Protein AF-A0A7H5F1D1-F1 (afdb_monomer)

Solvent-accessible surface area (backbone atoms only — not comparable to full-atom values): 23262 Å² total; per-residue (Å²): 91,78,60,50,87,50,77,47,22,27,34,38,36,40,30,75,49,66,55,49,47,56,45,52,55,48,46,36,72,66,34,75,86,64,99,48,54,62,21,22,35,39,30,37,79,61,91,64,84,77,65,57,51,39,59,77,41,54,37,27,31,31,37,34,28,43,27,34,57,94,80,34,87,38,74,48,80,41,83,42,78,40,40,23,28,48,33,45,32,83,83,37,40,65,61,39,40,55,62,40,63,49,82,50,39,42,35,37,38,36,48,60,49,69,83,28,76,45,84,75,101,64,72,73,60,83,93,47,63,43,88,38,50,44,46,33,51,38,56,29,51,51,44,25,36,60,75,55,70,63,43,65,85,67,29,35,38,37,39,36,58,29,92,46,87,57,33,7,61,52,52,51,51,47,31,48,49,47,37,56,75,53,66,62,46,70,69,51,50,48,44,46,65,76,32,33,50,43,30,28,38,51,73,50,66,61,59,51,92,78,40,76,77,56,62,96,91,49,45,77,36,48,37,26,25,41,70,64,56,40,38,39,35,44,29,90,57,77,91,66,79,57,57,68,81,44,42,41,62,29,82,62,60,61,38,62,52,46,34,44,43,46,41,63,49,20,51,52,53,36,48,30,26,56,28,51,87,69,68,41,57,31,48,37,60,41,53,69,36,68,71,51,34,51,52,50,51,46,40,41,65,72,35,38,56,70,30,45,54,81,82,29,58,77,55,70,69,48,57,55,49,48,55,21,59,58,46,16,83,84,56,88,50,39,32,75,68,67,36,50,44,43,60,64,45,37,64,72,21,45,49,54,43,42,49,40,24,24,75,74,68,77,44,75,43,68,60,61,50,47,22,52,51,40,36,54,53,48,57,54,38,87,84,53,90,77,55,56,61,65,65,25,49,53,50,54,51,71,57,66,79,84,45,72,68,40,47,52,50,58,41,52,32,41,68,52,60,73,48,55,58,86,78,61,93,82,67,61,90,130

Secondary structure (DSSP, 8-state):
-B-S--TTEEEEEE---HHHIIIIIHHHHHS---SS--EEEEE--S-PPP-HHHHHTTT-EEEEEEEEETTEEEEEEEEE--EEEEE-TTT-HHHHHHHTT-TT--EEEE---GGGG----PPPPSSS--SSHHHHHHHHHHHHHHHTTT-GGG--EEEE-SSSTTHHHHHHHHHHHHHHHTT--HHHHHHHHHHS-B--EEEE--EES-PPPPPTTS-S-EEEE-S--EEEEE-SS-SS---TTTEEEES-SHHHHHHIIIIIIHHHHHHHHHHGGGT--BHHHHHHSHHHHHHHHHIIIIIIHHHS-STT---HHHHHHHHHHHT-TT---BHHHHTTTHHHHIIIIIHHHHHHHHHHHSS--HHHHHHHHHHHHHHH-TT----S-HHHHHHHHH--TTSHHHHHHHHH-HHHHSSPPP--TTSS--

pLDDT: mean 91.77, std 7.56, range [46.47, 98.81]

Radius of gyration: 24.64 Å; Cα contacts (8 Å, |Δi|>4): 758; chains: 1; bounding box: 63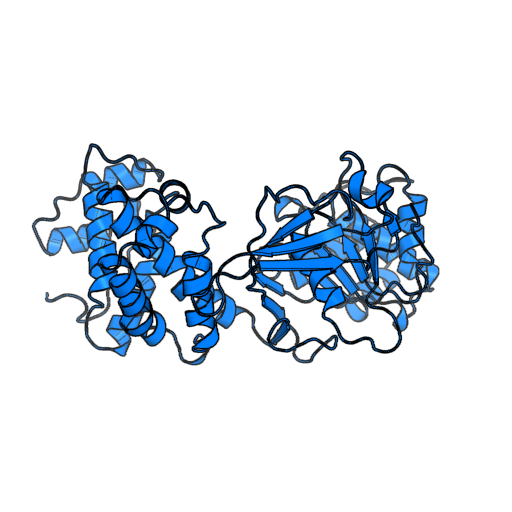×49×63 Å

Sequence (430 aa):
MIIRDNSAARWALIGGGNFQLAFTVWLLEQLPEHRGNNHCVLIRPTNGGPYTNLEQSRGQFTCRLQGLKNGQPFSQDTLLDRIDRIVYPWEDFDDFLSSASLPNLRFVVSNTTEAGLQIADEPLPSGQPAATFPGKLTQWLYHRFSHFRGAATAGVTLLPLELVDDNGPLLKSQLLHYAQIWELGDAFSTWLADHCPSHSSLVDRIVTGKCPANTKDQPALAVCAEPYFSWSIKSPEPIFEAPSHLVNFTSSLEPIRNAKVRLLNATHTSMVAMGLPRGFRTVREFLTDPEWTDWVRELLNEELYPSLSEEDQPGEAYVRAMLDRLANPYLHHHLADISLNSLTKIRTRIWPAIVDYHQKMGKLPPRLMQAFQSMIAHYQDPSAILRDDARAITAIREHQLDTPTAIFSLLADERVWGKPLPVTAGMFPG

Nearest PDB structures (foldseek):
  7rk4-assembly1_A  TM=7.622E-01  e=3.225E-23  Aspergillus fumigatus Af293
  4im7-assembly1_A  TM=6.027E-01  e=1.353E-25  Escherichia coli CFT073
  7rk5-assembly2_A  TM=7.575E-01  e=1.135E-21  Aspergillus fumigatus Af293
  5itg-assembly2_B  TM=7.516E-01  e=2.388E-21  Gluconobacter oxydans
  1m2w-assembly2_B  TM=6.104E-01  e=4.598E-22  Pseudomonas fluorescens

Foldseek 3Di:
DFLADCLLAAEEEEADPLCCCLFVLVQQVQFDDDPGRSAYEYEYLDPDDDPVLCVVVSNKEWEWAFFDDLNHTDIDIDIGDRHRYYHYQQVPVPSLLVSLQNLNHAEYEYDPEPVLLDADLDELDDPGADNGPLRNVLSNLLSNCVNVVLDLSSEYEYHYAYPDPPVFVSSLVRSLVSCVSHVSDPSSSVSSVPRHGGWDKYWDWAWDPDDPADDPPGRRHYTYTHPDTEMETQDPDDPGGGDCSHYHHHVDCVLVVCLCQQQLLLLLLLCLLPPVVVPHFALQVQCVDPVSVVLSVCCRPVQRQVLDDPSNRPDPVVVSVSSRVSNTPSDGHTSQVSQAASLQSCLRHLLSSQVSRCVRVVAGDPSSVVSVVSNLVLLLDPPHDHNHDPQLSVVSVPQDPPDPVSVQVNQCDCSNNVHRRDDDPSHDDD

Structure (mmCIF, N/CA/C/O backbone):
data_AF-A0A7H5F1D1-F1
#
_entry.id   AF-A0A7H5F1D1-F1
#
loop_
_atom_site.group_PDB
_atom_site.id
_atom_site.type_symbol
_atom_site.label_atom_id
_atom_site.label_alt_id
_atom_site.label_comp_id
_atom_site.label_asym_id
_atom_site.label_entity_id
_atom_site.label_seq_id
_atom_site.pdbx_PDB_ins_code
_atom_site.Cartn_x
_atom_site.Cartn_y
_atom_site.Cartn_z
_atom_site.occupancy
_atom_site.B_iso_or_equiv
_atom_site.auth_seq_id
_atom_site.auth_comp_id
_atom_site.auth_asym_id
_atom_site.auth_atom_id
_atom_site.pdbx_PDB_model_num
ATOM 1 N N . MET A 1 1 ? 25.384 -4.298 -11.450 1.00 81.56 1 MET A N 1
ATOM 2 C CA . MET A 1 1 ? 26.016 -5.544 -10.938 1.00 81.56 1 MET A CA 1
ATOM 3 C C . MET A 1 1 ? 25.155 -6.771 -11.244 1.00 81.56 1 MET A C 1
ATOM 5 O O . MET A 1 1 ? 24.070 -6.922 -10.686 1.00 81.56 1 MET A O 1
ATOM 9 N N . ILE A 1 2 ? 25.634 -7.660 -12.119 1.00 79.25 2 ILE A N 1
ATOM 10 C CA . ILE A 1 2 ? 24.990 -8.953 -12.406 1.00 79.25 2 ILE A CA 1
ATOM 11 C C . ILE A 1 2 ? 25.416 -9.965 -11.337 1.00 79.25 2 ILE A C 1
ATOM 13 O O . ILE A 1 2 ? 26.604 -10.167 -11.108 1.00 79.25 2 ILE A O 1
ATOM 17 N N . ILE A 1 3 ? 24.445 -10.584 -10.671 1.00 80.94 3 ILE A N 1
ATOM 18 C CA . ILE A 1 3 ? 24.671 -11.535 -9.574 1.00 80.94 3 ILE A CA 1
ATOM 19 C C . ILE A 1 3 ? 24.801 -12.966 -10.113 1.00 80.94 3 ILE A C 1
ATOM 21 O O . ILE A 1 3 ? 25.612 -13.764 -9.620 1.00 80.94 3 ILE A O 1
ATOM 25 N N . ARG A 1 4 ? 23.967 -13.285 -11.106 1.00 82.00 4 ARG A N 1
ATOM 26 C CA . ARG A 1 4 ? 23.855 -14.572 -11.803 1.00 82.00 4 ARG A CA 1
ATOM 27 C C . ARG A 1 4 ? 23.236 -14.354 -13.188 1.00 82.00 4 ARG A C 1
ATOM 29 O O . ARG A 1 4 ? 22.910 -13.219 -13.528 1.00 82.00 4 ARG A O 1
ATOM 36 N N . ASP A 1 5 ? 23.086 -15.422 -13.972 1.00 82.50 5 ASP A N 1
ATOM 37 C CA . ASP A 1 5 ? 22.346 -15.346 -15.235 1.00 82.50 5 ASP A CA 1
ATOM 38 C C . ASP A 1 5 ? 20.950 -14.750 -14.994 1.00 82.50 5 ASP A C 1
ATOM 40 O O . ASP A 1 5 ? 20.165 -15.283 -14.214 1.00 82.50 5 ASP A O 1
ATOM 44 N N . ASN A 1 6 ? 20.677 -13.624 -15.646 1.00 81.62 6 ASN A N 1
ATOM 45 C CA . ASN A 1 6 ? 19.435 -12.869 -15.532 1.00 81.62 6 ASN A CA 1
ATOM 46 C C . ASN A 1 6 ? 18.520 -13.077 -16.747 1.00 81.62 6 ASN A C 1
ATOM 48 O O . ASN A 1 6 ? 17.523 -12.367 -16.894 1.00 81.62 6 ASN A O 1
ATOM 52 N N . SER A 1 7 ? 18.831 -14.047 -17.615 1.00 81.69 7 SER A N 1
ATOM 53 C CA . SER A 1 7 ? 17.981 -14.437 -18.742 1.00 81.69 7 SER A CA 1
ATOM 54 C C . SER A 1 7 ? 16.583 -14.872 -18.285 1.00 81.69 7 SER A C 1
ATOM 56 O O . SER A 1 7 ? 15.609 -14.677 -19.011 1.00 81.69 7 SER A O 1
ATOM 58 N N . ALA A 1 8 ? 16.462 -15.395 -17.060 1.00 80.81 8 ALA A N 1
ATOM 59 C CA . ALA A 1 8 ? 15.203 -15.801 -16.443 1.00 80.81 8 ALA A CA 1
ATOM 60 C C . ALA A 1 8 ? 14.386 -14.639 -15.847 1.00 80.81 8 ALA A C 1
ATOM 62 O O . ALA A 1 8 ? 13.226 -14.849 -15.489 1.00 80.81 8 ALA A O 1
ATOM 63 N N . ALA A 1 9 ? 14.944 -13.427 -15.740 1.00 91.12 9 ALA A N 1
ATOM 64 C CA . ALA A 1 9 ? 14.264 -12.317 -15.085 1.00 91.12 9 ALA A CA 1
ATOM 65 C C . ALA A 1 9 ? 12.969 -11.937 -15.824 1.00 91.12 9 ALA A C 1
ATOM 67 O O . ALA A 1 9 ? 12.978 -11.528 -16.989 1.00 91.12 9 ALA A O 1
ATOM 68 N N . ARG A 1 10 ? 11.844 -12.042 -15.110 1.00 94.12 10 ARG A N 1
ATOM 69 C CA . ARG A 1 10 ? 10.505 -11.635 -15.578 1.00 94.12 10 ARG A CA 1
ATOM 70 C C . ARG A 1 10 ? 10.055 -10.295 -15.012 1.00 94.12 10 ARG A C 1
ATOM 72 O O . ARG A 1 10 ? 9.151 -9.674 -15.576 1.00 94.12 10 ARG A O 1
ATOM 79 N N . TRP A 1 11 ? 10.679 -9.854 -13.925 1.00 96.44 11 TRP A N 1
ATOM 80 C CA . TRP A 1 11 ? 10.248 -8.706 -13.138 1.00 96.44 11 TRP A CA 1
ATOM 81 C C . TRP A 1 11 ? 11.350 -7.646 -13.077 1.00 96.44 11 TRP A C 1
ATOM 83 O O . TRP A 1 11 ? 12.507 -7.956 -12.804 1.00 96.44 11 TRP A O 1
ATOM 93 N N . ALA A 1 12 ? 11.000 -6.384 -13.287 1.00 97.69 12 ALA A N 1
ATOM 94 C CA . ALA A 1 12 ? 11.855 -5.250 -12.965 1.00 97.69 12 ALA A CA 1
ATOM 95 C C . ALA A 1 12 ? 11.273 -4.540 -11.740 1.00 97.69 12 ALA A C 1
ATOM 97 O O . ALA A 1 12 ? 10.122 -4.105 -11.761 1.00 97.69 12 ALA A O 1
ATOM 98 N N . LEU A 1 13 ? 12.045 -4.451 -10.660 1.00 97.75 13 LEU A N 1
ATOM 99 C CA . LEU A 1 13 ? 11.640 -3.780 -9.429 1.00 97.75 13 LEU A CA 1
ATOM 100 C C . LEU A 1 13 ? 12.315 -2.419 -9.372 1.00 97.75 13 LEU A C 1
ATOM 102 O O . LEU A 1 13 ? 13.532 -2.354 -9.240 1.00 97.75 13 LEU A O 1
ATOM 106 N N . ILE A 1 14 ? 11.548 -1.337 -9.461 1.00 97.00 14 ILE A N 1
ATOM 107 C CA . ILE A 1 14 ? 12.083 0.019 -9.325 1.00 97.00 14 ILE A CA 1
ATOM 108 C C . ILE A 1 14 ? 11.859 0.477 -7.888 1.00 97.00 14 ILE A C 1
ATOM 110 O O . ILE A 1 14 ? 10.718 0.590 -7.435 1.00 97.00 14 ILE A O 1
ATOM 114 N N . GLY A 1 15 ? 12.955 0.694 -7.166 1.00 91.88 15 GLY A N 1
ATOM 115 C CA . GLY A 1 15 ? 12.965 0.940 -5.730 1.00 91.88 15 GLY A CA 1
ATOM 116 C C . GLY A 1 15 ? 14.026 0.083 -5.042 1.00 91.88 15 GLY A C 1
ATOM 117 O O . GLY A 1 15 ? 15.191 0.114 -5.419 1.00 91.88 15 GLY A O 1
ATOM 118 N N . GLY A 1 16 ? 13.612 -0.659 -4.018 1.00 86.62 16 GLY A N 1
ATOM 119 C CA . GLY A 1 16 ? 14.450 -1.582 -3.247 1.00 86.62 16 GLY A CA 1
ATOM 120 C C . GLY A 1 16 ? 14.502 -1.276 -1.757 1.00 86.62 16 GLY A C 1
ATOM 121 O O . GLY A 1 16 ? 15.430 -1.690 -1.069 1.00 86.62 16 GLY A O 1
ATOM 122 N N . GLY A 1 17 ? 13.534 -0.513 -1.246 1.00 89.75 17 GLY A N 1
ATOM 123 C CA . GLY A 1 17 ? 13.348 -0.355 0.194 1.00 89.75 17 GLY A CA 1
ATOM 124 C C . GLY A 1 17 ? 12.857 -1.646 0.858 1.00 89.75 17 GLY A C 1
ATOM 125 O O . GLY A 1 17 ? 12.360 -2.557 0.190 1.00 89.75 17 GLY A O 1
ATOM 126 N N . ASN A 1 18 ? 12.923 -1.695 2.193 1.00 91.06 18 ASN A N 1
ATOM 127 C CA . ASN A 1 18 ? 12.486 -2.855 2.983 1.00 91.06 18 ASN A CA 1
ATOM 128 C C . ASN A 1 18 ? 11.061 -3.303 2.641 1.00 91.06 18 ASN A C 1
ATOM 130 O O . ASN A 1 18 ? 10.801 -4.502 2.630 1.00 91.06 18 ASN A O 1
ATOM 134 N N . PHE A 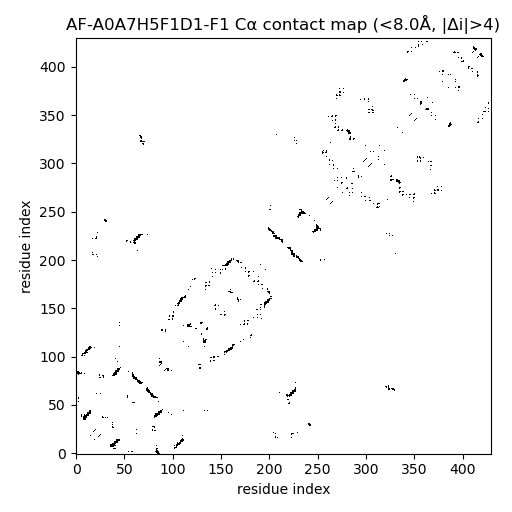1 19 ? 10.157 -2.363 2.334 1.00 93.25 19 PHE A N 1
ATOM 135 C CA . PHE A 1 19 ? 8.804 -2.696 1.898 1.00 93.25 19 PHE A CA 1
ATOM 136 C C . PHE A 1 19 ? 8.813 -3.544 0.627 1.00 93.25 19 PHE A C 1
ATOM 138 O O . PHE A 1 19 ? 8.290 -4.648 0.638 1.00 93.25 19 PHE A O 1
ATOM 145 N N . GLN A 1 20 ? 9.463 -3.088 -0.445 1.00 94.06 20 GLN A N 1
ATOM 146 C CA . GLN A 1 20 ? 9.483 -3.814 -1.718 1.00 94.06 20 GLN A CA 1
ATOM 147 C C . GLN A 1 20 ? 10.210 -5.166 -1.612 1.00 94.06 20 GLN A C 1
ATOM 149 O O . GLN A 1 20 ? 9.793 -6.136 -2.242 1.00 94.06 20 GLN A O 1
ATOM 154 N N . LEU A 1 21 ? 11.249 -5.261 -0.773 1.00 94.12 21 LEU A N 1
ATOM 155 C CA . LEU A 1 21 ? 11.933 -6.526 -0.484 1.00 94.12 21 LEU A CA 1
ATOM 156 C C . LEU A 1 21 ? 11.024 -7.504 0.275 1.00 94.12 21 LEU A C 1
ATOM 158 O O . LEU A 1 21 ? 10.842 -8.644 -0.145 1.00 94.12 21 LEU A O 1
ATOM 162 N N . ALA A 1 22 ? 10.409 -7.056 1.369 1.00 95.00 22 ALA A N 1
ATOM 163 C CA . ALA A 1 22 ? 9.532 -7.893 2.182 1.00 95.00 22 ALA A CA 1
ATOM 164 C C . ALA A 1 22 ? 8.146 -8.112 1.555 1.00 95.00 22 ALA A C 1
ATOM 166 O O . ALA A 1 22 ? 7.404 -8.966 2.023 1.00 95.00 22 ALA A O 1
ATOM 167 N N . PHE A 1 23 ? 7.764 -7.351 0.532 1.00 96.81 23 PHE A N 1
ATOM 168 C CA . PHE A 1 23 ? 6.472 -7.461 -0.140 1.00 96.81 23 PHE A CA 1
ATOM 169 C C . PHE A 1 23 ? 6.618 -8.159 -1.489 1.00 96.81 23 PHE A C 1
ATOM 171 O O . PHE A 1 23 ? 6.186 -9.298 -1.643 1.00 96.81 23 PHE A O 1
ATOM 178 N N . THR A 1 24 ? 7.264 -7.503 -2.454 1.00 96.94 24 THR A N 1
ATOM 179 C CA . THR A 1 24 ? 7.329 -7.984 -3.834 1.00 96.94 24 THR A CA 1
ATOM 180 C C . THR A 1 24 ? 8.250 -9.186 -3.953 1.00 96.94 24 THR A C 1
ATOM 182 O O . THR A 1 24 ? 7.801 -10.218 -4.431 1.00 96.94 24 THR A O 1
ATOM 185 N N . VAL A 1 25 ? 9.501 -9.110 -3.483 1.00 95.88 25 VAL A N 1
ATOM 186 C CA . VAL A 1 25 ? 10.436 -10.249 -3.611 1.00 95.88 25 VAL A CA 1
ATOM 187 C C . VAL A 1 25 ? 9.947 -11.456 -2.809 1.00 95.88 25 VAL A C 1
ATOM 189 O O . VAL A 1 25 ? 10.019 -12.579 -3.297 1.00 95.88 25 VAL A O 1
ATOM 192 N N . TRP A 1 26 ? 9.380 -11.230 -1.618 1.00 96.06 26 TRP A N 1
ATOM 193 C CA . TRP A 1 26 ? 8.736 -12.302 -0.856 1.00 96.06 26 TRP A CA 1
ATOM 194 C C . TRP A 1 26 ? 7.589 -12.953 -1.636 1.00 96.06 26 TRP A C 1
ATOM 196 O O . TRP A 1 26 ? 7.526 -14.177 -1.687 1.00 96.06 26 TRP A O 1
ATOM 206 N N . LEU A 1 27 ? 6.713 -12.165 -2.275 1.00 96.06 27 LEU A N 1
ATOM 207 C CA . LEU A 1 27 ? 5.627 -12.704 -3.096 1.00 96.06 27 LEU A CA 1
ATOM 208 C C . LEU A 1 27 ? 6.163 -13.521 -4.271 1.00 96.06 27 LEU A C 1
ATOM 210 O O . LEU A 1 27 ? 5.613 -14.581 -4.539 1.00 96.06 27 LEU A O 1
ATOM 214 N N . LEU A 1 28 ? 7.220 -13.060 -4.947 1.00 94.88 28 LEU A N 1
ATOM 215 C CA . LEU A 1 28 ? 7.825 -13.790 -6.065 1.00 94.88 28 LEU A CA 1
ATOM 216 C C . LEU A 1 28 ? 8.269 -15.205 -5.664 1.00 94.88 28 LEU A C 1
ATOM 218 O O . LEU A 1 28 ? 8.137 -16.125 -6.466 1.00 94.88 28 LEU A O 1
ATOM 222 N N . GLU A 1 29 ? 8.720 -15.391 -4.421 1.00 92.56 29 GLU A N 1
ATOM 223 C CA . GLU A 1 29 ? 9.033 -16.708 -3.847 1.00 92.56 29 GLU A CA 1
ATOM 224 C C . GLU A 1 29 ? 7.786 -17.582 -3.620 1.00 92.56 29 GLU A C 1
ATOM 226 O O . GLU A 1 29 ? 7.883 -18.802 -3.613 1.00 92.56 29 GLU A O 1
ATOM 231 N N . GLN A 1 30 ? 6.610 -16.972 -3.433 1.00 92.69 30 GLN A N 1
ATOM 232 C CA . GLN A 1 30 ? 5.337 -17.681 -3.231 1.00 92.69 30 GLN A CA 1
ATOM 233 C C . GLN A 1 30 ? 4.590 -17.983 -4.537 1.00 92.69 30 GLN A C 1
ATOM 235 O O . GLN A 1 30 ? 3.610 -18.732 -4.523 1.00 92.69 30 GLN A O 1
ATOM 240 N N . LEU A 1 31 ? 4.978 -17.358 -5.651 1.00 91.94 31 LEU A N 1
ATOM 241 C CA . LEU A 1 31 ? 4.329 -17.580 -6.939 1.00 91.94 31 LEU A CA 1
ATOM 242 C C . LEU A 1 31 ? 4.684 -18.977 -7.480 1.00 91.94 31 LEU A C 1
ATOM 244 O O . LEU A 1 31 ? 5.834 -19.404 -7.348 1.00 91.94 31 LEU A O 1
ATOM 248 N N . PRO A 1 32 ? 3.742 -19.680 -8.136 1.00 87.62 32 PRO A N 1
ATOM 249 C CA . PRO A 1 32 ? 4.030 -20.975 -8.739 1.00 87.62 32 PRO A CA 1
ATOM 250 C C . PRO A 1 32 ? 5.121 -20.856 -9.813 1.00 87.62 32 PRO A C 1
ATOM 252 O O . PRO A 1 32 ? 5.205 -19.872 -10.557 1.00 87.62 32 PRO A O 1
ATOM 255 N N . GLU A 1 33 ? 5.977 -21.872 -9.903 1.00 73.06 33 GLU A N 1
ATOM 256 C CA . GLU A 1 33 ? 7.038 -21.930 -10.908 1.00 73.06 33 GLU A CA 1
ATOM 257 C C . GLU A 1 33 ? 6.464 -22.415 -12.247 1.00 73.06 33 GLU A C 1
ATOM 259 O O . GLU A 1 33 ? 6.338 -23.614 -12.501 1.00 73.06 33 GLU A O 1
ATOM 264 N N . HIS A 1 34 ? 6.104 -21.489 -13.140 1.00 54.19 34 HIS A N 1
ATOM 265 C CA . HIS A 1 34 ? 5.653 -21.835 -14.490 1.00 54.19 34 HIS A CA 1
ATOM 266 C C . HIS A 1 34 ? 6.451 -21.099 -15.575 1.00 54.19 34 HIS A C 1
ATOM 268 O O . HIS A 1 34 ? 6.407 -19.876 -15.697 1.00 54.19 34 HIS A O 1
ATOM 274 N N . ARG A 1 35 ? 7.158 -21.890 -16.403 1.00 46.47 35 ARG A N 1
ATOM 275 C CA . ARG A 1 35 ? 7.861 -21.508 -17.653 1.00 46.47 35 ARG A CA 1
ATOM 276 C C . ARG A 1 35 ? 8.955 -20.428 -17.549 1.00 46.47 35 ARG A C 1
ATOM 278 O O . ARG A 1 35 ? 9.397 -19.915 -18.572 1.00 46.47 35 ARG A O 1
ATOM 285 N N . GLY A 1 36 ? 9.420 -20.119 -16.345 1.00 54.94 36 GLY A N 1
ATOM 286 C CA . GLY A 1 36 ? 10.524 -19.202 -16.069 1.00 54.94 36 GLY A CA 1
ATOM 287 C C . GLY A 1 36 ? 10.495 -18.814 -14.598 1.00 54.94 36 GLY A C 1
ATOM 288 O O . GLY A 1 36 ? 9.414 -18.606 -14.047 1.00 54.94 36 GLY A O 1
ATOM 289 N N . ASN A 1 37 ? 11.657 -18.771 -13.954 1.00 73.12 37 ASN A N 1
ATOM 290 C CA . ASN A 1 37 ? 11.725 -18.499 -12.525 1.00 73.12 37 ASN A CA 1
ATOM 291 C C . ASN A 1 37 ? 11.183 -17.084 -12.236 1.00 73.12 37 ASN A C 1
ATOM 293 O O . ASN A 1 37 ? 11.356 -16.169 -13.042 1.00 73.12 37 ASN A O 1
ATOM 297 N N . ASN A 1 38 ? 10.537 -16.880 -11.085 1.00 88.44 38 ASN A N 1
ATOM 298 C CA . ASN A 1 38 ? 9.997 -15.583 -10.653 1.00 88.44 38 ASN A CA 1
ATOM 299 C C . ASN A 1 38 ? 11.114 -14.615 -10.217 1.00 88.44 38 ASN A C 1
ATOM 301 O O . ASN A 1 38 ? 11.087 -14.058 -9.128 1.00 88.44 38 ASN A O 1
ATOM 305 N N . HIS A 1 39 ? 12.139 -14.455 -11.051 1.00 92.94 39 HIS A N 1
ATOM 306 C CA . HIS A 1 39 ? 13.324 -13.668 -10.750 1.00 92.94 39 HIS A CA 1
ATOM 307 C C . HIS A 1 39 ? 13.182 -12.236 -11.242 1.00 92.94 39 HIS A C 1
ATOM 309 O O . HIS A 1 39 ? 12.412 -11.933 -12.167 1.00 92.94 39 HIS A O 1
ATOM 315 N N . CYS A 1 40 ? 13.948 -11.351 -10.618 1.00 95.00 40 CYS A N 1
ATOM 316 C CA . CYS A 1 40 ? 13.874 -9.932 -10.848 1.00 95.00 40 CYS A CA 1
ATOM 317 C C . CYS A 1 40 ? 15.231 -9.251 -11.021 1.00 95.00 40 CYS A C 1
ATOM 319 O O . CYS A 1 40 ? 16.271 -9.683 -10.518 1.00 95.00 40 CYS A O 1
ATOM 321 N N . VAL A 1 41 ? 15.179 -8.121 -11.719 1.00 96.38 41 VAL A N 1
ATOM 322 C CA . VAL A 1 41 ? 16.216 -7.095 -11.691 1.00 96.38 41 VAL A CA 1
ATOM 323 C C . VAL A 1 41 ? 15.768 -6.003 -10.731 1.00 96.38 41 VAL A C 1
ATOM 325 O O . VAL A 1 41 ? 14.675 -5.459 -10.881 1.00 96.38 41 VAL A O 1
ATOM 328 N N . LEU A 1 42 ? 16.613 -5.675 -9.758 1.00 96.62 42 LEU A N 1
ATOM 329 C CA . LEU A 1 42 ? 16.391 -4.583 -8.822 1.00 96.62 42 LEU A CA 1
ATOM 330 C C . LEU A 1 42 ? 17.058 -3.308 -9.344 1.00 96.62 42 LEU A C 1
ATOM 332 O O . LEU A 1 42 ? 18.273 -3.259 -9.507 1.00 96.62 42 LEU A O 1
ATOM 336 N N . ILE A 1 43 ? 16.268 -2.271 -9.593 1.00 96.19 43 ILE A N 1
ATOM 337 C CA . ILE A 1 43 ? 16.708 -0.977 -10.110 1.00 96.19 43 ILE A CA 1
ATOM 338 C C . ILE A 1 43 ? 16.560 0.057 -9.006 1.00 96.19 43 ILE A C 1
ATOM 340 O O . ILE A 1 43 ? 15.447 0.355 -8.572 1.00 96.19 43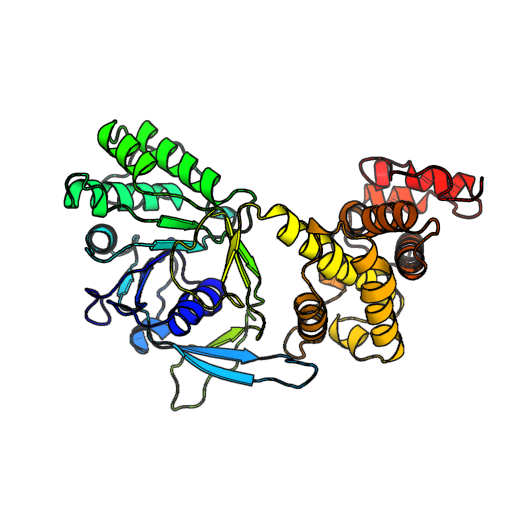 ILE A O 1
ATOM 344 N N . ARG A 1 44 ? 17.675 0.661 -8.598 1.00 92.31 44 ARG A N 1
ATOM 345 C CA . ARG A 1 44 ? 17.675 1.727 -7.600 1.00 92.31 44 ARG A CA 1
ATOM 346 C C . ARG A 1 44 ? 17.407 3.086 -8.254 1.00 92.31 44 ARG A C 1
ATOM 348 O O . ARG A 1 44 ? 18.265 3.580 -8.970 1.00 92.31 44 ARG A O 1
ATOM 355 N N . PRO A 1 45 ? 16.279 3.764 -8.006 1.00 85.25 45 PRO A N 1
ATOM 356 C CA . PRO A 1 45 ? 15.955 4.995 -8.730 1.00 85.25 45 PRO A CA 1
ATOM 357 C C . PRO A 1 45 ? 16.701 6.242 -8.217 1.00 85.25 45 PRO A C 1
ATOM 359 O O . PRO A 1 45 ? 16.710 7.270 -8.896 1.00 85.25 45 PRO A O 1
ATOM 362 N N . THR A 1 46 ? 17.304 6.189 -7.025 1.00 85.38 46 THR A N 1
ATOM 363 C CA . THR A 1 46 ? 17.931 7.337 -6.346 1.00 85.38 46 THR A CA 1
ATOM 364 C C . THR A 1 46 ? 19.450 7.203 -6.253 1.00 85.38 46 THR A C 1
ATOM 366 O O . THR A 1 46 ? 19.977 6.094 -6.194 1.00 85.38 46 THR A O 1
ATOM 369 N N . ASN A 1 47 ? 20.149 8.341 -6.173 1.00 76.88 47 ASN A N 1
ATOM 370 C CA . ASN A 1 47 ? 21.612 8.432 -6.054 1.00 76.88 47 ASN A CA 1
ATOM 371 C C . ASN A 1 47 ? 22.126 8.162 -4.617 1.00 76.88 47 ASN A C 1
ATOM 373 O O . ASN A 1 47 ? 22.951 8.894 -4.079 1.00 76.88 47 ASN A O 1
ATOM 377 N N . GLY A 1 48 ? 21.543 7.177 -3.930 1.00 71.94 48 GLY A N 1
ATOM 378 C CA . GLY A 1 48 ? 21.959 6.797 -2.576 1.00 71.94 48 GLY A CA 1
ATOM 379 C C . GLY A 1 48 ? 23.011 5.683 -2.579 1.00 71.94 48 GLY A C 1
ATOM 380 O O . GLY A 1 48 ? 23.143 4.975 -3.567 1.00 71.94 48 GLY A O 1
ATOM 381 N N . GLY A 1 49 ? 23.695 5.480 -1.446 1.00 71.06 49 GLY A N 1
ATOM 382 C CA . GLY A 1 49 ? 24.767 4.479 -1.316 1.00 71.06 49 GLY A CA 1
ATOM 383 C C . GLY A 1 49 ? 24.327 3.022 -1.550 1.00 71.06 49 GLY A C 1
ATOM 384 O O . GLY A 1 49 ? 23.145 2.716 -1.395 1.00 71.06 49 GLY A O 1
ATOM 385 N N . PRO A 1 50 ? 25.260 2.117 -1.881 1.00 77.75 50 PRO A N 1
ATOM 386 C CA . PRO A 1 50 ? 24.982 0.807 -2.477 1.00 77.75 50 PRO A CA 1
ATOM 387 C C . PRO A 1 50 ? 24.152 -0.129 -1.590 1.00 77.75 50 PRO A C 1
ATOM 389 O O . PRO A 1 50 ? 24.092 0.007 -0.366 1.00 77.75 50 PRO A O 1
ATOM 392 N N . TYR A 1 51 ? 23.527 -1.135 -2.204 1.00 85.00 51 TYR A N 1
ATOM 393 C CA . TYR A 1 51 ? 22.894 -2.253 -1.501 1.00 85.00 51 TYR A CA 1
ATOM 394 C C . TYR A 1 51 ? 23.937 -3.266 -1.001 1.00 85.00 51 TYR A C 1
ATOM 396 O O . TYR A 1 51 ? 23.818 -4.462 -1.257 1.00 85.00 51 TYR A O 1
ATOM 404 N N . THR A 1 52 ? 24.944 -2.803 -0.255 1.00 85.69 52 THR A N 1
ATOM 405 C CA . THR A 1 52 ? 26.146 -3.578 0.106 1.00 85.69 52 THR A CA 1
ATOM 406 C C . THR A 1 52 ? 25.836 -4.968 0.655 1.00 85.69 52 THR A C 1
ATOM 408 O O . THR A 1 52 ? 26.457 -5.942 0.242 1.00 85.69 52 THR A O 1
ATOM 411 N N . ASN A 1 53 ? 24.844 -5.091 1.545 1.00 86.44 53 ASN A N 1
ATOM 412 C CA . ASN A 1 53 ? 24.490 -6.393 2.111 1.00 86.44 53 ASN A CA 1
ATOM 413 C C . ASN A 1 53 ? 23.911 -7.353 1.062 1.00 86.44 53 ASN A C 1
ATOM 415 O O . ASN A 1 53 ? 24.244 -8.530 1.108 1.00 86.44 53 ASN A O 1
ATOM 419 N N . LEU A 1 54 ? 23.081 -6.865 0.126 1.00 89.25 54 LEU A N 1
ATOM 420 C CA . LEU A 1 54 ? 22.564 -7.679 -0.985 1.00 89.25 54 LEU A CA 1
ATOM 421 C C . LEU A 1 54 ? 23.675 -8.032 -1.972 1.00 89.25 54 LEU A C 1
ATOM 423 O O . LEU A 1 54 ? 23.673 -9.115 -2.541 1.00 89.25 54 LEU A O 1
ATOM 427 N N . GLU A 1 55 ? 24.631 -7.136 -2.195 1.00 89.69 55 GLU A N 1
ATOM 428 C CA . GLU A 1 55 ? 25.748 -7.405 -3.099 1.00 89.69 55 GLU A CA 1
ATOM 429 C C . GLU A 1 55 ? 26.657 -8.502 -2.545 1.00 89.69 55 GLU A C 1
ATOM 431 O O . GLU A 1 55 ? 26.938 -9.486 -3.231 1.00 89.69 55 GLU A O 1
ATOM 436 N N . GLN A 1 56 ? 27.040 -8.376 -1.272 1.00 89.25 56 GLN A N 1
ATOM 437 C CA . GLN A 1 56 ? 27.865 -9.355 -0.564 1.00 89.25 56 GLN A CA 1
ATOM 438 C C . GLN A 1 56 ? 27.191 -10.727 -0.472 1.00 89.25 56 GLN A C 1
ATOM 440 O O . GLN A 1 56 ? 27.866 -11.751 -0.570 1.00 89.25 56 GLN A O 1
ATOM 445 N N . SER A 1 57 ? 25.867 -10.762 -0.319 1.00 88.62 57 SER A N 1
ATOM 446 C CA . SER A 1 57 ? 25.088 -12.000 -0.267 1.00 88.62 57 SER A CA 1
ATOM 447 C C . SER A 1 57 ? 24.636 -12.506 -1.636 1.00 88.62 57 SER A C 1
ATOM 449 O O . SER A 1 57 ? 23.849 -13.449 -1.704 1.00 88.62 57 SER A O 1
ATOM 451 N N . ARG A 1 58 ? 25.094 -11.900 -2.741 1.00 90.44 58 ARG A N 1
ATOM 452 C CA . ARG A 1 58 ? 24.687 -12.286 -4.100 1.00 90.44 58 ARG A CA 1
ATOM 453 C C . ARG A 1 58 ? 23.159 -12.304 -4.268 1.00 90.44 58 ARG A C 1
ATOM 455 O O . ARG A 1 58 ? 22.592 -13.260 -4.791 1.00 90.44 58 ARG A O 1
ATOM 462 N N . GLY A 1 59 ? 22.494 -11.247 -3.816 1.00 90.19 59 GLY A N 1
ATOM 463 C CA . GLY A 1 59 ? 21.047 -11.041 -3.925 1.00 90.19 59 GLY A CA 1
ATOM 464 C C . GLY A 1 59 ? 20.213 -11.781 -2.884 1.00 90.19 59 GLY A C 1
ATOM 465 O O . GLY A 1 59 ? 19.003 -11.571 -2.844 1.00 90.19 59 GLY A O 1
ATOM 466 N N . GLN A 1 60 ? 20.833 -12.609 -2.038 1.00 92.19 60 GLN A N 1
ATOM 467 C CA . GLN A 1 60 ? 20.134 -13.394 -1.025 1.00 92.19 60 GLN A CA 1
ATOM 468 C C . GLN A 1 60 ? 19.865 -12.585 0.238 1.00 92.19 60 GLN A C 1
ATOM 470 O O . GLN A 1 60 ? 20.724 -11.854 0.729 1.00 92.19 60 GLN A O 1
ATOM 475 N N . PHE A 1 61 ? 18.690 -12.746 0.825 1.00 92.31 61 PHE A N 1
ATOM 476 C CA . PHE A 1 61 ? 18.382 -12.147 2.120 1.00 92.31 61 PHE A CA 1
ATOM 477 C C . PHE A 1 61 ? 17.268 -12.912 2.819 1.00 92.31 61 PHE A C 1
ATOM 479 O O . PHE A 1 61 ? 16.496 -13.626 2.184 1.00 92.31 61 PHE A O 1
ATOM 486 N N . THR A 1 62 ? 17.171 -12.758 4.136 1.00 92.69 62 THR A N 1
ATOM 487 C CA . THR A 1 62 ? 16.098 -13.391 4.908 1.00 92.69 62 THR A CA 1
ATOM 488 C C . THR A 1 62 ? 14.915 -12.437 5.030 1.00 92.69 62 THR A C 1
ATOM 490 O O . THR A 1 62 ? 15.074 -11.284 5.434 1.00 92.69 62 THR A O 1
ATOM 493 N N . CYS A 1 63 ? 13.712 -12.921 4.739 1.00 93.19 63 CYS A N 1
ATOM 494 C CA . CYS A 1 63 ? 12.474 -12.283 5.166 1.00 93.19 63 CYS A CA 1
ATOM 495 C C . CYS A 1 63 ? 11.940 -13.009 6.405 1.00 93.19 63 CYS A C 1
ATOM 497 O O . CYS A 1 63 ? 11.579 -14.183 6.327 1.00 93.19 63 CYS A O 1
ATOM 499 N N . ARG A 1 64 ? 11.904 -12.309 7.542 1.00 92.69 64 ARG A N 1
ATOM 500 C CA . ARG A 1 64 ? 11.318 -12.792 8.794 1.00 92.69 64 ARG A CA 1
ATOM 501 C C . ARG A 1 64 ? 9.892 -12.287 8.918 1.00 92.69 64 ARG A C 1
ATOM 503 O O . ARG A 1 64 ? 9.648 -11.090 9.066 1.00 92.69 64 ARG A O 1
ATOM 510 N N . LEU A 1 65 ? 8.946 -13.209 8.891 1.00 93.44 65 LEU A N 1
ATOM 511 C CA . LEU A 1 65 ? 7.556 -12.934 9.207 1.00 93.44 65 LEU A CA 1
ATOM 512 C C . LEU A 1 65 ? 7.380 -13.077 10.708 1.00 93.44 65 LEU A C 1
ATOM 514 O O . LEU A 1 65 ? 7.690 -14.139 11.229 1.00 93.44 65 LEU A O 1
ATOM 518 N N . GLN A 1 66 ? 6.895 -12.051 11.400 1.00 91.62 66 GLN A N 1
ATOM 519 C CA . GLN A 1 66 ? 6.697 -12.106 12.849 1.00 91.62 66 GLN A CA 1
ATOM 520 C C . GLN A 1 66 ? 5.439 -11.352 13.283 1.00 91.62 66 GLN A C 1
ATOM 522 O O . GLN A 1 66 ? 5.159 -10.240 12.826 1.00 91.62 66 GLN A O 1
ATOM 527 N N . GLY A 1 67 ? 4.661 -11.968 14.167 1.00 91.56 67 GLY A N 1
ATOM 528 C CA . GLY A 1 67 ? 3.424 -11.391 14.673 1.00 91.56 67 GLY A CA 1
ATOM 529 C C . GLY A 1 67 ? 2.516 -12.423 15.302 1.00 91.56 67 GLY A C 1
ATOM 530 O O . GLY A 1 67 ? 2.985 -13.331 15.984 1.00 91.56 67 GLY A O 1
ATOM 531 N N . LEU A 1 68 ? 1.219 -12.266 15.066 1.00 90.69 68 LEU A N 1
ATOM 532 C CA . LEU A 1 68 ? 0.206 -13.232 15.458 1.00 90.69 68 LEU A CA 1
ATOM 533 C C . LEU A 1 68 ? -0.419 -13.863 14.213 1.00 90.69 68 LEU A C 1
ATOM 535 O O . LEU A 1 68 ? -0.526 -13.225 13.164 1.00 90.69 68 LEU A O 1
ATOM 539 N N . LYS A 1 69 ? -0.823 -15.126 14.338 1.00 89.25 69 LYS A N 1
ATOM 540 C CA . LYS A 1 69 ? -1.651 -15.829 13.360 1.00 89.25 69 LYS A CA 1
ATOM 541 C C . LYS A 1 69 ? -2.666 -16.681 14.113 1.00 89.25 69 LYS A C 1
ATOM 543 O O . LYS A 1 69 ? -2.286 -17.604 14.828 1.00 89.25 69 LYS A O 1
ATOM 548 N N . ASN A 1 70 ? -3.948 -16.371 13.950 1.00 87.25 70 ASN A N 1
ATOM 549 C CA . ASN A 1 70 ? -5.052 -16.933 14.727 1.00 87.25 70 ASN A CA 1
ATOM 550 C C . ASN A 1 70 ? -4.842 -16.772 16.247 1.00 87.25 70 ASN A C 1
ATOM 552 O O . ASN A 1 70 ? -4.992 -17.731 17.004 1.00 87.25 70 ASN A O 1
ATOM 556 N N . GLY A 1 71 ? -4.431 -15.580 16.689 1.00 86.06 71 GLY A N 1
ATOM 557 C CA . GLY A 1 71 ? -4.171 -15.257 18.095 1.00 86.06 71 GLY A CA 1
ATOM 558 C C . GLY A 1 71 ? -2.921 -15.899 1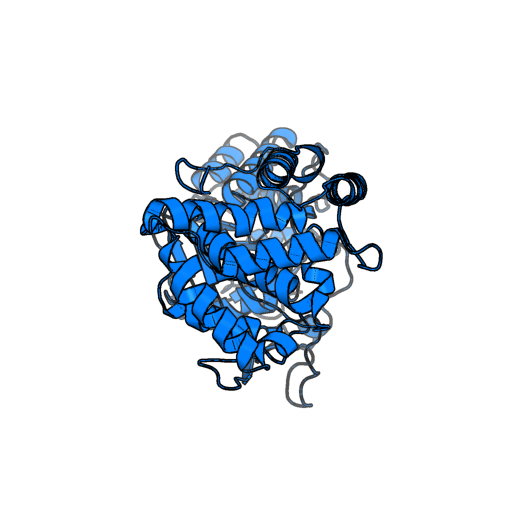8.707 1.00 86.06 71 GLY A C 1
ATOM 559 O O . GLY A 1 71 ? -2.628 -15.652 19.873 1.00 86.06 71 GLY A O 1
ATOM 560 N N . GLN A 1 72 ? -2.173 -16.711 17.954 1.00 89.94 72 GLN A N 1
ATOM 561 C CA . GLN A 1 72 ? -0.957 -17.370 18.434 1.00 89.94 72 GLN A CA 1
ATOM 562 C C . GLN A 1 72 ? 0.299 -16.661 17.917 1.00 89.94 72 GLN A C 1
ATOM 564 O O . GLN A 1 72 ? 0.307 -16.243 16.753 1.00 89.94 72 GLN A O 1
ATOM 569 N N . PRO A 1 73 ? 1.371 -16.547 18.728 1.00 91.56 73 PRO A N 1
ATOM 570 C CA . PRO A 1 73 ? 2.669 -16.081 18.256 1.00 91.56 73 PRO A CA 1
ATOM 571 C C . PRO A 1 73 ? 3.125 -16.853 17.019 1.00 91.56 73 PRO A C 1
ATOM 573 O O . PRO A 1 73 ? 3.145 -18.083 17.003 1.00 91.56 73 PRO A O 1
ATOM 576 N N . PHE A 1 74 ? 3.501 -16.117 15.981 1.00 91.88 74 PHE A N 1
ATOM 577 C CA . PHE A 1 74 ? 3.964 -16.656 14.714 1.00 91.88 74 PHE A CA 1
ATOM 578 C C . PHE A 1 74 ? 5.309 -16.033 14.359 1.00 91.88 74 PHE A C 1
ATOM 580 O O . PHE A 1 74 ? 5.466 -14.811 14.412 1.00 91.88 74 PHE A O 1
ATOM 587 N N . SER A 1 75 ? 6.259 -16.879 13.967 1.00 91.31 75 SER A N 1
ATOM 588 C CA . SER A 1 75 ? 7.536 -16.467 13.398 1.00 91.31 75 SER A CA 1
ATOM 589 C C . SER A 1 75 ? 7.934 -17.432 12.285 1.00 91.31 75 SER A C 1
ATOM 591 O O . SER A 1 75 ? 7.855 -18.646 12.475 1.00 91.31 75 SER A O 1
ATOM 593 N N . GLN A 1 76 ? 8.351 -16.912 11.134 1.00 92.19 76 GLN A N 1
ATOM 594 C CA . GLN A 1 76 ? 8.848 -17.711 10.018 1.00 92.19 76 GLN A CA 1
ATOM 595 C C . GLN A 1 76 ? 9.941 -16.952 9.273 1.00 92.19 76 GLN A C 1
ATOM 597 O O . GLN A 1 76 ? 9.690 -15.883 8.722 1.00 92.19 76 GLN A O 1
ATOM 602 N N . ASP A 1 77 ? 11.121 -17.553 9.180 1.00 92.00 77 ASP A N 1
ATOM 603 C CA . ASP A 1 77 ? 12.205 -17.060 8.337 1.00 92.00 77 ASP A CA 1
ATOM 604 C C . ASP A 1 77 ? 12.142 -17.738 6.970 1.00 92.00 77 ASP A C 1
ATOM 606 O O . ASP A 1 77 ? 12.006 -18.956 6.871 1.00 92.00 77 ASP A O 1
ATOM 610 N N . THR A 1 78 ? 12.234 -16.944 5.907 1.00 91.56 78 THR A N 1
ATOM 611 C CA . THR A 1 78 ? 12.320 -17.433 4.527 1.00 91.56 78 THR A CA 1
ATOM 612 C C . THR A 1 78 ? 13.554 -16.830 3.874 1.00 91.56 78 THR A C 1
ATOM 614 O O . THR A 1 78 ? 13.688 -15.607 3.828 1.00 91.56 78 THR A O 1
ATOM 617 N N . LEU A 1 79 ? 14.459 -17.677 3.382 1.00 92.50 79 LEU A N 1
ATOM 618 C CA . LEU A 1 79 ? 15.556 -17.237 2.524 1.00 92.50 79 LEU A CA 1
ATOM 619 C C . LEU A 1 79 ? 14.975 -16.879 1.154 1.00 92.50 79 LEU A C 1
ATOM 621 O O . LEU A 1 79 ? 14.338 -17.717 0.525 1.00 92.50 79 LEU A O 1
ATOM 625 N N . LEU A 1 80 ? 15.184 -15.643 0.713 1.00 92.94 80 LEU A N 1
ATOM 626 C CA . LEU A 1 80 ? 14.747 -15.155 -0.588 1.00 92.94 80 LEU A CA 1
ATOM 627 C C . LEU A 1 80 ? 15.942 -15.084 -1.531 1.00 92.94 80 LEU A C 1
ATOM 629 O O . LEU A 1 80 ? 16.990 -14.553 -1.158 1.00 92.94 80 LEU A O 1
ATOM 633 N N . ASP A 1 81 ? 15.766 -15.602 -2.748 1.00 91.56 81 ASP A N 1
ATOM 634 C CA . ASP A 1 81 ? 16.853 -15.736 -3.725 1.00 91.56 81 ASP A CA 1
ATOM 635 C C . ASP A 1 81 ? 16.428 -15.410 -5.168 1.00 91.56 81 ASP A C 1
ATOM 637 O O . ASP A 1 81 ? 16.803 -16.079 -6.131 1.00 91.56 81 ASP A O 1
ATOM 641 N N . ARG A 1 82 ? 15.593 -14.377 -5.324 1.00 92.81 82 ARG A N 1
ATOM 642 C CA . ARG A 1 82 ? 14.990 -14.009 -6.618 1.00 92.81 82 ARG A CA 1
ATOM 643 C C . ARG A 1 82 ? 15.617 -12.785 -7.286 1.00 92.81 82 ARG A C 1
ATOM 645 O O . ARG A 1 82 ? 15.127 -12.369 -8.327 1.00 92.81 82 ARG A O 1
ATOM 652 N N . ILE A 1 83 ? 16.676 -12.196 -6.724 1.00 94.06 83 ILE A N 1
ATOM 653 C CA . ILE A 1 83 ? 17.340 -11.010 -7.296 1.00 94.06 83 ILE A CA 1
ATOM 654 C C . ILE A 1 83 ? 18.547 -11.441 -8.142 1.00 94.06 83 ILE A C 1
ATOM 656 O O . ILE A 1 83 ? 19.565 -11.882 -7.608 1.00 94.06 83 ILE A O 1
ATOM 660 N N . ASP A 1 84 ? 18.465 -11.241 -9.460 1.00 92.81 84 ASP A N 1
ATOM 661 C CA . ASP A 1 84 ? 19.517 -11.642 -10.410 1.00 92.81 84 ASP A CA 1
ATOM 662 C C . ASP A 1 84 ? 20.505 -10.526 -10.749 1.00 92.81 84 ASP A C 1
ATOM 664 O O . ASP A 1 84 ? 21.633 -10.773 -11.189 1.00 92.81 84 ASP A O 1
ATOM 668 N N . ARG A 1 85 ? 20.081 -9.274 -10.594 1.00 94.25 85 ARG A N 1
ATOM 669 C CA . ARG A 1 85 ? 20.883 -8.096 -10.933 1.00 94.25 85 ARG A CA 1
ATOM 670 C C . ARG A 1 85 ? 20.433 -6.913 -10.096 1.00 94.25 85 ARG A C 1
ATOM 672 O O . ARG A 1 85 ? 19.237 -6.720 -9.893 1.00 94.25 85 ARG A O 1
ATOM 679 N N . ILE A 1 86 ? 21.401 -6.112 -9.669 1.00 95.38 86 ILE A N 1
ATOM 680 C CA . ILE A 1 86 ? 21.182 -4.811 -9.037 1.00 95.38 86 ILE A CA 1
ATOM 681 C C . ILE A 1 86 ? 21.728 -3.742 -9.980 1.00 95.38 86 ILE A C 1
ATOM 683 O O . ILE A 1 86 ? 22.863 -3.857 -10.446 1.00 95.38 86 ILE A O 1
ATOM 687 N N . VAL A 1 87 ? 20.915 -2.738 -10.285 1.00 95.56 87 VAL A N 1
ATOM 688 C CA . VAL A 1 87 ? 21.186 -1.688 -11.271 1.00 95.56 87 VAL A CA 1
ATOM 689 C C . VAL A 1 87 ? 21.177 -0.330 -10.577 1.00 95.56 87 VAL A C 1
ATOM 691 O O . VAL A 1 87 ? 20.233 -0.009 -9.849 1.00 95.56 87 VAL A O 1
ATOM 694 N N . TYR A 1 88 ? 22.201 0.476 -10.855 1.00 95.50 88 TYR A N 1
ATOM 695 C CA . TYR A 1 88 ? 22.396 1.815 -10.301 1.00 95.50 88 TYR A CA 1
ATOM 696 C C . TYR A 1 88 ? 22.453 2.836 -11.447 1.00 95.50 88 TYR A C 1
ATOM 698 O O . TYR A 1 88 ? 23.535 3.130 -11.943 1.00 95.50 88 TYR A O 1
ATOM 706 N N . PRO A 1 89 ? 21.313 3.404 -11.882 1.00 95.00 89 PRO A N 1
ATOM 707 C CA . PRO A 1 89 ? 21.242 4.280 -13.053 1.00 95.00 89 PRO A CA 1
ATOM 708 C C . PRO A 1 89 ? 22.161 5.504 -12.982 1.00 95.00 89 PRO A C 1
ATOM 710 O O . PRO A 1 89 ? 22.580 6.003 -14.018 1.00 95.00 89 PRO A O 1
ATOM 713 N N . TRP A 1 90 ? 22.445 6.000 -11.773 1.00 93.75 90 TRP A N 1
ATOM 714 C CA . TRP A 1 90 ? 23.325 7.151 -11.542 1.00 93.75 90 TRP A CA 1
ATOM 715 C C . TRP A 1 90 ? 24.817 6.803 -11.568 1.00 93.75 90 TRP A C 1
ATOM 717 O O . TRP A 1 90 ? 25.634 7.699 -11.752 1.00 93.75 90 TRP A O 1
ATOM 727 N N . GLU A 1 91 ? 25.169 5.531 -11.377 1.00 93.62 91 GLU A N 1
ATOM 728 C CA . GLU A 1 91 ? 26.555 5.052 -11.437 1.00 93.62 91 GLU A CA 1
ATOM 729 C C . GLU A 1 91 ? 26.884 4.502 -12.828 1.00 93.62 91 GLU A C 1
ATOM 731 O O . GLU A 1 91 ? 27.966 4.749 -13.352 1.00 93.62 91 GLU A O 1
ATOM 736 N N . ASP A 1 92 ? 25.935 3.781 -13.429 1.00 94.50 92 ASP A N 1
ATOM 737 C CA . ASP A 1 92 ? 26.076 3.143 -14.733 1.00 94.50 92 ASP A CA 1
ATOM 738 C C . ASP A 1 92 ? 24.744 3.213 -15.500 1.00 94.50 92 ASP A C 1
ATOM 740 O O . ASP A 1 92 ? 23.829 2.393 -15.338 1.00 94.50 92 ASP A O 1
ATOM 744 N N . PHE A 1 93 ? 24.616 4.258 -16.319 1.00 96.12 93 PHE A N 1
ATOM 745 C CA . PHE A 1 93 ? 23.412 4.504 -17.109 1.00 96.12 93 PHE A CA 1
ATOM 746 C C . PHE A 1 93 ? 23.241 3.478 -18.241 1.00 96.12 93 PHE A C 1
ATOM 748 O O . PHE A 1 93 ? 22.113 3.082 -18.545 1.00 96.12 93 PHE A O 1
ATOM 755 N N . ASP A 1 94 ? 24.338 2.976 -18.809 1.00 96.81 94 ASP A N 1
ATOM 756 C CA . ASP A 1 94 ? 24.302 1.956 -19.859 1.00 96.81 94 ASP A CA 1
ATOM 757 C C . ASP A 1 94 ? 23.881 0.587 -19.288 1.00 96.81 94 ASP A C 1
ATOM 759 O O . ASP A 1 94 ? 23.082 -0.133 -19.900 1.00 96.81 94 ASP A O 1
ATOM 763 N N . ASP A 1 95 ? 24.319 0.230 -18.072 1.00 95.56 95 ASP A N 1
ATOM 764 C CA . ASP A 1 95 ? 23.809 -0.933 -17.322 1.00 95.56 95 ASP A CA 1
ATOM 765 C C . ASP A 1 95 ? 22.295 -0.800 -17.084 1.00 95.56 95 ASP A C 1
ATOM 767 O O . ASP A 1 95 ? 21.536 -1.757 -17.284 1.00 95.56 95 ASP A O 1
ATOM 771 N N . PHE A 1 96 ? 21.825 0.406 -16.754 1.00 97.06 96 PHE A N 1
ATOM 772 C CA . PHE A 1 96 ? 20.399 0.680 -16.612 1.00 97.06 96 PHE A CA 1
ATOM 773 C C . PHE A 1 96 ? 19.614 0.483 -17.907 1.00 97.06 96 PHE A C 1
ATOM 775 O O . PHE A 1 96 ? 18.636 -0.270 -17.903 1.00 97.06 96 PHE A O 1
ATOM 782 N N . LEU A 1 97 ? 20.039 1.074 -19.021 1.00 97.62 97 LEU A N 1
ATOM 783 C CA . LEU A 1 97 ? 19.355 0.905 -20.305 1.00 97.62 97 LEU A CA 1
ATOM 784 C C . LEU A 1 97 ? 19.430 -0.543 -20.813 1.00 97.62 97 LEU A C 1
ATOM 786 O O . LEU A 1 97 ? 18.425 -1.109 -21.254 1.00 97.62 97 LEU A O 1
ATOM 790 N N . SER A 1 98 ? 20.581 -1.205 -20.678 1.00 96.50 98 SER A N 1
ATOM 791 C CA . SER A 1 98 ? 20.741 -2.607 -21.086 1.00 96.50 98 SER A CA 1
ATOM 792 C C . SER A 1 98 ? 19.830 -3.556 -20.302 1.00 96.50 98 SER A C 1
ATOM 794 O O . SER A 1 98 ? 19.352 -4.543 -20.864 1.00 96.50 98 SER A O 1
ATOM 796 N N . SER A 1 99 ? 19.500 -3.247 -19.040 1.00 96.81 99 SER A N 1
ATOM 797 C CA . SER A 1 99 ? 18.507 -4.016 -18.273 1.00 96.81 99 SER A CA 1
ATOM 798 C C . SER A 1 99 ? 17.118 -4.025 -18.925 1.00 96.81 99 SER A C 1
ATOM 800 O O . SER A 1 99 ? 16.387 -5.007 -18.794 1.00 96.81 99 SER A O 1
ATOM 802 N N . ALA A 1 100 ? 16.788 -2.997 -19.714 1.00 97.62 100 ALA A N 1
ATOM 803 C CA . ALA A 1 100 ? 15.545 -2.912 -20.477 1.00 97.62 100 ALA A CA 1
ATOM 804 C C . ALA A 1 100 ? 15.471 -3.889 -21.653 1.00 97.62 100 ALA A C 1
ATOM 806 O O . ALA A 1 100 ? 14.385 -4.165 -22.164 1.00 97.62 100 ALA A O 1
ATOM 807 N N . SER A 1 101 ? 16.607 -4.452 -22.062 1.00 96.62 101 SER A N 1
ATOM 808 C CA . SER A 1 101 ? 16.714 -5.351 -23.217 1.00 96.62 101 SER A CA 1
ATOM 809 C C . SER A 1 101 ? 16.505 -6.822 -22.859 1.00 96.62 101 SER A C 1
ATOM 811 O O . SER A 1 101 ? 16.569 -7.684 -23.729 1.00 96.62 101 SER A O 1
ATOM 813 N N . LEU A 1 102 ? 16.242 -7.144 -21.588 1.00 95.00 102 LEU A N 1
ATOM 814 C CA . LEU A 1 102 ? 16.006 -8.525 -21.169 1.00 95.00 102 LEU A CA 1
ATOM 815 C C . LEU A 1 102 ? 14.712 -9.066 -21.815 1.00 95.00 102 LEU A C 1
ATOM 817 O O . LEU A 1 102 ? 13.632 -8.500 -21.602 1.00 95.00 102 LEU A O 1
ATOM 821 N N . PRO A 1 103 ? 14.770 -10.155 -22.604 1.00 92.94 103 PRO A N 1
ATOM 822 C CA . PRO A 1 103 ? 13.656 -10.580 -23.462 1.00 92.94 103 PRO A CA 1
ATOM 823 C C . PRO A 1 103 ? 12.451 -11.111 -22.675 1.00 92.94 103 PRO A C 1
ATOM 825 O O . PRO A 1 103 ? 11.304 -11.005 -23.122 1.00 92.94 103 PRO A O 1
ATOM 828 N N . ASN A 1 104 ? 12.702 -11.640 -21.478 1.00 92.25 104 ASN A N 1
ATOM 829 C CA . ASN A 1 104 ? 11.693 -12.287 -20.647 1.00 92.25 104 ASN A CA 1
ATOM 830 C C . ASN A 1 104 ? 10.997 -11.343 -19.664 1.00 92.25 104 ASN A C 1
ATOM 832 O O . ASN A 1 104 ? 10.048 -11.772 -19.013 1.00 92.25 104 ASN A O 1
ATOM 836 N N . LEU A 1 105 ? 11.377 -10.060 -19.599 1.00 94.75 105 LEU A N 1
ATOM 837 C CA . LEU A 1 105 ? 10.657 -9.091 -18.772 1.00 94.75 105 LEU A CA 1
ATOM 838 C C . LEU A 1 105 ? 9.195 -8.974 -19.214 1.00 94.75 105 LEU A C 1
ATOM 840 O O . LEU A 1 105 ? 8.889 -8.862 -20.405 1.00 94.75 105 LEU A O 1
ATOM 844 N N . ARG A 1 106 ? 8.300 -9.024 -18.228 1.00 95.19 106 ARG A N 1
ATOM 845 C CA . ARG A 1 106 ? 6.845 -8.915 -18.390 1.00 95.19 106 ARG A CA 1
ATOM 846 C C . ARG A 1 106 ? 6.227 -7.903 -17.439 1.00 95.19 106 ARG A C 1
ATOM 848 O O . ARG A 1 106 ? 5.215 -7.317 -17.792 1.00 95.19 106 ARG A O 1
ATOM 855 N N . PHE A 1 107 ? 6.833 -7.679 -16.275 1.00 97.56 107 PHE A N 1
ATOM 856 C CA . PHE A 1 107 ? 6.276 -6.814 -15.239 1.00 97.56 107 PHE A CA 1
ATOM 857 C C . PHE A 1 107 ? 7.297 -5.786 -14.764 1.00 97.56 107 PHE A C 1
ATOM 859 O O . PHE A 1 107 ? 8.464 -6.117 -14.550 1.00 97.56 107 PHE A O 1
ATOM 866 N N . VAL A 1 108 ? 6.835 -4.559 -14.541 1.00 98.56 108 VAL A N 1
ATOM 867 C CA . VAL A 1 108 ? 7.570 -3.507 -13.835 1.00 98.56 108 VAL A CA 1
ATOM 868 C C . VAL A 1 108 ? 6.785 -3.162 -12.580 1.00 98.56 108 VAL A C 1
ATOM 870 O O . VAL A 1 108 ? 5.637 -2.737 -12.668 1.00 98.56 108 VAL A O 1
ATOM 873 N N . VAL A 1 109 ? 7.397 -3.338 -11.414 1.00 98.56 109 VAL A N 1
ATOM 874 C CA . VAL A 1 109 ? 6.790 -3.020 -10.119 1.00 98.56 109 VAL A CA 1
ATOM 875 C C . VAL A 1 109 ? 7.555 -1.858 -9.503 1.00 98.56 109 VAL A C 1
ATOM 877 O O . VAL A 1 109 ? 8.765 -1.969 -9.292 1.00 98.56 109 VAL A O 1
ATOM 880 N N . SER A 1 110 ? 6.878 -0.754 -9.192 1.00 98.06 110 SER A N 1
ATOM 881 C CA . SER A 1 110 ? 7.511 0.424 -8.586 1.00 98.06 110 SER A CA 1
ATOM 882 C C . SER A 1 110 ? 7.098 0.618 -7.137 1.00 98.06 110 SER A C 1
ATOM 884 O O . SER A 1 110 ? 5.951 0.401 -6.761 1.00 98.06 110 SER A O 1
ATOM 886 N N . ASN A 1 111 ? 8.049 1.031 -6.307 1.00 95.69 111 ASN A N 1
ATOM 887 C CA . ASN A 1 111 ? 7.761 1.628 -5.012 1.00 95.69 111 ASN A CA 1
ATOM 888 C C . ASN A 1 111 ? 8.789 2.731 -4.747 1.00 95.69 111 ASN A C 1
ATOM 890 O O . ASN A 1 111 ? 9.891 2.488 -4.253 1.00 95.69 111 ASN A O 1
ATOM 894 N N . THR A 1 112 ? 8.428 3.947 -5.138 1.00 93.44 112 THR A N 1
ATOM 895 C CA . THR A 1 112 ? 9.283 5.142 -5.076 1.00 93.44 112 THR A CA 1
ATOM 896 C C . THR A 1 112 ? 8.777 6.200 -4.102 1.00 93.44 112 THR A C 1
ATOM 898 O O . THR A 1 112 ? 9.319 7.304 -4.061 1.00 93.44 112 THR A O 1
ATOM 901 N N . THR A 1 113 ? 7.798 5.838 -3.264 1.00 90.50 113 THR A N 1
ATOM 902 C CA . THR A 1 113 ? 6.982 6.740 -2.429 1.00 90.50 113 THR A CA 1
ATOM 903 C C . THR A 1 113 ? 6.134 7.707 -3.262 1.00 90.50 113 THR A C 1
ATOM 905 O O . THR A 1 113 ? 6.324 7.860 -4.465 1.00 90.50 113 THR A O 1
ATOM 908 N N . GLU A 1 114 ? 5.191 8.389 -2.627 1.00 89.75 114 GLU A N 1
ATOM 909 C CA . GLU A 1 114 ? 4.330 9.399 -3.249 1.00 89.75 114 GLU A CA 1
ATOM 910 C C . GLU A 1 114 ? 5.154 10.571 -3.810 1.00 89.75 114 GLU A C 1
ATOM 912 O O . GLU A 1 114 ? 4.837 11.122 -4.863 1.00 89.75 114 GLU A O 1
ATOM 917 N N . ALA A 1 115 ? 6.271 10.903 -3.153 1.00 88.19 115 ALA A N 1
ATOM 918 C CA . ALA A 1 115 ? 7.223 11.903 -3.629 1.00 88.19 115 ALA A CA 1
ATOM 919 C C . ALA A 1 115 ? 7.989 11.456 -4.890 1.00 88.19 115 ALA A C 1
ATOM 921 O O . ALA A 1 115 ? 8.576 12.290 -5.575 1.00 88.19 115 ALA A O 1
ATOM 922 N N . GLY A 1 116 ? 7.993 10.158 -5.211 1.00 89.31 116 GLY A N 1
ATOM 923 C CA . GLY A 1 116 ? 8.622 9.623 -6.416 1.00 89.31 116 GLY A CA 1
ATOM 924 C C . GLY A 1 116 ? 7.810 9.864 -7.689 1.00 89.31 116 GLY A C 1
ATOM 925 O O . GLY A 1 116 ? 8.397 10.030 -8.756 1.00 89.31 116 GLY A O 1
ATOM 926 N N . LEU A 1 117 ? 6.480 9.967 -7.586 1.00 92.69 117 LEU A N 1
ATOM 927 C CA . LEU A 1 117 ? 5.565 10.202 -8.715 1.00 92.69 117 LEU A CA 1
ATOM 928 C C . LEU A 1 117 ? 5.468 11.683 -9.121 1.00 92.69 117 LEU A C 1
ATOM 930 O O . LEU A 1 117 ? 4.438 12.133 -9.615 1.00 92.69 117 LEU A O 1
ATOM 934 N N . GLN A 1 118 ? 6.520 12.464 -8.897 1.00 92.44 118 GLN A N 1
ATOM 935 C CA . GLN A 1 118 ? 6.585 13.848 -9.359 1.00 92.44 118 GLN A CA 1
ATOM 936 C C . GLN A 1 118 ? 7.032 13.895 -10.823 1.00 92.44 118 GLN A C 1
ATOM 938 O O . GLN A 1 118 ? 7.830 13.068 -11.271 1.00 92.44 118 GLN A O 1
ATOM 943 N N . ILE A 1 119 ? 6.534 14.891 -11.553 1.00 94.38 119 ILE A N 1
ATOM 944 C CA . ILE A 1 119 ? 6.977 15.212 -12.912 1.00 94.38 119 ILE A CA 1
ATOM 945 C C . ILE A 1 119 ? 7.793 16.502 -12.911 1.00 94.38 119 ILE A C 1
ATOM 947 O O . ILE A 1 119 ? 7.669 17.336 -12.016 1.00 94.38 119 ILE A O 1
ATOM 951 N N . ALA A 1 120 ? 8.619 16.650 -13.935 1.00 92.44 120 ALA A N 1
ATOM 952 C CA . ALA A 1 120 ? 9.375 17.854 -14.226 1.00 92.44 120 ALA A CA 1
ATOM 953 C C . ALA A 1 120 ? 9.423 18.035 -15.745 1.00 92.44 120 ALA A C 1
ATOM 955 O O . ALA A 1 120 ? 9.796 17.096 -16.452 1.00 92.44 120 ALA A O 1
ATOM 956 N N . ASP A 1 121 ? 9.081 19.233 -16.219 1.00 92.94 121 ASP A N 1
ATOM 957 C CA . ASP A 1 121 ? 9.132 19.616 -17.636 1.00 92.94 121 ASP A CA 1
ATOM 958 C C . ASP A 1 121 ? 10.569 19.982 -18.039 1.00 92.94 121 ASP A C 1
ATOM 960 O O . ASP A 1 121 ? 10.876 21.102 -18.447 1.00 92.94 121 ASP A O 1
ATOM 964 N N . GLU A 1 122 ? 11.480 19.030 -17.842 1.00 89.88 122 GLU A N 1
ATOM 965 C CA . GLU A 1 122 ? 12.892 19.143 -18.195 1.00 89.88 122 GLU A CA 1
ATOM 966 C C . GLU A 1 122 ? 13.168 18.501 -19.566 1.00 89.88 122 GLU A C 1
ATOM 968 O O . GLU A 1 122 ? 12.535 17.496 -19.911 1.00 89.88 122 GLU A O 1
ATOM 973 N N . PRO A 1 123 ? 14.106 19.045 -20.367 1.00 93.31 123 PRO A N 1
ATOM 974 C CA . PRO A 1 123 ? 14.499 18.419 -21.628 1.00 93.31 123 PRO A CA 1
ATOM 975 C C . PRO A 1 123 ? 15.098 17.026 -21.389 1.00 93.31 123 PRO A C 1
ATOM 977 O O . PRO A 1 123 ? 15.632 16.751 -20.313 1.00 93.31 123 PRO A O 1
ATOM 980 N N . LEU A 1 124 ? 15.052 16.158 -22.408 1.00 96.12 124 LEU A N 1
ATOM 981 C CA . LEU A 1 124 ? 15.630 14.814 -22.336 1.00 96.12 124 LEU A CA 1
ATOM 982 C C . LEU A 1 124 ? 17.119 14.901 -21.949 1.00 96.12 124 LEU A C 1
ATOM 984 O O . LEU A 1 124 ? 17.905 15.498 -22.692 1.00 96.12 124 LEU A O 1
ATOM 988 N N . PRO A 1 125 ? 17.542 14.298 -20.825 1.00 93.69 125 PRO A N 1
ATOM 989 C CA . PRO A 1 125 ? 18.942 14.332 -20.430 1.00 93.69 125 PRO A CA 1
ATOM 990 C C . PRO A 1 125 ? 19.817 13.533 -21.400 1.00 93.69 125 PRO A C 1
ATOM 992 O O . PRO A 1 125 ? 19.494 12.402 -21.769 1.00 93.69 125 PRO A O 1
ATOM 995 N N . SER A 1 126 ? 20.962 14.100 -21.777 1.00 93.50 126 SER A N 1
ATOM 996 C CA . SER A 1 126 ? 21.934 13.439 -22.649 1.00 93.50 126 SER A CA 1
ATOM 997 C C . SER A 1 126 ? 22.876 12.550 -21.838 1.00 93.50 126 SER A C 1
ATOM 999 O O . SER A 1 126 ? 23.642 13.055 -21.021 1.00 93.50 126 SER A O 1
ATOM 1001 N N . GLY A 1 127 ? 22.856 11.239 -22.094 1.00 93.19 127 GLY A N 1
ATOM 1002 C CA . GLY A 1 127 ? 23.824 10.285 -21.531 1.00 93.19 127 GLY A CA 1
ATOM 1003 C C . GLY A 1 127 ? 23.726 10.066 -20.018 1.00 93.19 127 GLY A C 1
ATOM 1004 O O . GLY A 1 127 ? 24.688 9.606 -19.413 1.00 93.19 127 GLY A O 1
ATOM 1005 N N . GLN A 1 128 ? 22.594 10.406 -19.400 1.00 96.00 128 GLN A N 1
ATOM 1006 C CA . GLN A 1 128 ? 22.382 10.266 -17.959 1.00 96.00 128 GLN A CA 1
ATOM 1007 C C . GLN A 1 128 ? 20.902 9.983 -17.638 1.00 96.00 128 GLN A C 1
ATOM 1009 O O . GLN A 1 128 ? 20.022 10.308 -18.448 1.00 96.00 128 GLN A O 1
ATOM 1014 N N . PRO A 1 129 ? 20.590 9.403 -16.465 1.00 95.94 129 PRO A N 1
ATOM 1015 C CA . PRO A 1 129 ? 19.207 9.191 -16.052 1.00 95.94 129 PRO A CA 1
ATOM 1016 C C . PRO A 1 129 ? 18.484 10.518 -15.768 1.00 95.94 129 PRO A C 1
ATOM 1018 O O . PRO A 1 129 ? 19.068 11.461 -15.236 1.00 95.94 129 PRO A O 1
ATOM 1021 N N . ALA A 1 130 ? 17.186 10.573 -16.063 1.00 95.75 130 ALA A N 1
ATOM 1022 C CA . ALA A 1 130 ? 16.309 11.677 -15.669 1.00 95.75 130 ALA A CA 1
ATOM 1023 C C . ALA A 1 130 ? 16.182 11.807 -14.149 1.00 95.75 130 ALA A C 1
ATOM 1025 O O . ALA A 1 130 ? 16.322 10.828 -13.413 1.00 95.75 130 ALA A O 1
ATOM 1026 N N . ALA A 1 131 ? 15.897 13.009 -13.645 1.00 93.38 131 ALA A N 1
ATOM 1027 C CA . ALA A 1 131 ? 15.861 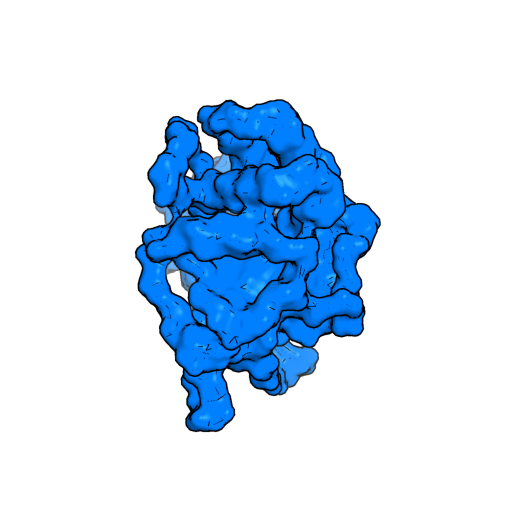13.235 -12.202 1.00 93.38 131 ALA A CA 1
ATOM 1028 C C . ALA A 1 131 ? 14.668 12.519 -11.550 1.00 93.38 131 ALA A C 1
ATOM 1030 O O . ALA A 1 131 ? 14.817 11.849 -10.520 1.00 93.38 131 ALA A O 1
ATOM 1031 N N . THR A 1 132 ? 13.501 12.579 -12.192 1.00 95.69 132 THR A N 1
ATOM 1032 C CA . THR A 1 132 ? 12.252 11.981 -11.703 1.00 95.69 132 THR A CA 1
ATOM 1033 C C . THR A 1 132 ? 12.207 10.469 -11.936 1.00 95.69 132 THR A C 1
ATOM 1035 O O . THR A 1 132 ? 12.944 9.918 -12.758 1.00 95.69 132 THR A O 1
ATOM 1038 N N . PHE A 1 133 ? 11.378 9.744 -11.181 1.00 96.19 133 PHE A N 1
ATOM 1039 C CA . PHE A 1 133 ? 11.163 8.316 -11.439 1.00 96.19 133 PHE A CA 1
ATOM 1040 C C . PHE A 1 133 ? 10.415 8.073 -12.767 1.00 96.19 133 PHE A C 1
ATOM 1042 O O . PHE A 1 133 ? 10.929 7.281 -13.566 1.00 96.19 133 PHE A O 1
ATOM 1049 N N . PRO A 1 134 ? 9.291 8.757 -13.070 1.00 97.75 134 PRO A N 1
ATOM 1050 C CA . PRO A 1 134 ? 8.595 8.562 -14.341 1.00 97.75 134 PRO A CA 1
ATOM 1051 C C . PRO A 1 134 ? 9.471 8.905 -15.557 1.00 97.75 134 PRO A C 1
ATOM 1053 O O . PRO A 1 134 ? 9.448 8.179 -16.551 1.00 97.75 134 PRO A O 1
ATOM 1056 N N . GLY A 1 135 ? 10.330 9.927 -15.464 1.00 97.75 135 GLY A N 1
ATOM 1057 C CA . GLY A 1 135 ? 11.296 10.247 -16.517 1.00 97.75 135 GLY A CA 1
ATOM 1058 C C . GLY A 1 135 ? 12.281 9.099 -16.771 1.00 97.75 135 GLY A C 1
ATOM 1059 O O . GLY A 1 135 ? 12.435 8.652 -17.909 1.00 97.75 135 GLY A O 1
ATOM 1060 N N . LYS A 1 136 ? 12.893 8.539 -15.715 1.00 97.25 136 LYS A N 1
ATOM 1061 C CA . LYS A 1 136 ? 13.815 7.392 -15.859 1.00 97.25 136 LYS A CA 1
ATOM 1062 C C . LYS A 1 136 ? 13.121 6.181 -16.469 1.00 97.25 136 LYS A C 1
ATOM 1064 O O . LYS A 1 136 ? 13.682 5.529 -17.346 1.00 97.25 136 LYS A O 1
ATOM 1069 N N . LEU A 1 137 ? 11.910 5.868 -16.006 1.00 98.50 137 LEU A N 1
ATOM 1070 C CA . LEU A 1 137 ? 11.139 4.751 -16.547 1.00 98.50 137 LEU A CA 1
ATOM 1071 C C . LEU A 1 137 ? 10.783 4.985 -18.023 1.00 98.50 137 LEU A C 1
ATOM 1073 O O . LEU A 1 137 ? 10.826 4.042 -18.809 1.00 98.50 137 LEU A O 1
ATOM 1077 N N . THR A 1 138 ? 10.527 6.229 -18.431 1.00 98.75 138 THR A N 1
ATOM 1078 C CA . THR A 1 138 ? 10.308 6.573 -19.844 1.00 98.75 138 THR A CA 1
ATOM 1079 C C . THR A 1 138 ? 11.564 6.331 -20.683 1.00 98.75 138 THR A C 1
ATOM 1081 O O . THR A 1 138 ? 11.469 5.673 -21.717 1.00 98.75 138 THR A O 1
ATOM 1084 N N . GLN A 1 139 ? 12.752 6.753 -20.222 1.00 98.50 139 GLN A N 1
ATOM 1085 C CA . GLN A 1 139 ? 14.025 6.446 -20.901 1.00 98.50 139 GLN A CA 1
ATOM 1086 C C . GLN A 1 139 ? 14.240 4.928 -21.040 1.00 98.50 139 GLN A C 1
ATOM 1088 O O . GLN A 1 139 ? 14.611 4.438 -22.108 1.00 98.50 139 GLN A O 1
ATOM 1093 N N . TRP A 1 140 ? 13.956 4.171 -19.977 1.00 98.62 140 TRP A N 1
ATOM 1094 C CA . TRP A 1 140 ? 14.075 2.711 -19.956 1.00 98.62 140 TRP A CA 1
ATOM 1095 C C . TRP A 1 140 ? 13.117 2.033 -20.947 1.00 98.62 140 TRP A C 1
ATOM 1097 O O . TRP A 1 140 ? 13.525 1.172 -21.729 1.00 98.62 140 TRP A O 1
ATOM 1107 N N . LEU A 1 141 ? 11.846 2.448 -20.961 1.00 98.81 141 LEU A N 1
ATOM 1108 C CA . LEU A 1 141 ? 10.830 1.921 -21.876 1.00 98.81 141 LEU A CA 1
ATOM 1109 C C . LEU A 1 141 ? 11.125 2.295 -23.329 1.00 98.81 141 LEU A C 1
ATOM 1111 O O . LEU A 1 141 ? 10.934 1.460 -24.209 1.00 98.81 141 LEU A O 1
ATOM 1115 N N . TYR A 1 142 ? 11.635 3.499 -23.585 1.00 98.75 142 TYR A N 1
ATOM 1116 C CA . TYR A 1 142 ? 12.028 3.928 -24.926 1.00 98.75 142 TYR A CA 1
ATOM 1117 C C . TYR A 1 142 ? 13.216 3.124 -25.466 1.00 98.75 142 TYR A C 1
ATOM 1119 O O . TYR A 1 142 ? 13.213 2.696 -26.625 1.00 98.75 142 TYR A O 1
ATOM 1127 N N . HIS A 1 143 ? 14.205 2.833 -24.615 1.00 98.69 143 HIS A N 1
ATOM 1128 C CA . HIS A 1 143 ? 15.305 1.944 -24.979 1.00 98.69 143 HIS A CA 1
ATOM 1129 C C . HIS A 1 143 ? 14.801 0.534 -25.309 1.00 98.69 143 HIS A C 1
ATOM 1131 O O . HIS A 1 143 ? 15.168 -0.033 -26.339 1.00 98.69 143 HIS A O 1
ATOM 1137 N N . ARG A 1 144 ? 13.900 -0.016 -24.483 1.00 98.50 144 ARG A N 1
ATOM 1138 C CA . ARG A 1 144 ? 13.260 -1.313 -24.745 1.00 98.50 144 ARG A CA 1
ATOM 1139 C C . ARG A 1 144 ? 12.484 -1.317 -26.063 1.00 98.50 144 ARG A C 1
ATOM 1141 O O . ARG A 1 144 ? 12.672 -2.222 -26.873 1.00 98.50 144 ARG A O 1
ATOM 1148 N N . PHE A 1 145 ? 11.654 -0.303 -26.294 1.00 98.75 145 PHE A N 1
ATOM 1149 C CA . PHE A 1 145 ? 10.913 -0.116 -27.540 1.00 98.75 145 PHE A CA 1
ATOM 1150 C C . PHE A 1 145 ? 11.852 -0.131 -28.751 1.00 98.75 145 PHE A C 1
ATOM 1152 O O . PHE A 1 145 ? 11.632 -0.895 -29.690 1.00 98.75 145 PHE A O 1
ATOM 1159 N N . SER A 1 146 ? 12.935 0.645 -28.694 1.00 98.50 146 SER A N 1
ATOM 1160 C CA . SER A 1 146 ? 13.924 0.746 -29.771 1.00 98.50 146 SER A CA 1
ATOM 1161 C C . SER A 1 146 ? 14.644 -0.584 -30.015 1.00 98.50 146 SER A C 1
ATOM 1163 O O . SER A 1 146 ? 14.734 -1.042 -31.155 1.00 98.50 146 SER A O 1
ATOM 1165 N N . HIS A 1 147 ? 15.093 -1.250 -28.946 1.00 98.50 147 HIS A N 1
ATOM 1166 C CA . HIS A 1 147 ? 15.784 -2.540 -29.010 1.00 98.50 147 HIS A CA 1
ATOM 1167 C C . HIS A 1 147 ? 14.929 -3.625 -29.681 1.00 98.50 147 HIS A C 1
ATOM 1169 O O . HIS A 1 147 ? 15.402 -4.344 -30.561 1.00 98.50 147 HIS A O 1
ATOM 1175 N N . PHE A 1 148 ? 13.648 -3.711 -29.310 1.00 98.50 148 PHE A N 1
ATOM 1176 C CA . PHE A 1 148 ? 12.701 -4.683 -29.864 1.00 98.50 148 PHE A CA 1
ATOM 1177 C C . PHE A 1 148 ? 11.917 -4.163 -31.076 1.00 98.50 148 PHE A C 1
ATOM 1179 O O . PHE A 1 148 ? 10.968 -4.817 -31.511 1.00 98.50 148 PHE A O 1
ATOM 1186 N N . ARG A 1 149 ? 12.302 -3.008 -31.635 1.00 98.31 149 ARG A N 1
ATOM 1187 C CA . ARG A 1 149 ? 11.682 -2.395 -32.824 1.00 98.31 149 ARG A CA 1
ATOM 1188 C C . ARG A 1 149 ? 10.157 -2.248 -32.705 1.00 98.31 149 ARG A C 1
ATOM 1190 O O . ARG A 1 149 ? 9.430 -2.515 -33.657 1.00 98.31 149 ARG A O 1
ATOM 1197 N N . GLY A 1 150 ? 9.674 -1.883 -31.519 1.00 97.75 150 GLY A N 1
ATOM 1198 C CA . GLY A 1 150 ? 8.248 -1.700 -31.245 1.00 97.75 150 GLY A CA 1
ATOM 1199 C C . GLY A 1 150 ? 7.412 -2.979 -31.236 1.00 97.75 150 GLY A C 1
ATOM 1200 O O . GLY A 1 150 ? 6.195 -2.905 -31.377 1.00 97.75 150 GLY A O 1
ATOM 1201 N N . ALA A 1 151 ? 8.020 -4.158 -31.065 1.00 98.31 151 ALA A N 1
ATOM 1202 C CA . ALA A 1 151 ? 7.266 -5.404 -30.964 1.00 98.31 151 ALA A CA 1
ATOM 1203 C C . ALA A 1 151 ? 6.255 -5.364 -29.801 1.00 98.31 151 ALA A C 1
ATOM 1205 O O . ALA A 1 151 ? 6.619 -5.099 -28.652 1.00 98.31 151 ALA A O 1
ATOM 1206 N N . ALA A 1 152 ? 4.994 -5.705 -30.078 1.00 97.62 152 ALA A N 1
ATOM 1207 C CA . ALA A 1 152 ? 3.935 -5.778 -29.067 1.00 97.62 152 ALA A CA 1
ATOM 1208 C C . ALA A 1 152 ? 4.288 -6.742 -27.917 1.00 97.62 152 ALA A C 1
ATOM 1210 O O . ALA A 1 152 ? 4.048 -6.456 -26.748 1.00 97.62 152 ALA A O 1
ATOM 1211 N N . THR A 1 153 ? 4.951 -7.859 -28.230 1.00 96.06 153 THR A N 1
ATOM 1212 C CA . THR A 1 153 ? 5.380 -8.875 -27.251 1.00 96.06 153 THR A CA 1
ATOM 1213 C C . THR A 1 153 ? 6.494 -8.405 -26.316 1.00 96.06 153 THR A C 1
ATOM 1215 O O . THR A 1 153 ? 6.797 -9.091 -25.341 1.00 96.06 153 THR A O 1
ATOM 1218 N N . ALA A 1 154 ? 7.137 -7.274 -26.622 1.00 96.94 154 ALA A N 1
ATOM 1219 C CA . ALA A 1 154 ? 8.126 -6.653 -25.753 1.00 96.94 154 ALA A CA 1
ATOM 1220 C C . ALA A 1 154 ? 7.494 -5.687 -24.742 1.00 96.94 154 ALA A C 1
ATOM 1222 O O . ALA A 1 154 ? 8.206 -5.205 -23.864 1.00 96.94 154 ALA A O 1
ATOM 1223 N N . GLY A 1 155 ? 6.191 -5.406 -24.834 1.00 97.69 155 GLY A N 1
ATOM 1224 C CA . GLY A 1 155 ? 5.464 -4.623 -23.838 1.00 97.69 155 GLY A CA 1
ATOM 1225 C C . GLY A 1 155 ? 5.595 -5.190 -22.420 1.00 97.69 155 GLY A C 1
ATOM 1226 O O . GLY A 1 155 ? 5.891 -6.374 -22.229 1.00 97.69 155 GLY A O 1
ATOM 1227 N N . VAL A 1 156 ? 5.412 -4.334 -21.414 1.00 98.12 156 VAL A N 1
ATOM 1228 C CA . VAL A 1 156 ? 5.481 -4.716 -19.995 1.00 98.12 156 VAL A CA 1
ATOM 1229 C C . VAL A 1 156 ? 4.294 -4.162 -19.224 1.00 98.12 156 VAL A C 1
ATOM 1231 O O . VAL A 1 156 ? 3.891 -3.019 -19.413 1.00 98.12 156 VAL A O 1
ATOM 1234 N N . THR A 1 157 ? 3.764 -4.952 -18.302 1.00 98.44 157 THR A N 1
ATOM 1235 C CA . THR A 1 157 ? 2.701 -4.516 -17.402 1.00 98.44 157 THR A CA 1
ATOM 1236 C C . THR A 1 157 ? 3.288 -3.712 -16.245 1.00 98.44 157 THR A C 1
ATOM 1238 O O . THR A 1 157 ? 4.178 -4.188 -15.536 1.00 98.44 157 THR A O 1
ATOM 1241 N N . LEU A 1 158 ? 2.784 -2.498 -16.043 1.00 98.75 158 LEU A N 1
ATOM 1242 C CA . LEU A 1 158 ? 3.185 -1.588 -14.975 1.00 98.75 158 LEU A CA 1
ATOM 1243 C C . LEU A 1 158 ? 2.294 -1.799 -13.745 1.00 98.75 158 LEU A C 1
ATOM 1245 O O . LEU A 1 158 ? 1.064 -1.805 -13.838 1.00 98.75 158 LEU A O 1
ATOM 1249 N N . LEU A 1 159 ? 2.935 -1.974 -12.593 1.00 98.56 159 LEU A N 1
ATOM 1250 C CA . LEU A 1 159 ? 2.310 -2.282 -11.311 1.00 98.56 159 LEU A CA 1
ATOM 1251 C C . LEU A 1 159 ? 2.861 -1.352 -10.216 1.00 98.56 159 LEU A C 1
ATOM 1253 O O . LEU A 1 159 ? 3.719 -1.764 -9.427 1.00 98.56 159 LEU A O 1
ATOM 1257 N N . PRO A 1 160 ? 2.418 -0.085 -10.175 1.00 98.06 160 PRO A N 1
ATOM 1258 C CA . PRO A 1 160 ? 2.816 0.841 -9.125 1.00 98.06 160 PRO A CA 1
ATOM 1259 C C . PRO A 1 160 ? 2.255 0.428 -7.763 1.00 98.06 160 PRO A C 1
ATOM 1261 O O . PRO A 1 160 ? 1.093 0.029 -7.646 1.00 98.06 160 PRO A O 1
ATOM 1264 N N . LEU A 1 161 ? 3.099 0.516 -6.732 1.00 97.38 161 LEU A N 1
ATOM 1265 C CA . LEU A 1 161 ? 2.763 0.227 -5.332 1.00 97.38 161 LEU A CA 1
ATOM 1266 C C . LEU A 1 161 ? 2.721 1.496 -4.466 1.00 97.38 161 LEU A C 1
ATOM 1268 O O . LEU A 1 161 ? 2.579 1.407 -3.247 1.00 97.38 161 LEU A O 1
ATOM 1272 N N . GLU A 1 162 ? 2.925 2.670 -5.059 1.00 95.25 162 GLU A N 1
ATOM 1273 C CA . GLU A 1 162 ? 2.815 3.960 -4.383 1.00 95.25 162 GLU A CA 1
ATOM 1274 C C . GLU A 1 162 ? 1.391 4.173 -3.841 1.00 95.25 162 GLU A C 1
ATOM 1276 O O . GLU A 1 162 ? 0.415 3.861 -4.526 1.00 95.25 162 GLU A O 1
ATOM 1281 N N . LEU A 1 163 ? 1.249 4.710 -2.622 1.00 90.25 163 LEU A N 1
ATOM 1282 C CA . LEU A 1 163 ? -0.050 4.874 -1.948 1.00 90.25 163 LEU A CA 1
ATOM 1283 C C . LEU A 1 163 ? -0.785 6.139 -2.419 1.00 90.25 163 LEU A C 1
ATOM 1285 O O . LEU A 1 163 ? -1.165 7.001 -1.629 1.00 90.25 163 LEU A O 1
ATOM 1289 N N . VAL A 1 164 ? -0.982 6.234 -3.731 1.00 90.94 164 VAL A N 1
ATOM 1290 C CA . VAL A 1 164 ? -1.751 7.288 -4.394 1.00 90.94 164 VAL A CA 1
ATOM 1291 C C . VAL A 1 164 ? -2.969 6.656 -5.059 1.00 90.94 164 VAL A C 1
ATOM 1293 O O . VAL A 1 164 ? -2.893 5.548 -5.596 1.00 90.94 164 VAL A O 1
ATOM 1296 N N . ASP A 1 165 ? -4.101 7.354 -5.016 1.00 87.81 165 ASP A N 1
ATOM 1297 C CA . ASP A 1 165 ? -5.299 6.913 -5.721 1.00 87.81 165 ASP A CA 1
ATOM 1298 C C . ASP A 1 165 ? -5.050 6.856 -7.230 1.00 87.81 165 ASP A C 1
ATOM 1300 O O . ASP A 1 165 ? -4.392 7.722 -7.802 1.00 87.81 165 ASP A O 1
ATOM 1304 N N . ASP A 1 166 ? -5.550 5.794 -7.860 1.00 93.69 166 ASP A N 1
ATOM 1305 C CA . ASP A 1 166 ? -5.355 5.523 -9.285 1.00 93.69 166 ASP A CA 1
ATOM 1306 C C . ASP A 1 166 ? -3.893 5.636 -9.759 1.00 93.69 166 ASP A C 1
ATOM 1308 O O . ASP A 1 166 ? -3.599 6.125 -10.852 1.00 93.69 166 ASP A O 1
ATOM 1312 N N . ASN A 1 167 ? -2.965 5.116 -8.944 1.00 96.62 167 ASN A N 1
ATOM 1313 C CA . ASN A 1 167 ? -1.528 5.084 -9.231 1.00 96.62 167 ASN A CA 1
ATOM 1314 C C . ASN A 1 167 ? -1.175 4.494 -10.616 1.00 96.62 167 ASN A C 1
ATOM 1316 O O . ASN A 1 167 ? -0.211 4.944 -11.234 1.00 96.62 167 ASN A O 1
ATOM 1320 N N . GLY A 1 168 ? -1.965 3.555 -11.149 1.00 97.75 168 GLY A N 1
ATOM 1321 C CA . GLY A 1 168 ? -1.787 2.978 -12.487 1.00 97.75 168 GLY A CA 1
ATOM 1322 C C . GLY A 1 168 ? -1.970 4.000 -13.621 1.00 97.75 168 GLY A C 1
ATOM 1323 O O . GLY A 1 168 ? -0.994 4.317 -14.314 1.00 97.75 168 GLY A O 1
ATOM 1324 N N . PRO A 1 169 ? -3.193 4.525 -13.833 1.00 97.75 169 PRO A N 1
ATOM 1325 C CA . PRO A 1 169 ? -3.461 5.600 -14.787 1.00 97.75 169 PRO A CA 1
ATOM 1326 C C . PRO A 1 169 ? -2.589 6.841 -14.579 1.00 97.75 169 PRO A C 1
ATOM 1328 O O . PRO A 1 169 ? -2.139 7.425 -15.564 1.00 97.75 169 PRO A O 1
ATOM 1331 N N . LEU A 1 170 ? -2.304 7.210 -13.324 1.00 98.06 170 LEU A N 1
ATOM 1332 C CA . LEU A 1 170 ? -1.409 8.322 -13.006 1.00 98.06 170 LEU A CA 1
ATOM 1333 C C . LEU A 1 170 ? 0.000 8.088 -13.557 1.00 98.06 170 LEU A C 1
ATOM 1335 O O . LEU A 1 170 ? 0.506 8.916 -14.305 1.00 98.06 170 LEU A O 1
ATOM 1339 N N . LEU A 1 171 ? 0.630 6.949 -13.253 1.00 98.50 171 LEU A N 1
ATOM 1340 C CA . LEU A 1 171 ? 1.961 6.652 -13.784 1.00 98.50 171 LEU A CA 1
ATOM 1341 C C . LEU A 1 171 ? 1.941 6.632 -15.319 1.00 98.50 171 LEU A C 1
ATOM 1343 O O . LEU A 1 171 ? 2.809 7.213 -15.963 1.00 98.50 171 LEU A O 1
ATOM 1347 N N . LYS A 1 172 ? 0.922 6.013 -15.922 1.00 98.50 172 LYS A N 1
ATOM 1348 C CA . LYS A 1 172 ? 0.779 5.929 -17.380 1.00 98.50 172 LYS A CA 1
ATOM 1349 C C . LYS A 1 172 ? 0.717 7.307 -18.045 1.00 98.50 172 LYS A C 1
ATOM 1351 O O . LYS A 1 172 ? 1.387 7.509 -19.057 1.00 98.50 172 LYS A O 1
ATOM 1356 N N . SER A 1 173 ? -0.063 8.237 -17.493 1.00 98.31 173 SER A N 1
ATOM 1357 C CA . SER A 1 173 ? -0.176 9.593 -18.039 1.00 98.31 173 SER A CA 1
ATOM 1358 C C . SER A 1 173 ? 1.142 10.358 -17.924 1.00 98.31 173 SER A C 1
ATOM 1360 O O . SER A 1 173 ? 1.521 11.049 -18.863 1.00 98.31 173 SER A O 1
ATOM 1362 N N . GLN A 1 174 ? 1.894 10.160 -16.839 1.00 98.38 174 GLN A N 1
ATOM 1363 C CA . GLN A 1 174 ? 3.219 10.758 -16.659 1.00 98.38 174 GLN A CA 1
ATOM 1364 C C . GLN A 1 174 ? 4.242 10.229 -17.672 1.00 98.38 174 GLN A C 1
ATOM 1366 O O . GLN A 1 174 ? 5.036 11.001 -18.201 1.00 98.38 174 GLN A O 1
ATOM 1371 N N . LEU A 1 175 ? 4.216 8.930 -17.983 1.00 98.69 175 LEU A N 1
ATOM 1372 C CA . LEU A 1 175 ? 5.097 8.351 -19.005 1.00 98.69 175 LEU A CA 1
ATOM 1373 C C . LEU A 1 175 ? 4.770 8.881 -20.411 1.00 98.69 175 LEU A C 1
ATOM 1375 O O . LEU A 1 175 ? 5.677 9.188 -21.182 1.00 98.69 175 LEU A O 1
ATOM 1379 N N . LEU A 1 176 ? 3.481 9.021 -20.740 1.00 98.62 176 LEU A N 1
ATOM 1380 C CA . LEU A 1 176 ? 3.038 9.615 -22.007 1.00 98.62 176 LEU A CA 1
ATOM 1381 C C . LEU A 1 176 ? 3.391 11.105 -22.097 1.00 98.62 176 LEU A C 1
ATOM 1383 O O . LEU A 1 176 ? 3.805 11.568 -23.156 1.00 98.62 176 LEU A O 1
ATOM 1387 N N . HIS A 1 177 ? 3.292 11.833 -20.982 1.00 98.31 177 HIS A N 1
ATOM 1388 C CA . HIS A 1 177 ? 3.745 13.221 -20.884 1.00 98.31 177 HIS A CA 1
ATOM 1389 C C . HIS A 1 177 ? 5.234 13.341 -21.219 1.00 98.31 177 HIS A C 1
ATOM 1391 O O . HIS A 1 177 ? 5.600 14.119 -22.095 1.00 98.31 177 HIS A O 1
ATOM 1397 N N . TYR A 1 178 ? 6.085 12.507 -20.611 1.00 98.69 178 TYR A N 1
ATOM 1398 C CA . TYR A 1 178 ? 7.513 12.466 -20.939 1.00 98.69 178 TYR A CA 1
ATOM 1399 C C . TYR A 1 178 ? 7.781 12.089 -22.401 1.00 98.69 178 TYR A C 1
ATOM 1401 O O . TYR A 1 178 ? 8.628 12.710 -23.039 1.00 98.69 178 TYR A O 1
ATOM 1409 N N . ALA A 1 179 ? 7.040 11.128 -22.962 1.00 98.44 179 ALA A N 1
ATOM 1410 C CA . ALA A 1 179 ? 7.150 10.779 -24.379 1.00 98.44 179 ALA A CA 1
ATOM 1411 C C . ALA A 1 179 ? 6.856 11.971 -25.306 1.00 98.44 179 ALA A C 1
ATOM 1413 O O . ALA A 1 179 ? 7.528 12.132 -26.326 1.00 98.44 179 ALA A O 1
ATOM 1414 N N . GLN A 1 180 ? 5.892 12.815 -24.929 1.00 97.75 180 GLN A N 1
ATOM 1415 C CA . GLN A 1 180 ? 5.526 14.022 -25.661 1.00 97.75 180 GLN A CA 1
ATOM 1416 C C . GLN A 1 180 ? 6.585 15.123 -25.530 1.00 97.75 180 GLN A C 1
ATOM 1418 O O . GLN A 1 180 ? 7.067 15.612 -26.548 1.00 97.75 180 GLN A O 1
ATOM 1423 N N . ILE A 1 181 ? 6.966 15.514 -24.308 1.00 97.75 181 ILE A N 1
ATOM 1424 C CA . ILE A 1 181 ? 7.891 16.646 -24.103 1.00 97.75 181 ILE A CA 1
ATOM 1425 C C . ILE A 1 181 ? 9.323 16.348 -24.568 1.00 97.75 181 ILE A C 1
ATOM 1427 O O . ILE A 1 181 ? 10.093 17.270 -24.823 1.00 97.75 181 ILE A O 1
ATOM 1431 N N . TRP A 1 182 ? 9.690 15.069 -24.675 1.00 98.44 182 TRP A N 1
ATOM 1432 C CA . TRP A 1 182 ? 10.978 14.627 -25.214 1.00 98.44 182 TRP A CA 1
ATOM 1433 C C . TRP A 1 182 ? 10.918 14.246 -26.694 1.00 98.44 182 TRP A C 1
ATOM 1435 O O . TRP A 1 182 ? 11.917 13.768 -27.227 1.00 98.44 182 TRP A O 1
ATOM 1445 N N . GLU A 1 183 ? 9.765 14.437 -27.344 1.00 98.06 183 GLU A N 1
ATOM 1446 C CA . GLU A 1 183 ? 9.561 14.184 -28.774 1.00 98.06 183 GLU A CA 1
ATOM 1447 C C . GLU A 1 183 ? 9.996 12.766 -29.204 1.00 98.06 183 GLU A C 1
ATOM 1449 O O . GLU A 1 183 ? 10.585 12.561 -30.264 1.00 98.06 183 GLU A O 1
ATOM 1454 N N . LEU A 1 184 ? 9.680 11.750 -28.390 1.00 98.12 184 LEU A N 1
ATOM 1455 C CA . LEU A 1 184 ? 10.104 10.355 -28.615 1.00 98.12 184 LEU A CA 1
ATOM 1456 C C . LEU A 1 184 ? 9.352 9.641 -29.761 1.00 98.12 184 LEU A C 1
ATOM 1458 O O . LEU A 1 184 ? 9.595 8.464 -30.035 1.00 98.12 184 LEU A O 1
ATOM 1462 N N . GLY A 1 185 ? 8.453 10.356 -30.440 1.00 98.06 185 GLY A N 1
ATOM 1463 C CA . GLY A 1 185 ? 7.727 9.912 -31.627 1.00 98.06 185 GLY A CA 1
ATOM 1464 C C . GLY A 1 185 ? 6.430 9.143 -31.348 1.00 98.06 185 GLY A C 1
ATOM 1465 O O . GLY A 1 185 ? 6.303 8.388 -30.382 1.00 98.06 185 GLY A O 1
ATOM 1466 N N . ASP A 1 186 ? 5.468 9.286 -32.264 1.00 98.19 186 ASP A N 1
ATOM 1467 C CA . ASP A 1 186 ? 4.113 8.722 -32.142 1.00 98.19 186 ASP A CA 1
ATOM 1468 C C . ASP A 1 186 ? 4.095 7.194 -32.028 1.00 98.19 186 ASP A C 1
ATOM 1470 O O . ASP A 1 186 ? 3.240 6.619 -31.349 1.00 98.19 186 ASP A O 1
ATOM 1474 N N . ALA A 1 187 ? 5.058 6.522 -32.664 1.00 98.69 187 ALA A N 1
ATOM 1475 C CA . ALA A 1 187 ? 5.182 5.071 -32.603 1.00 98.69 187 ALA A CA 1
ATOM 1476 C C . ALA A 1 187 ? 5.483 4.583 -31.177 1.00 98.69 187 ALA A C 1
ATOM 1478 O O . ALA A 1 187 ? 4.906 3.586 -30.740 1.00 98.69 187 ALA A O 1
ATOM 1479 N N . PHE A 1 188 ? 6.337 5.297 -30.432 1.00 98.81 188 PHE A N 1
ATOM 1480 C CA . PHE A 1 188 ? 6.610 4.966 -29.036 1.00 98.81 188 PHE A CA 1
ATOM 1481 C C . PHE A 1 188 ? 5.404 5.272 -28.151 1.00 98.81 188 PHE A C 1
ATOM 1483 O O . PHE A 1 188 ? 5.027 4.424 -27.349 1.00 98.81 188 PHE A O 1
ATOM 1490 N N . SER A 1 189 ? 4.761 6.431 -28.323 1.00 98.62 189 SER A N 1
ATOM 1491 C CA . SER A 1 189 ? 3.563 6.798 -27.556 1.00 98.62 189 SER A CA 1
ATOM 1492 C C . SER A 1 189 ? 2.424 5.792 -27.749 1.00 98.62 189 SER A C 1
ATOM 1494 O O . SER A 1 189 ? 1.803 5.375 -26.772 1.00 98.62 189 SER A O 1
ATOM 1496 N N . THR A 1 190 ? 2.200 5.339 -28.987 1.00 98.69 190 THR A N 1
ATOM 1497 C CA . THR A 1 190 ? 1.202 4.307 -29.318 1.00 98.69 190 THR A CA 1
ATOM 1498 C C . THR A 1 190 ? 1.578 2.962 -28.701 1.00 98.69 190 THR A C 1
ATOM 1500 O O . THR A 1 190 ? 0.771 2.347 -28.011 1.00 98.69 190 THR A O 1
ATOM 1503 N N . TRP A 1 191 ? 2.832 2.523 -28.857 1.00 98.81 191 TRP A N 1
ATOM 1504 C CA . TRP A 1 191 ? 3.302 1.277 -28.246 1.00 98.81 191 TRP A CA 1
ATOM 1505 C C . TRP A 1 191 ? 3.197 1.310 -26.719 1.00 98.81 191 TRP A C 1
ATOM 1507 O O . TRP A 1 191 ? 2.742 0.349 -26.099 1.00 98.81 191 TRP A O 1
ATOM 1517 N N . LEU A 1 192 ? 3.580 2.430 -26.103 1.00 98.69 192 LEU A N 1
ATOM 1518 C CA . LEU A 1 192 ? 3.452 2.640 -24.674 1.00 98.69 192 LEU A CA 1
ATOM 1519 C C . LEU A 1 192 ? 1.984 2.525 -24.282 1.00 98.69 192 LEU A C 1
ATOM 1521 O O . LEU A 1 192 ? 1.704 1.764 -23.362 1.00 98.69 192 LEU A O 1
ATOM 1525 N N . ALA A 1 193 ? 1.069 3.220 -24.969 1.00 98.38 193 ALA A N 1
ATOM 1526 C CA . ALA A 1 193 ? -0.374 3.186 -24.730 1.00 98.38 193 ALA A CA 1
ATOM 1527 C C . ALA A 1 193 ? -0.949 1.762 -24.802 1.00 98.38 193 ALA A C 1
ATOM 1529 O O . ALA A 1 193 ? -1.536 1.312 -23.811 1.00 98.38 193 ALA A O 1
ATOM 1530 N N . ASP A 1 194 ? -0.677 1.047 -25.890 1.00 98.25 194 ASP A N 1
ATOM 1531 C CA . ASP A 1 194 ? -1.365 -0.195 -26.258 1.00 98.25 194 ASP A CA 1
ATOM 1532 C C . ASP A 1 194 ? -0.713 -1.462 -25.690 1.00 98.25 194 ASP A C 1
ATOM 1534 O O . ASP A 1 194 ? -1.380 -2.483 -25.510 1.00 98.25 194 ASP A O 1
ATOM 1538 N N . HIS A 1 195 ? 0.592 -1.429 -25.406 1.00 98.38 195 HIS A N 1
ATOM 1539 C CA . HIS A 1 195 ? 1.362 -2.627 -25.042 1.00 98.38 195 HIS A CA 1
ATOM 1540 C C . HIS A 1 195 ? 1.995 -2.574 -23.652 1.00 98.38 195 HIS A C 1
ATOM 1542 O O . HIS A 1 195 ? 2.524 -3.585 -23.191 1.00 98.38 195 HIS A O 1
ATOM 1548 N N . CYS A 1 196 ? 1.895 -1.449 -22.942 1.00 98.50 196 CYS A N 1
ATOM 1549 C CA . CYS A 1 196 ? 2.333 -1.349 -21.550 1.00 98.50 196 CYS A CA 1
ATOM 1550 C C . CYS A 1 196 ? 1.162 -1.013 -20.611 1.00 98.50 196 CYS A C 1
ATOM 1552 O O . CYS A 1 196 ? 1.054 0.134 -20.154 1.00 98.50 196 CYS A O 1
ATOM 1554 N N . PRO A 1 197 ? 0.228 -1.949 -20.354 1.00 97.81 197 PRO A N 1
ATOM 1555 C CA . PRO A 1 197 ? -0.911 -1.688 -19.476 1.00 97.81 197 PRO A CA 1
ATOM 1556 C C . PRO A 1 197 ? -0.430 -1.311 -18.071 1.00 97.81 197 PRO A C 1
ATOM 1558 O O . PRO A 1 197 ? 0.544 -1.870 -17.574 1.00 97.81 197 PRO A O 1
ATOM 1561 N N . SER A 1 198 ? -1.106 -0.353 -17.434 1.00 98.19 198 SER A N 1
ATOM 1562 C CA . SER A 1 198 ? -0.781 0.113 -16.082 1.00 98.19 198 SER A CA 1
ATOM 1563 C C . SER A 1 198 ? -1.983 -0.085 -15.176 1.00 98.19 198 SER A C 1
ATOM 1565 O O . SER A 1 198 ? -3.027 0.533 -15.395 1.00 98.19 198 SER A O 1
ATOM 1567 N N . HIS A 1 199 ? -1.853 -0.961 -14.183 1.00 98.38 199 HIS A N 1
ATOM 1568 C CA . HIS A 1 199 ? -2.962 -1.312 -13.301 1.00 98.38 199 HIS A CA 1
ATOM 1569 C C . HIS A 1 199 ? -2.836 -0.588 -11.973 1.00 98.38 199 HIS A C 1
ATOM 1571 O O . HIS A 1 199 ? -1.805 -0.685 -11.306 1.00 98.38 199 HIS A O 1
ATOM 1577 N N . SER A 1 200 ? -3.912 0.086 -11.559 1.00 98.12 200 SER A N 1
ATOM 1578 C CA . SER A 1 200 ? -3.986 0.602 -10.197 1.00 98.12 200 SER A CA 1
ATOM 1579 C C . SER A 1 200 ? -3.867 -0.553 -9.212 1.00 98.12 200 SER A C 1
ATOM 1581 O O . SER A 1 200 ? -4.470 -1.610 -9.424 1.00 98.12 200 SER A O 1
ATOM 1583 N N . SER A 1 201 ? -3.132 -0.361 -8.123 1.00 96.25 201 SER A N 1
ATOM 1584 C CA . SER A 1 201 ? -3.005 -1.391 -7.097 1.00 96.25 201 SER A CA 1
ATOM 1585 C C . SER A 1 201 ? -3.058 -0.830 -5.682 1.00 96.25 201 SER A C 1
ATOM 1587 O O . SER A 1 201 ? -2.676 0.313 -5.431 1.00 96.25 201 SER A O 1
ATOM 1589 N N . LEU A 1 202 ? -3.557 -1.651 -4.760 1.00 95.06 202 LEU A N 1
ATOM 1590 C CA . LEU A 1 202 ? -3.593 -1.390 -3.330 1.00 95.06 202 LEU A CA 1
ATOM 1591 C C . LEU A 1 202 ? -2.801 -2.484 -2.619 1.00 95.06 202 LEU A C 1
ATOM 1593 O O . LEU A 1 202 ? -3.100 -3.672 -2.754 1.00 95.06 202 LEU A O 1
ATOM 1597 N N . VAL A 1 203 ? -1.805 -2.073 -1.844 1.00 94.50 203 VAL A N 1
ATOM 1598 C CA . VAL A 1 203 ? -0.956 -2.969 -1.058 1.00 94.50 203 VAL A CA 1
ATOM 1599 C C . VAL A 1 203 ? -1.211 -2.786 0.432 1.00 94.50 203 VAL A C 1
ATOM 1601 O O . VAL A 1 203 ? -1.448 -1.671 0.908 1.00 94.50 203 VAL A O 1
ATOM 1604 N N . ASP A 1 204 ? -1.154 -3.879 1.188 1.00 91.69 204 ASP A N 1
ATOM 1605 C CA . ASP A 1 204 ? -1.256 -3.827 2.642 1.00 91.69 204 ASP A CA 1
ATOM 1606 C C . ASP A 1 204 ? -0.375 -4.895 3.295 1.00 91.69 204 ASP A C 1
ATOM 1608 O O . ASP A 1 204 ? -0.656 -6.094 3.244 1.00 91.69 204 ASP A O 1
ATOM 1612 N N . ARG A 1 205 ? 0.724 -4.428 3.892 1.00 92.12 205 ARG A N 1
ATOM 1613 C CA . ARG A 1 205 ? 1.645 -5.210 4.715 1.00 92.12 205 ARG A CA 1
ATOM 1614 C C . ARG A 1 205 ? 2.474 -4.267 5.570 1.00 92.12 205 ARG A C 1
ATOM 1616 O O . ARG A 1 205 ? 3.113 -3.353 5.052 1.00 92.12 205 ARG A O 1
ATOM 1623 N N . ILE A 1 206 ? 2.522 -4.519 6.868 1.00 88.75 206 ILE A N 1
ATOM 1624 C CA . ILE A 1 206 ? 3.404 -3.790 7.773 1.00 88.75 206 ILE A CA 1
ATOM 1625 C C . ILE A 1 206 ? 4.803 -4.400 7.710 1.00 88.75 206 ILE A C 1
ATOM 1627 O O . ILE A 1 206 ? 4.997 -5.596 7.934 1.00 88.75 206 ILE A O 1
ATOM 1631 N N . VAL A 1 207 ? 5.789 -3.554 7.420 1.00 86.88 207 VAL A N 1
ATOM 1632 C CA . VAL A 1 207 ? 7.209 -3.912 7.399 1.00 86.88 207 VAL A CA 1
ATOM 1633 C C . VAL A 1 207 ? 7.910 -3.133 8.497 1.00 86.88 207 VAL A C 1
ATOM 1635 O O . VAL A 1 207 ? 7.875 -1.905 8.537 1.00 86.88 207 VAL A O 1
ATOM 1638 N N . THR A 1 208 ? 8.526 -3.855 9.424 1.00 72.12 208 THR A N 1
ATOM 1639 C CA . THR A 1 208 ? 9.202 -3.257 10.574 1.00 72.12 208 THR A CA 1
ATOM 1640 C C . THR A 1 208 ? 10.578 -2.740 10.172 1.00 72.12 208 THR A C 1
ATOM 1642 O O . THR A 1 208 ? 11.316 -3.409 9.450 1.00 72.12 208 THR A O 1
ATOM 1645 N N . GLY A 1 209 ? 10.945 -1.552 10.655 1.00 64.75 209 GLY A N 1
ATOM 1646 C CA . GLY A 1 209 ? 12.219 -0.920 10.300 1.00 64.75 209 GLY A CA 1
ATOM 1647 C C . GLY A 1 209 ? 13.459 -1.594 10.903 1.00 64.75 209 GLY A C 1
ATOM 1648 O O . GLY A 1 209 ? 14.525 -1.545 10.297 1.00 64.75 209 GLY A O 1
ATOM 1649 N N . LYS A 1 210 ? 13.341 -2.237 12.073 1.00 66.56 210 LYS A N 1
ATOM 1650 C CA . LYS A 1 210 ? 14.438 -2.978 12.717 1.00 66.56 210 LYS A CA 1
ATOM 1651 C C . LYS A 1 210 ? 14.136 -4.470 12.686 1.00 66.56 210 LYS A C 1
ATOM 1653 O O . LYS A 1 210 ? 13.252 -4.929 13.402 1.00 66.56 210 LYS A O 1
ATOM 1658 N N . CYS A 1 211 ? 14.894 -5.216 11.889 1.00 75.81 211 CYS A N 1
ATOM 1659 C CA . CYS A 1 211 ? 14.912 -6.671 11.955 1.00 75.81 211 CYS A CA 1
ATOM 1660 C C . CYS A 1 211 ? 16.139 -7.109 12.765 1.00 75.81 211 CYS A C 1
ATOM 1662 O O . CYS A 1 211 ? 17.234 -6.612 12.485 1.00 75.81 211 CYS A O 1
ATOM 1664 N N . PRO A 1 212 ? 15.995 -7.972 13.788 1.00 73.88 212 PRO A N 1
ATOM 1665 C CA . PRO A 1 212 ? 17.147 -8.497 14.509 1.00 73.88 212 PRO A CA 1
ATOM 1666 C C . PRO A 1 212 ? 18.126 -9.152 13.533 1.00 73.88 212 PRO A C 1
ATOM 1668 O O . PRO A 1 212 ? 17.692 -9.873 12.633 1.00 73.88 212 PRO A O 1
ATOM 1671 N N . ALA A 1 213 ? 19.424 -8.898 13.720 1.00 65.25 213 ALA A N 1
ATOM 1672 C CA . ALA A 1 213 ? 20.464 -9.493 12.890 1.00 65.25 213 ALA A CA 1
ATOM 1673 C C . ALA A 1 213 ? 20.340 -11.022 12.889 1.00 65.25 213 ALA A C 1
ATOM 1675 O O . ALA A 1 213 ? 20.006 -11.633 13.910 1.00 65.25 213 ALA A O 1
ATOM 1676 N N . ASN A 1 214 ? 20.599 -11.629 11.736 1.00 68.62 214 ASN A N 1
ATOM 1677 C CA . ASN A 1 214 ? 20.547 -13.073 11.608 1.00 68.62 214 ASN A CA 1
ATOM 1678 C C . ASN A 1 214 ? 21.703 -13.758 12.361 1.00 68.62 214 ASN A C 1
ATOM 1680 O O . ASN A 1 214 ? 22.714 -13.141 12.704 1.00 68.62 214 ASN A O 1
ATOM 1684 N N . THR A 1 215 ? 21.554 -15.059 12.615 1.00 66.00 215 THR A N 1
ATOM 1685 C CA . THR A 1 215 ? 22.641 -15.914 13.113 1.00 66.00 215 THR A CA 1
ATOM 1686 C C . THR A 1 215 ? 23.765 -16.025 12.076 1.00 66.00 215 THR A C 1
ATOM 1688 O O . THR A 1 215 ? 23.540 -15.775 10.894 1.00 66.00 215 THR A O 1
ATOM 1691 N N . LYS A 1 216 ? 24.973 -16.437 12.497 1.00 61.34 216 LYS A N 1
ATOM 1692 C CA . LYS A 1 216 ? 26.186 -16.475 11.647 1.00 61.34 216 LYS A CA 1
ATOM 1693 C C . LYS A 1 216 ? 26.041 -17.224 10.307 1.00 61.34 216 LYS A C 1
ATOM 1695 O O . LYS A 1 216 ? 26.809 -16.930 9.400 1.00 61.34 216 LYS A O 1
ATOM 1700 N N . ASP A 1 217 ? 25.071 -18.129 10.177 1.00 67.50 217 ASP A N 1
ATOM 1701 C CA . ASP A 1 217 ? 24.883 -18.993 8.998 1.00 67.50 217 ASP A CA 1
ATOM 1702 C C . ASP A 1 217 ? 23.824 -18.493 7.992 1.00 67.50 217 ASP A C 1
ATOM 1704 O O . ASP A 1 217 ? 23.475 -19.198 7.049 1.00 67.50 217 ASP A O 1
ATOM 1708 N N . GLN A 1 218 ? 23.279 -17.290 8.182 1.00 68.06 218 GLN A N 1
ATOM 1709 C CA . GLN A 1 218 ? 22.268 -16.684 7.304 1.00 68.06 218 GLN A CA 1
ATOM 1710 C C . GLN A 1 218 ? 22.806 -15.388 6.665 1.00 68.06 218 GLN A C 1
ATOM 1712 O O . GLN A 1 218 ? 23.710 -14.765 7.229 1.00 68.06 218 GLN A O 1
ATOM 1717 N N . PRO A 1 219 ? 22.254 -14.933 5.518 1.00 70.06 219 PRO A N 1
ATOM 1718 C CA . PRO A 1 219 ? 22.658 -13.667 4.913 1.00 70.06 219 PRO A CA 1
ATOM 1719 C C . PRO A 1 219 ? 22.595 -12.505 5.908 1.00 70.06 219 PRO A C 1
ATOM 1721 O O . PRO A 1 219 ? 21.690 -12.436 6.741 1.00 70.06 219 PRO A O 1
ATOM 1724 N N . ALA A 1 220 ? 23.527 -11.558 5.792 1.00 72.75 220 ALA A N 1
ATOM 1725 C CA . ALA A 1 220 ? 23.618 -10.423 6.711 1.00 72.75 220 ALA A CA 1
ATOM 1726 C C . ALA A 1 220 ? 22.368 -9.522 6.687 1.00 72.75 220 ALA A C 1
ATOM 1728 O O . ALA A 1 220 ? 22.036 -8.899 7.697 1.00 72.75 220 ALA A O 1
ATOM 1729 N N . LEU A 1 221 ? 21.664 -9.453 5.549 1.00 79.00 221 LEU A N 1
ATOM 1730 C CA . LEU A 1 221 ? 20.415 -8.706 5.440 1.00 79.00 221 LEU A CA 1
ATOM 1731 C C . LEU A 1 221 ? 19.221 -9.545 5.906 1.00 79.00 221 LEU A C 1
ATOM 1733 O O . LEU A 1 221 ? 18.930 -10.609 5.355 1.00 79.00 221 LEU A O 1
ATOM 1737 N N . ALA A 1 222 ? 18.477 -8.987 6.859 1.00 83.19 222 ALA A N 1
ATOM 1738 C CA . ALA A 1 222 ? 17.161 -9.453 7.256 1.00 83.19 222 ALA A CA 1
ATOM 1739 C C . ALA A 1 222 ? 16.145 -8.314 7.118 1.00 83.19 222 ALA A C 1
ATOM 1741 O O . ALA A 1 222 ? 16.383 -7.201 7.596 1.00 83.19 222 ALA A O 1
ATOM 1742 N N . VAL A 1 223 ? 15.002 -8.595 6.498 1.00 90.44 223 VAL A N 1
ATOM 1743 C CA . VAL A 1 223 ? 13.831 -7.709 6.511 1.00 90.44 223 VAL A CA 1
ATOM 1744 C C . VAL A 1 223 ? 12.726 -8.375 7.315 1.00 90.44 223 VAL A C 1
ATOM 1746 O O . VAL A 1 223 ? 12.466 -9.564 7.152 1.00 90.44 223 VAL A O 1
ATOM 1749 N N . CYS A 1 224 ? 12.081 -7.620 8.196 1.00 91.38 224 CYS A N 1
ATOM 1750 C CA . CYS A 1 224 ? 11.043 -8.149 9.071 1.00 91.38 224 CYS A CA 1
ATOM 1751 C C . CYS A 1 224 ? 9.688 -7.560 8.676 1.00 91.38 224 CYS A C 1
ATOM 1753 O O . CYS A 1 224 ? 9.559 -6.341 8.541 1.00 91.38 224 CYS A O 1
ATOM 1755 N N . ALA A 1 225 ? 8.677 -8.407 8.530 1.00 93.06 225 ALA A N 1
ATOM 1756 C CA . ALA A 1 225 ? 7.319 -8.000 8.197 1.00 93.06 225 ALA A CA 1
ATOM 1757 C C . ALA A 1 225 ? 6.288 -8.783 9.007 1.00 93.06 225 ALA A C 1
ATOM 1759 O O . ALA A 1 225 ? 6.588 -9.821 9.592 1.00 93.06 225 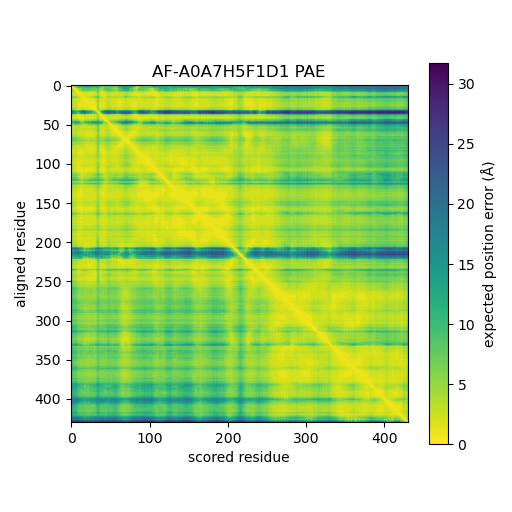ALA A O 1
ATOM 1760 N N . GLU A 1 226 ? 5.056 -8.290 9.039 1.00 93.06 226 GLU A N 1
ATOM 1761 C CA . GLU A 1 226 ? 3.952 -9.056 9.605 1.00 93.06 226 GLU A CA 1
ATOM 1762 C C . GLU A 1 226 ? 3.571 -10.260 8.709 1.00 93.06 226 GLU A C 1
ATOM 1764 O O . GLU A 1 226 ? 3.897 -10.283 7.509 1.00 93.06 226 GLU A O 1
ATOM 1769 N N . PRO A 1 227 ? 2.861 -11.266 9.260 1.00 92.81 227 PRO A N 1
ATOM 1770 C CA . PRO A 1 227 ? 2.399 -12.419 8.488 1.00 92.81 227 PRO A CA 1
ATOM 1771 C C . PRO A 1 227 ? 1.292 -12.070 7.488 1.00 92.81 227 PRO A C 1
ATOM 1773 O O . PRO A 1 227 ? 1.151 -12.753 6.478 1.00 92.81 227 PRO A O 1
ATOM 1776 N N . TYR A 1 228 ? 0.504 -11.027 7.767 1.00 93.19 228 TYR A N 1
ATOM 1777 C CA . TYR A 1 228 ? -0.538 -10.560 6.860 1.00 93.19 228 TYR A CA 1
ATOM 1778 C C . TYR A 1 228 ? 0.066 -10.006 5.566 1.00 93.19 228 TYR A C 1
ATOM 1780 O O . TYR A 1 228 ? 1.066 -9.286 5.581 1.00 93.19 228 TYR A O 1
ATOM 1788 N N . PHE A 1 229 ? -0.570 -10.336 4.447 1.00 94.31 229 PHE A N 1
ATOM 1789 C CA . PHE A 1 229 ? -0.200 -9.877 3.120 1.00 94.31 229 PHE A CA 1
ATOM 1790 C C . PHE A 1 229 ? -1.469 -9.656 2.307 1.00 94.31 229 PHE A C 1
ATOM 1792 O O . PHE A 1 229 ? -2.352 -10.512 2.295 1.00 94.31 229 PHE A O 1
ATOM 1799 N N . SER A 1 230 ? -1.545 -8.537 1.596 1.00 93.81 230 SER A N 1
ATOM 1800 C CA . SER A 1 230 ? -2.576 -8.322 0.590 1.00 93.81 230 SER A CA 1
ATOM 1801 C C . SER A 1 230 ? -2.049 -7.455 -0.543 1.00 93.81 230 SER A C 1
ATOM 1803 O O . SER A 1 230 ? -1.481 -6.384 -0.306 1.00 93.81 230 SER A O 1
ATOM 1805 N N . TRP A 1 231 ? -2.277 -7.908 -1.774 1.00 96.88 231 TRP A N 1
ATOM 1806 C CA . TRP A 1 231 ? -2.115 -7.111 -2.980 1.00 96.88 231 TRP A CA 1
ATOM 1807 C C . TRP A 1 231 ? -3.385 -7.176 -3.819 1.00 96.88 231 TRP A C 1
ATOM 1809 O O . TRP A 1 231 ? -3.710 -8.209 -4.395 1.00 96.88 231 TRP A O 1
ATOM 1819 N N . SER A 1 232 ? -4.112 -6.070 -3.896 1.00 96.12 232 SER A N 1
ATOM 1820 C CA . SER A 1 232 ? -5.276 -5.959 -4.771 1.00 96.12 232 SER A CA 1
ATOM 1821 C C . SER A 1 232 ? -4.905 -5.186 -6.027 1.00 96.12 232 SER A C 1
ATOM 1823 O O . SER A 1 232 ? -4.348 -4.095 -5.932 1.00 96.12 232 SER A O 1
ATOM 1825 N N . ILE A 1 233 ? -5.202 -5.736 -7.199 1.00 97.94 233 ILE A N 1
ATOM 1826 C CA . ILE A 1 233 ? -4.843 -5.165 -8.500 1.00 97.94 233 ILE A CA 1
ATOM 1827 C C . ILE A 1 233 ? -6.127 -4.943 -9.296 1.00 97.94 233 ILE A C 1
ATOM 1829 O O . ILE A 1 233 ? -6.926 -5.866 -9.463 1.00 97.94 233 ILE A O 1
ATOM 1833 N N . LYS A 1 234 ? -6.321 -3.721 -9.803 1.00 97.69 234 LYS A N 1
ATOM 1834 C CA . LYS A 1 234 ? -7.469 -3.372 -10.642 1.00 97.69 234 LYS A CA 1
ATOM 1835 C C . LYS A 1 234 ? -7.291 -3.965 -12.042 1.00 97.69 234 LYS A C 1
ATOM 1837 O O . LYS A 1 234 ? -6.651 -3.362 -12.905 1.00 97.69 234 LYS A O 1
ATOM 1842 N N . SER A 1 235 ? -7.826 -5.160 -12.256 1.00 95.88 235 SER A N 1
ATOM 1843 C CA . SER A 1 235 ? -7.796 -5.885 -13.524 1.00 95.88 235 SER A CA 1
ATOM 1844 C C . SER A 1 235 ? -9.024 -6.795 -13.629 1.00 95.88 235 SER A C 1
ATOM 1846 O O . SER A 1 235 ? -9.327 -7.484 -12.654 1.00 95.88 235 SER A O 1
ATOM 1848 N N . PRO A 1 236 ? -9.724 -6.831 -14.780 1.00 87.31 236 PRO A N 1
ATOM 1849 C CA . PRO A 1 236 ? -10.876 -7.714 -14.971 1.00 87.31 236 PRO A CA 1
ATOM 1850 C C . PRO A 1 236 ? -10.491 -9.201 -14.961 1.00 87.31 236 PRO A C 1
ATOM 1852 O O . PRO A 1 236 ? -11.316 -10.041 -14.619 1.00 87.31 236 PRO A O 1
ATOM 1855 N N . GLU A 1 237 ? -9.242 -9.520 -15.306 1.00 92.06 237 GLU A N 1
ATOM 1856 C CA . GLU A 1 237 ? -8.718 -10.885 -15.349 1.00 92.06 237 GLU A CA 1
ATOM 1857 C C . GLU A 1 237 ? -7.357 -10.978 -14.637 1.00 92.06 237 GLU A C 1
ATOM 1859 O O . GLU A 1 237 ? -6.627 -9.977 -14.565 1.00 92.06 237 GLU A O 1
ATOM 1864 N N . PRO A 1 238 ? -6.978 -12.164 -14.124 1.00 94.88 238 PRO A N 1
ATOM 1865 C CA . PRO A 1 238 ? -5.635 -12.402 -13.610 1.00 94.88 238 PRO A CA 1
ATOM 1866 C C . PRO A 1 238 ? -4.557 -12.154 -14.670 1.00 94.88 238 PRO A C 1
ATOM 1868 O O . PRO A 1 238 ? -4.527 -12.805 -15.710 1.00 94.88 238 PRO A O 1
ATOM 1871 N N . ILE A 1 239 ? -3.630 -11.236 -14.385 1.00 94.81 239 ILE A N 1
ATOM 1872 C CA . ILE A 1 239 ? -2.493 -10.917 -15.276 1.00 94.81 239 ILE A CA 1
ATOM 1873 C C . ILE A 1 239 ? -1.251 -11.780 -14.995 1.00 94.81 239 ILE A C 1
ATOM 1875 O O . ILE A 1 239 ? -0.305 -11.799 -15.782 1.00 94.81 239 ILE A O 1
ATOM 1879 N N . PHE A 1 240 ? -1.244 -12.500 -13.874 1.00 93.31 240 PHE A N 1
ATOM 1880 C CA . PHE A 1 240 ? -0.307 -13.570 -13.544 1.00 93.31 240 PHE A CA 1
ATOM 1881 C C . PHE A 1 240 ? -0.961 -14.522 -12.540 1.00 93.31 240 PHE A C 1
ATOM 1883 O O . PHE A 1 240 ? -1.906 -14.155 -11.842 1.00 93.31 240 PHE A O 1
ATOM 1890 N N . GLU A 1 241 ? -0.456 -15.749 -12.465 1.00 92.00 241 GLU A N 1
ATOM 1891 C CA . GLU A 1 241 ? -0.926 -16.726 -11.490 1.00 92.00 241 GLU A CA 1
ATOM 1892 C C . GLU A 1 241 ? -0.334 -16.436 -10.110 1.00 92.00 241 GLU A C 1
ATOM 1894 O O . GLU A 1 241 ? 0.877 -16.262 -9.970 1.00 92.00 241 GLU A O 1
ATOM 1899 N N . ALA A 1 242 ? -1.193 -16.379 -9.096 1.00 93.00 242 ALA A N 1
ATOM 1900 C CA . ALA A 1 242 ? -0.815 -16.155 -7.710 1.00 93.00 242 ALA A CA 1
ATOM 1901 C C . ALA A 1 242 ? -1.857 -16.774 -6.769 1.00 93.00 242 ALA A C 1
ATOM 1903 O O . ALA A 1 242 ? -3.031 -16.875 -7.138 1.00 93.00 242 ALA A O 1
ATOM 1904 N N . PRO A 1 243 ? -1.474 -17.149 -5.536 1.00 93.31 243 PRO A N 1
ATOM 1905 C CA . PRO A 1 243 ? -2.444 -17.582 -4.541 1.00 93.31 243 PRO A CA 1
ATOM 1906 C C . PRO A 1 243 ? -3.472 -16.477 -4.256 1.00 93.31 243 PRO A C 1
ATOM 1908 O O . PRO A 1 243 ? -3.102 -15.363 -3.884 1.00 93.31 243 PRO A O 1
ATOM 1911 N N . SER A 1 244 ? -4.764 -16.794 -4.373 1.00 91.44 244 SER A N 1
ATOM 1912 C CA . SER A 1 244 ? -5.867 -15.822 -4.233 1.00 91.44 244 SER A CA 1
ATOM 1913 C C . SER A 1 244 ? -5.955 -15.163 -2.853 1.00 91.44 244 SER A C 1
ATOM 1915 O O . SER A 1 244 ? -6.504 -14.075 -2.710 1.00 91.44 244 SER A O 1
ATOM 1917 N N . HIS A 1 245 ? -5.390 -15.802 -1.827 1.00 89.69 245 HIS A N 1
ATOM 1918 C CA . HIS A 1 245 ? -5.292 -15.238 -0.481 1.00 89.69 245 HIS A CA 1
ATOM 1919 C C . HIS A 1 245 ? -4.169 -14.193 -0.336 1.00 89.69 245 HIS A C 1
ATOM 1921 O O . HIS A 1 245 ? -4.120 -13.510 0.682 1.00 89.69 245 HIS A O 1
ATOM 1927 N N . LEU A 1 246 ? -3.264 -14.083 -1.319 1.00 93.62 246 LEU A N 1
ATOM 1928 C CA . LEU A 1 246 ? -2.195 -13.080 -1.364 1.00 93.62 246 LEU A CA 1
ATOM 1929 C C . LEU A 1 246 ? -2.506 -11.975 -2.376 1.00 93.62 246 LEU A C 1
ATOM 1931 O O . LEU A 1 246 ? -2.339 -10.795 -2.064 1.00 93.62 246 LEU A O 1
ATOM 1935 N N . VAL A 1 247 ? -2.944 -12.358 -3.580 1.00 96.06 247 VAL A N 1
ATOM 1936 C CA . VAL A 1 247 ? -3.207 -11.435 -4.689 1.00 96.06 247 VAL A CA 1
ATOM 1937 C C . VAL A 1 247 ? -4.661 -11.546 -5.131 1.00 96.06 247 VAL A C 1
ATOM 1939 O O . VAL A 1 247 ? -5.128 -12.625 -5.485 1.00 96.06 247 VAL A O 1
ATOM 1942 N N . ASN A 1 248 ? -5.355 -10.412 -5.141 1.00 94.38 248 ASN A N 1
ATOM 1943 C CA . ASN A 1 248 ? -6.736 -10.288 -5.584 1.00 94.38 248 ASN A CA 1
ATOM 1944 C C . ASN A 1 248 ? -6.808 -9.426 -6.852 1.00 94.38 248 ASN A C 1
ATOM 1946 O O . ASN A 1 248 ? -6.473 -8.241 -6.815 1.00 94.38 248 ASN A O 1
ATOM 1950 N N . PHE A 1 249 ? -7.266 -9.998 -7.964 1.00 96.81 249 PHE A N 1
ATOM 1951 C CA . PHE A 1 249 ? -7.579 -9.241 -9.178 1.00 96.81 249 PHE A CA 1
ATOM 1952 C C . PHE A 1 249 ? -9.052 -8.836 -9.142 1.00 96.81 249 PHE A C 1
ATOM 1954 O O . PHE A 1 249 ? -9.924 -9.686 -8.990 1.00 96.81 249 PHE A O 1
ATOM 1961 N N . THR A 1 250 ? -9.325 -7.537 -9.239 1.00 94.38 250 THR A N 1
ATOM 1962 C CA . THR A 1 250 ? -10.668 -6.973 -9.047 1.00 94.38 250 THR A CA 1
ATOM 1963 C C . THR A 1 250 ? -10.987 -5.907 -10.090 1.00 94.38 250 THR A C 1
ATOM 1965 O O . THR A 1 250 ? -10.102 -5.204 -10.573 1.00 94.38 250 THR A O 1
ATOM 1968 N N . SER A 1 251 ? -12.267 -5.721 -10.408 1.00 93.75 251 SER A N 1
ATOM 1969 C CA . SER A 1 251 ? -12.735 -4.614 -11.250 1.00 93.75 251 SER A CA 1
ATOM 1970 C C . SER A 1 251 ? -12.696 -3.259 -10.527 1.00 93.75 251 SER A C 1
ATOM 1972 O O . SER A 1 251 ? -12.559 -2.219 -11.177 1.00 93.75 251 SER A O 1
ATOM 1974 N N . SER A 1 252 ? -12.763 -3.254 -9.190 1.00 92.50 252 SER A N 1
ATOM 1975 C CA . SER A 1 252 ? -12.714 -2.042 -8.365 1.00 92.50 252 SER A CA 1
ATOM 1976 C C . SER A 1 252 ? -11.908 -2.241 -7.081 1.00 92.50 252 SER A C 1
ATOM 1978 O O . SER A 1 252 ? -12.022 -3.258 -6.397 1.00 92.50 252 SER A O 1
ATOM 1980 N N . LEU A 1 253 ? -11.096 -1.236 -6.744 1.00 93.25 253 LEU A N 1
ATOM 1981 C CA . LEU A 1 253 ? -10.363 -1.159 -5.475 1.00 93.25 253 LEU A CA 1
ATOM 1982 C C . LEU A 1 253 ? -11.156 -0.423 -4.389 1.00 93.25 253 LEU A C 1
ATOM 1984 O O . LEU A 1 253 ? -10.746 -0.440 -3.229 1.00 93.25 253 LEU A O 1
ATOM 1988 N N . GLU A 1 254 ? -12.261 0.233 -4.752 1.00 92.06 254 GLU A N 1
ATOM 1989 C CA . GLU A 1 254 ? -13.048 1.047 -3.824 1.00 92.06 254 GLU A CA 1
ATOM 1990 C C . GLU A 1 254 ? -13.5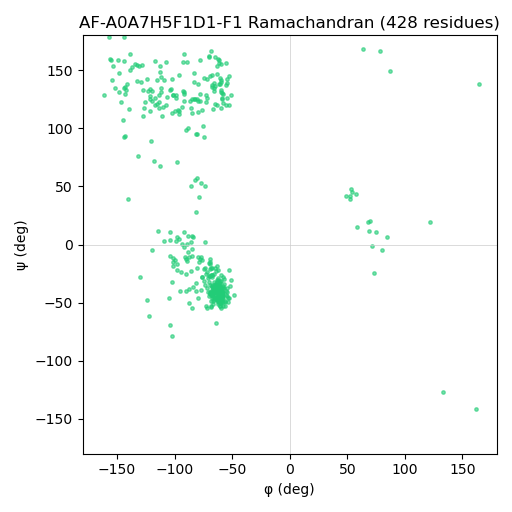67 0.238 -2.634 1.00 92.06 254 GLU A C 1
ATOM 1992 O O . GLU A 1 254 ? -13.299 0.676 -1.514 1.00 92.06 254 GLU A O 1
ATOM 1997 N N . PRO A 1 255 ? -14.153 -0.967 -2.809 1.00 91.19 255 PRO A N 1
ATOM 1998 C CA . PRO A 1 255 ? -14.663 -1.718 -1.666 1.00 91.19 255 PRO A CA 1
ATOM 1999 C C . PRO A 1 255 ? -13.571 -2.110 -0.668 1.00 91.19 255 PRO A C 1
ATOM 2001 O O . PRO A 1 255 ? -13.732 -2.034 0.547 1.00 91.19 255 PRO A O 1
ATOM 2004 N N . ILE A 1 256 ? -12.388 -2.441 -1.184 1.00 89.94 256 ILE A N 1
ATOM 2005 C CA . ILE A 1 256 ? -11.227 -2.845 -0.385 1.00 89.94 256 ILE A CA 1
ATOM 2006 C C . ILE A 1 256 ? -10.664 -1.639 0.382 1.00 89.94 256 ILE A C 1
ATOM 2008 O O . ILE A 1 256 ? -10.315 -1.741 1.563 1.00 89.94 256 ILE A O 1
ATOM 2012 N N . ARG A 1 257 ? -10.605 -0.468 -0.270 1.00 89.12 257 ARG A N 1
ATOM 2013 C CA . ARG A 1 257 ? -10.204 0.795 0.365 1.00 89.12 257 ARG A CA 1
ATOM 2014 C C . ARG A 1 257 ? -11.204 1.187 1.457 1.00 89.12 257 ARG A C 1
ATOM 2016 O O . ARG A 1 257 ? -10.783 1.524 2.566 1.00 89.12 257 ARG A O 1
ATOM 2023 N N . ASN A 1 258 ? -12.501 1.095 1.166 1.00 89.31 258 ASN A N 1
ATOM 2024 C CA . ASN A 1 258 ? -13.580 1.396 2.101 1.00 89.31 258 ASN A CA 1
ATOM 2025 C C . ASN A 1 258 ? -13.508 0.485 3.325 1.00 89.31 258 ASN A C 1
ATOM 2027 O O . ASN A 1 258 ? -13.439 0.998 4.440 1.00 89.31 258 ASN A O 1
ATOM 2031 N N . ALA A 1 259 ? -13.398 -0.833 3.140 1.00 90.38 259 ALA A N 1
ATOM 2032 C CA . ALA A 1 259 ? -13.242 -1.797 4.227 1.00 90.38 259 ALA A CA 1
ATOM 2033 C C . ALA A 1 259 ? -12.074 -1.438 5.162 1.00 90.38 259 ALA A C 1
ATOM 2035 O O . ALA A 1 259 ? -12.232 -1.393 6.384 1.00 90.38 259 ALA A O 1
ATOM 2036 N N . LYS A 1 260 ? -10.903 -1.091 4.607 1.00 88.56 260 LYS A N 1
ATOM 2037 C CA . LYS A 1 260 ? -9.736 -0.665 5.399 1.00 88.56 260 LYS A CA 1
ATOM 2038 C C . LYS A 1 260 ? -10.004 0.620 6.186 1.00 88.56 260 LYS A C 1
ATOM 2040 O O . LYS A 1 260 ? -9.645 0.719 7.361 1.00 88.56 260 LYS A O 1
ATOM 2045 N N . VAL A 1 261 ? -10.611 1.625 5.553 1.00 88.12 261 VAL A N 1
ATOM 2046 C CA . VAL A 1 261 ? -10.912 2.911 6.204 1.00 88.12 261 VAL A CA 1
ATOM 2047 C C . VAL A 1 261 ? -11.965 2.747 7.302 1.00 88.12 261 VAL A C 1
ATOM 2049 O O . VAL A 1 261 ? -11.834 3.318 8.384 1.00 88.12 261 VAL A O 1
ATOM 2052 N N . ARG A 1 262 ? -12.999 1.958 7.031 1.00 90.94 262 ARG A N 1
ATOM 2053 C CA . ARG A 1 262 ? -14.183 1.821 7.876 1.00 90.94 262 ARG A CA 1
ATOM 2054 C C . ARG A 1 262 ? -14.024 0.786 8.979 1.00 90.94 262 ARG A C 1
ATOM 2056 O O . ARG A 1 262 ? -14.699 0.905 9.987 1.00 90.94 262 ARG A O 1
ATOM 2063 N N . LEU A 1 263 ? -13.119 -0.177 8.825 1.00 92.88 263 LEU A N 1
ATOM 2064 C CA . LEU A 1 263 ? -12.794 -1.132 9.878 1.00 92.88 263 LEU A CA 1
ATOM 2065 C C . LEU A 1 263 ? -11.469 -0.760 10.549 1.00 92.88 263 LEU A C 1
ATOM 2067 O O . LEU A 1 263 ? -11.473 -0.116 11.592 1.00 92.88 263 LEU A O 1
ATOM 2071 N N . LEU A 1 264 ? -10.329 -1.068 9.922 1.00 91.44 264 LEU A N 1
ATOM 2072 C CA . LEU A 1 264 ? -9.003 -0.920 10.538 1.00 91.44 264 LEU A CA 1
ATOM 2073 C C . LEU A 1 264 ? -8.738 0.510 11.037 1.00 91.44 264 LEU A C 1
ATOM 2075 O O . LEU A 1 264 ? -8.306 0.717 12.173 1.00 91.44 264 LEU A O 1
ATOM 2079 N N . ASN A 1 265 ? -8.983 1.515 10.194 1.00 92.12 265 ASN A N 1
ATOM 2080 C CA . ASN A 1 265 ? -8.694 2.900 10.562 1.00 92.12 265 ASN A CA 1
ATOM 2081 C C . ASN A 1 265 ? -9.695 3.459 11.584 1.00 92.12 265 ASN A C 1
ATOM 2083 O O . ASN A 1 265 ? -9.286 4.253 12.435 1.00 92.12 265 ASN A O 1
ATOM 2087 N N . ALA A 1 266 ? -10.970 3.065 11.516 1.00 94.88 266 ALA A N 1
ATOM 2088 C CA . ALA A 1 266 ? -11.982 3.459 12.494 1.00 94.88 266 ALA A CA 1
ATOM 2089 C C . ALA A 1 266 ? -11.710 2.829 13.868 1.00 94.88 266 ALA A C 1
ATOM 2091 O O . ALA A 1 266 ? -11.756 3.535 14.876 1.00 94.88 266 ALA A O 1
ATOM 2092 N N . THR A 1 267 ? -11.321 1.551 13.917 1.00 95.69 267 THR A N 1
ATOM 2093 C CA . THR A 1 267 ? -10.890 0.873 15.147 1.00 95.69 267 THR A CA 1
ATOM 2094 C C . THR A 1 267 ? -9.674 1.560 15.756 1.00 95.69 267 THR A C 1
ATOM 2096 O O . THR A 1 267 ? -9.695 1.880 16.939 1.00 95.69 267 THR A O 1
ATOM 2099 N N . HIS A 1 268 ? -8.647 1.891 14.964 1.00 94.88 268 HIS A N 1
ATOM 2100 C CA . HIS A 1 268 ? -7.498 2.664 15.452 1.00 94.88 268 HIS A CA 1
ATOM 2101 C C . HIS A 1 268 ? -7.899 4.007 16.066 1.00 94.88 268 HIS A C 1
ATOM 2103 O O . HIS A 1 268 ? -7.458 4.337 17.165 1.00 94.88 268 HIS A O 1
ATOM 2109 N N . THR A 1 269 ? -8.732 4.789 15.376 1.00 96.00 269 THR A N 1
ATOM 2110 C CA . THR A 1 269 ? -9.190 6.085 15.897 1.00 96.00 269 THR A CA 1
ATOM 2111 C C . THR A 1 269 ? -10.019 5.913 17.173 1.00 96.00 269 THR A C 1
ATOM 2113 O O . THR A 1 269 ? -9.870 6.701 18.103 1.00 96.00 269 THR A O 1
ATOM 2116 N N . SER A 1 270 ? -10.816 4.850 17.260 1.00 97.38 270 SER A N 1
ATOM 2117 C CA . SER A 1 270 ? -11.605 4.521 18.450 1.00 97.38 270 SER A CA 1
ATOM 2118 C C . SER A 1 270 ? -10.717 4.113 19.635 1.00 97.38 270 SER A C 1
ATOM 2120 O O . SER A 1 270 ? -10.922 4.589 20.748 1.00 97.38 270 SER A O 1
ATOM 2122 N N . MET A 1 271 ? -9.659 3.331 19.395 1.00 96.62 271 MET A N 1
ATOM 2123 C CA . MET A 1 271 ? -8.654 2.997 20.414 1.00 96.62 271 MET A CA 1
ATOM 2124 C C . MET A 1 271 ? -7.871 4.222 20.887 1.00 96.62 271 MET A C 1
ATOM 2126 O O . MET A 1 271 ? -7.549 4.310 22.063 1.00 96.62 271 MET A O 1
ATOM 2130 N N . VAL A 1 272 ? -7.582 5.197 20.018 1.00 96.44 272 VAL A N 1
ATOM 2131 C CA . VAL A 1 272 ? -6.996 6.476 20.461 1.00 96.44 272 VAL A CA 1
ATOM 2132 C C . VAL A 1 272 ? -7.958 7.207 21.393 1.00 96.44 272 VAL A C 1
ATOM 2134 O O . VAL A 1 272 ? -7.548 7.632 22.472 1.00 96.44 272 VAL A O 1
ATOM 2137 N N . ALA A 1 273 ? -9.225 7.324 20.987 1.00 96.38 273 ALA A N 1
ATOM 2138 C CA . ALA A 1 273 ? -10.248 8.045 21.736 1.00 96.38 273 ALA A CA 1
ATOM 2139 C C . ALA A 1 273 ? -10.462 7.477 23.143 1.00 96.38 273 ALA A C 1
ATOM 2141 O O . ALA A 1 273 ? -10.659 8.227 24.099 1.00 96.38 273 ALA A O 1
ATOM 2142 N N . MET A 1 274 ? -10.414 6.151 23.267 1.00 97.38 274 MET A N 1
ATOM 2143 C CA . MET A 1 274 ? -10.59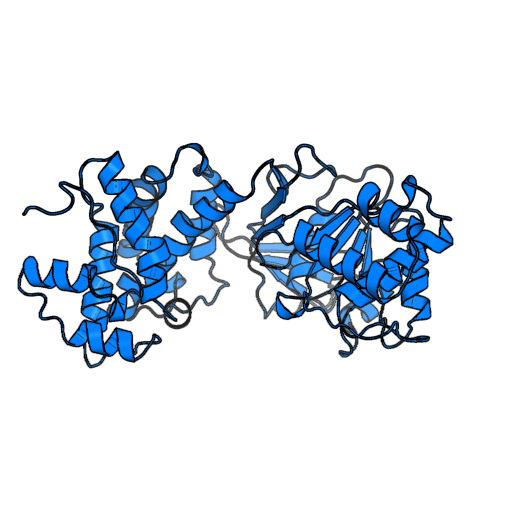6 5.462 24.541 1.00 97.38 274 MET A CA 1
ATOM 2144 C C . MET A 1 274 ? -9.284 5.316 25.316 1.00 97.38 274 MET A C 1
ATOM 2146 O O . MET A 1 274 ? -9.272 5.468 26.536 1.00 97.38 274 MET A O 1
ATOM 2150 N N . GLY A 1 275 ? -8.180 5.052 24.623 1.00 96.19 275 GLY A N 1
ATOM 2151 C CA . GLY A 1 275 ? -6.909 4.665 25.220 1.00 96.19 275 GLY A CA 1
ATOM 2152 C C . GLY A 1 275 ? -6.091 5.827 25.774 1.00 96.19 275 GLY A C 1
ATOM 2153 O O . GLY A 1 275 ? -5.622 5.740 26.909 1.00 96.19 275 GLY A O 1
ATOM 2154 N N . LEU A 1 276 ? -5.945 6.929 25.023 1.00 93.75 276 LEU A N 1
ATOM 2155 C CA . LEU A 1 276 ? -5.109 8.058 25.459 1.00 93.75 276 LEU A CA 1
ATOM 2156 C C . LEU A 1 276 ? -5.576 8.679 26.785 1.00 93.75 276 LEU A C 1
ATOM 2158 O O . LEU A 1 276 ? -4.735 8.823 27.674 1.00 93.75 276 LEU A O 1
ATOM 2162 N N . PRO A 1 277 ? -6.878 8.977 26.990 1.00 92.75 277 PRO A N 1
ATOM 2163 C CA . PRO A 1 277 ? -7.348 9.532 28.263 1.00 92.75 277 PRO A CA 1
ATOM 2164 C C . PRO A 1 277 ? -7.143 8.592 29.459 1.00 92.75 277 PRO A C 1
ATOM 2166 O O . PRO A 1 277 ? -7.165 9.031 30.603 1.00 92.75 277 PRO A O 1
ATOM 2169 N N . ARG A 1 278 ? -6.945 7.294 29.203 1.00 94.06 278 ARG A N 1
ATOM 2170 C CA . ARG A 1 278 ? -6.756 6.247 30.218 1.00 94.06 278 ARG A CA 1
ATOM 2171 C C . ARG A 1 278 ? -5.285 5.885 30.437 1.00 94.06 278 ARG A C 1
ATOM 2173 O O . ARG A 1 278 ? -4.985 5.004 31.233 1.00 94.06 278 ARG A O 1
ATOM 2180 N N . GLY A 1 279 ? -4.363 6.566 29.756 1.00 93.50 279 GLY A N 1
ATOM 2181 C CA . GLY A 1 279 ? -2.923 6.383 29.935 1.00 93.50 279 GLY A CA 1
ATOM 2182 C C . GLY A 1 279 ? -2.305 5.232 29.137 1.00 93.50 279 GLY A C 1
ATOM 2183 O O . GLY A 1 279 ? -1.107 4.984 29.292 1.00 93.50 279 GLY A O 1
ATOM 2184 N N . PHE A 1 280 ? -3.064 4.567 28.257 1.00 95.44 280 PHE A N 1
ATOM 2185 C CA . PHE A 1 280 ? -2.494 3.597 27.320 1.00 95.44 280 PHE A CA 1
ATOM 2186 C C . PHE A 1 280 ? -1.566 4.310 26.334 1.00 95.44 280 PHE A C 1
ATOM 2188 O O . PHE A 1 280 ? -1.898 5.360 25.779 1.00 95.44 280 PHE A O 1
ATOM 2195 N N . ARG A 1 281 ? -0.387 3.738 26.093 1.00 93.50 281 ARG A N 1
ATOM 2196 C CA . ARG A 1 281 ? 0.638 4.332 25.225 1.00 93.50 281 ARG A CA 1
ATOM 2197 C C . ARG A 1 281 ? 0.670 3.681 23.859 1.00 93.50 281 ARG A C 1
ATOM 2199 O O . ARG A 1 281 ? 0.995 4.351 22.877 1.00 93.50 281 ARG A O 1
ATOM 2206 N N . THR A 1 282 ? 0.359 2.391 23.784 1.00 92.94 282 THR A N 1
ATOM 2207 C CA . THR A 1 282 ? 0.409 1.620 22.539 1.00 92.94 282 THR A CA 1
ATOM 2208 C C . THR A 1 282 ? -0.889 0.871 22.267 1.00 92.94 282 THR A C 1
ATOM 2210 O O . THR A 1 282 ? -1.624 0.522 23.187 1.00 92.94 282 THR A O 1
ATOM 2213 N N . VAL A 1 283 ? -1.153 0.588 20.987 1.00 92.25 283 VAL A N 1
ATOM 2214 C CA . VAL A 1 283 ? -2.271 -0.274 20.560 1.00 92.25 283 VAL A CA 1
ATOM 2215 C C . VAL A 1 283 ? -2.197 -1.639 21.240 1.00 92.25 283 VAL A C 1
ATOM 2217 O O . VAL A 1 283 ? -3.213 -2.163 21.681 1.00 92.25 283 VAL A O 1
ATOM 2220 N N . ARG A 1 284 ? -0.987 -2.193 21.377 1.00 88.81 284 ARG A N 1
ATOM 2221 C CA . ARG A 1 284 ? -0.768 -3.467 22.058 1.00 88.81 284 ARG A CA 1
ATOM 2222 C C . ARG A 1 284 ? -1.217 -3.412 23.512 1.00 88.81 284 ARG A C 1
ATOM 2224 O O . ARG A 1 284 ? -1.950 -4.296 23.911 1.00 88.81 284 ARG A O 1
ATOM 2231 N N . GLU A 1 285 ? -0.788 -2.410 24.282 1.00 91.06 285 GLU A N 1
ATOM 2232 C CA . GLU A 1 285 ? -1.196 -2.284 25.691 1.00 91.06 285 GLU A CA 1
ATOM 2233 C C . GLU A 1 285 ? -2.725 -2.286 25.821 1.00 91.06 285 GLU A C 1
ATOM 2235 O O . GLU A 1 285 ? -3.263 -3.032 26.634 1.00 91.06 285 GLU A O 1
ATOM 2240 N N . PHE A 1 286 ? -3.409 -1.535 24.951 1.00 94.00 286 PHE A N 1
ATOM 2241 C CA . PHE A 1 286 ? -4.870 -1.483 24.888 1.00 94.00 286 PHE A CA 1
ATOM 2242 C C . PHE A 1 286 ? -5.494 -2.848 24.541 1.00 94.00 286 PHE A C 1
ATOM 2244 O O . PHE A 1 286 ? -6.447 -3.268 25.180 1.00 94.00 286 PHE A O 1
ATOM 2251 N N . LEU A 1 287 ? -4.933 -3.580 23.574 1.00 91.25 287 LEU A N 1
ATOM 2252 C CA . LEU A 1 287 ? -5.421 -4.901 23.137 1.00 91.25 287 LEU A CA 1
ATOM 2253 C C . LEU A 1 287 ? -4.888 -6.090 23.949 1.00 91.25 287 LEU A C 1
ATOM 2255 O O . LEU A 1 287 ? -5.156 -7.241 23.612 1.00 91.25 287 LEU A O 1
ATOM 2259 N N . THR A 1 288 ? -4.089 -5.840 24.983 1.00 87.94 288 THR A N 1
ATOM 2260 C CA . THR A 1 288 ? -3.702 -6.860 25.969 1.00 87.94 288 THR A CA 1
ATOM 2261 C C . THR A 1 288 ? -4.499 -6.747 27.260 1.00 87.94 288 THR A C 1
ATOM 2263 O O . THR A 1 288 ? -4.448 -7.663 28.079 1.00 87.94 288 THR A O 1
ATOM 2266 N N . ASP A 1 289 ? -5.236 -5.652 27.440 1.00 93.00 289 ASP A N 1
ATOM 2267 C CA . ASP A 1 289 ? -6.206 -5.511 28.515 1.00 93.00 289 ASP A CA 1
ATOM 2268 C C . ASP A 1 289 ? -7.504 -6.254 28.130 1.00 93.00 289 ASP A C 1
ATOM 2270 O O . ASP A 1 289 ? -8.055 -5.985 27.055 1.00 93.00 289 ASP A O 1
ATOM 2274 N N . PRO A 1 290 ? -7.992 -7.212 28.945 1.00 91.94 290 PRO A N 1
ATOM 2275 C CA . PRO A 1 290 ? -9.174 -8.002 28.606 1.00 91.94 290 PRO A CA 1
ATOM 2276 C C . PRO A 1 290 ? -10.434 -7.165 28.353 1.00 91.94 290 PRO A C 1
ATOM 2278 O O . PRO A 1 290 ? -11.144 -7.437 27.387 1.00 91.94 290 PRO A O 1
ATOM 2281 N N . GLU A 1 291 ? -10.681 -6.126 29.160 1.00 95.00 291 GLU A N 1
ATOM 2282 C CA . GLU A 1 291 ? -11.873 -5.273 29.036 1.00 95.00 291 GLU A CA 1
ATOM 2283 C C . GLU A 1 291 ? -11.876 -4.556 27.681 1.00 95.00 291 GLU A C 1
ATOM 2285 O O . GLU A 1 291 ? -12.858 -4.580 26.938 1.00 95.00 291 GLU A O 1
ATOM 2290 N N . TRP A 1 292 ? -10.736 -3.970 27.317 1.00 95.06 292 TRP A N 1
ATOM 2291 C CA . TRP A 1 292 ? -10.594 -3.215 26.074 1.00 95.06 292 TRP A CA 1
ATOM 2292 C C . TRP A 1 292 ? -10.486 -4.103 24.837 1.00 95.06 292 TRP A C 1
ATOM 2294 O O . TRP A 1 292 ? -10.911 -3.705 23.750 1.00 95.06 292 TRP A O 1
ATOM 2304 N N . THR A 1 293 ? -9.973 -5.321 24.991 1.00 92.25 293 THR A N 1
ATOM 2305 C CA . THR A 1 293 ? -9.975 -6.325 23.923 1.00 92.25 293 THR A CA 1
ATOM 2306 C C . THR A 1 293 ? -11.398 -6.723 23.553 1.00 92.25 293 THR A C 1
ATOM 2308 O O . THR A 1 293 ? -11.737 -6.745 22.366 1.00 92.25 293 THR A O 1
ATOM 2311 N N . ASP A 1 294 ? -12.238 -7.004 24.550 1.00 93.56 294 ASP A N 1
ATOM 2312 C CA . ASP A 1 294 ? -13.640 -7.345 24.319 1.00 93.56 294 ASP A CA 1
ATOM 2313 C C . ASP A 1 294 ? -14.405 -6.140 23.762 1.00 93.56 294 ASP A C 1
ATOM 2315 O O . ASP A 1 294 ? -15.090 -6.273 22.748 1.00 93.56 294 ASP A O 1
ATOM 2319 N N . TRP A 1 295 ? -14.156 -4.935 24.283 1.00 96.56 295 TRP A N 1
ATOM 2320 C CA . TRP A 1 295 ? -14.720 -3.704 23.726 1.00 96.56 295 TRP A CA 1
ATOM 2321 C C . TRP A 1 295 ? -14.396 -3.516 22.233 1.00 96.56 295 TRP A C 1
ATOM 2323 O O . TRP A 1 295 ? -15.275 -3.169 21.443 1.00 96.56 295 TRP A O 1
ATOM 2333 N N . VAL A 1 296 ? -13.151 -3.776 21.804 1.00 95.12 296 VAL A N 1
ATOM 2334 C CA . VAL A 1 296 ? -12.757 -3.679 20.384 1.00 95.12 296 VAL A CA 1
ATOM 2335 C C . VAL A 1 296 ? -13.419 -4.760 19.536 1.00 95.12 296 VAL A C 1
ATOM 2337 O O . VAL A 1 296 ? -13.832 -4.480 18.408 1.00 95.12 296 VAL A O 1
ATOM 2340 N N . ARG A 1 297 ? -13.525 -5.990 20.049 1.00 92.19 297 ARG A N 1
ATOM 2341 C CA . ARG A 1 297 ? -14.213 -7.082 19.346 1.00 92.19 297 ARG A CA 1
ATOM 2342 C C . ARG A 1 297 ? -15.672 -6.746 19.104 1.00 92.19 297 ARG A C 1
ATOM 2344 O O . ARG A 1 297 ? -16.160 -6.939 17.994 1.00 92.19 297 ARG A O 1
ATOM 2351 N N . GLU A 1 298 ? -16.348 -6.228 20.114 1.00 95.19 298 GLU A N 1
ATOM 2352 C CA . GLU A 1 298 ? -17.743 -5.841 19.997 1.00 95.19 298 GLU A CA 1
ATOM 2353 C C . GLU A 1 298 ? -17.916 -4.610 19.091 1.00 95.19 298 GLU A C 1
ATOM 2355 O O . GLU A 1 298 ? -18.780 -4.615 18.220 1.00 95.19 298 GLU A O 1
ATOM 2360 N N . LEU A 1 299 ? -17.044 -3.597 19.196 1.00 96.31 299 LEU A N 1
ATOM 2361 C CA . LEU A 1 299 ? -17.012 -2.463 18.261 1.00 96.31 299 LEU A CA 1
ATOM 2362 C C . LEU A 1 299 ? -16.911 -2.946 16.806 1.00 96.31 299 LEU A C 1
ATOM 2364 O O . LEU A 1 299 ? -17.615 -2.453 15.925 1.00 96.31 299 LEU A O 1
ATOM 2368 N N . LEU A 1 300 ? -16.024 -3.905 16.535 1.00 93.38 300 LEU A N 1
ATOM 2369 C CA . LEU A 1 300 ? -15.835 -4.448 15.193 1.00 93.38 300 LEU A CA 1
ATOM 2370 C C . LEU A 1 300 ? -17.046 -5.254 14.720 1.00 93.38 300 LEU A C 1
ATOM 2372 O O . LEU A 1 300 ? -17.560 -4.985 13.636 1.00 93.38 300 LEU A O 1
ATOM 2376 N N . ASN A 1 301 ? -17.489 -6.228 15.514 1.00 91.69 301 ASN A N 1
ATOM 2377 C CA . ASN A 1 301 ? -18.478 -7.218 15.089 1.00 91.69 301 ASN A CA 1
ATOM 2378 C C . ASN A 1 301 ? -19.922 -6.710 15.177 1.00 91.69 301 ASN A C 1
ATOM 2380 O O . ASN A 1 301 ? -20.752 -7.106 14.363 1.00 91.69 301 ASN A O 1
ATOM 2384 N N . GLU A 1 302 ? -20.234 -5.848 16.145 1.00 94.81 302 GLU A N 1
ATOM 2385 C CA . GLU A 1 302 ? -21.603 -5.384 16.397 1.00 94.81 302 GLU A CA 1
ATOM 2386 C C . GLU A 1 302 ? -21.903 -4.025 15.772 1.00 94.81 302 GLU A C 1
ATOM 2388 O O . GLU A 1 302 ? -23.076 -3.720 15.568 1.00 94.81 302 GLU A O 1
ATOM 2393 N N . GLU A 1 303 ? -20.884 -3.205 15.484 1.00 96.44 303 GLU A N 1
ATOM 2394 C CA . GLU A 1 303 ? -21.069 -1.820 15.027 1.00 96.44 303 GLU A CA 1
ATOM 2395 C C . GLU A 1 303 ? -20.409 -1.551 13.673 1.00 96.44 303 GLU A C 1
ATOM 2397 O O . GLU A 1 303 ? -21.098 -1.247 12.698 1.00 96.44 303 GLU A O 1
ATOM 2402 N N . LEU A 1 304 ? -19.087 -1.698 13.568 1.00 95.25 304 LEU A N 1
ATOM 2403 C CA . LEU A 1 304 ? -18.356 -1.331 12.354 1.00 95.25 304 LEU A CA 1
ATOM 2404 C C . LEU A 1 304 ? -18.675 -2.254 11.174 1.00 95.25 304 LEU A C 1
ATOM 2406 O O . LEU A 1 304 ? -19.074 -1.758 10.120 1.00 95.25 304 LEU A O 1
ATOM 2410 N N . TYR A 1 305 ? -18.540 -3.573 11.340 1.00 93.31 305 TYR A N 1
ATOM 2411 C CA . TYR A 1 305 ? -18.785 -4.542 10.268 1.00 93.31 305 TYR A CA 1
ATOM 2412 C C . TYR A 1 305 ? -20.235 -4.495 9.755 1.00 93.31 305 TYR A C 1
ATOM 2414 O O . TYR A 1 305 ? -20.415 -4.345 8.546 1.00 93.31 305 TYR A O 1
ATOM 2422 N N . PRO A 1 306 ? -21.277 -4.490 10.615 1.00 91.75 306 PRO A N 1
ATOM 2423 C CA . PRO A 1 306 ? -22.662 -4.389 10.150 1.00 91.75 306 PRO A CA 1
ATOM 2424 C C . PRO A 1 306 ? -23.019 -3.032 9.519 1.00 91.75 306 PRO A C 1
ATOM 2426 O O . PRO A 1 306 ? -23.994 -2.940 8.774 1.00 91.75 306 PRO A O 1
ATOM 2429 N N . SER A 1 307 ? -22.249 -1.967 9.792 1.00 92.12 307 SER A N 1
ATOM 2430 C CA . SER A 1 307 ? -22.460 -0.655 9.157 1.00 92.12 307 SER A CA 1
ATOM 2431 C C . SER A 1 307 ? -22.016 -0.615 7.688 1.00 92.12 307 SER A C 1
ATOM 2433 O O . SER A 1 307 ? -22.492 0.234 6.932 1.00 92.12 307 SER A O 1
ATOM 2435 N N . LEU A 1 308 ? -21.152 -1.537 7.246 1.00 91.81 308 LEU A N 1
ATOM 2436 C CA . LEU A 1 308 ? -20.648 -1.599 5.868 1.00 91.81 308 LEU A CA 1
ATOM 2437 C C . LEU A 1 308 ? -21.727 -2.011 4.872 1.00 91.81 308 LEU A C 1
ATOM 2439 O O . LEU A 1 308 ? -22.615 -2.804 5.201 1.00 91.81 308 LEU A O 1
ATOM 2443 N N . SER A 1 309 ? -21.679 -1.460 3.655 1.00 89.56 309 SER A N 1
ATOM 2444 C CA . SER A 1 309 ? -22.470 -1.995 2.538 1.00 89.56 309 SER A CA 1
ATOM 2445 C C . SER A 1 309 ? -22.084 -3.458 2.284 1.00 89.56 309 SER A C 1
ATOM 2447 O O . SER A 1 309 ? -20.985 -3.872 2.648 1.00 89.56 309 SER A O 1
ATOM 2449 N N . GLU A 1 310 ? -22.979 -4.251 1.690 1.00 89.06 310 GLU A N 1
ATOM 2450 C CA . GLU A 1 310 ? -22.678 -5.659 1.383 1.00 89.06 310 GLU A CA 1
ATOM 2451 C C . GLU A 1 310 ? -21.439 -5.788 0.483 1.00 89.06 310 GLU A C 1
ATOM 2453 O O . GLU A 1 310 ? -20.606 -6.662 0.704 1.00 89.06 310 GLU A O 1
ATOM 2458 N N . GLU A 1 311 ? -21.273 -4.866 -0.469 1.00 87.81 311 GLU A N 1
ATOM 2459 C CA . GLU A 1 311 ? -20.129 -4.817 -1.385 1.00 87.81 311 GLU A CA 1
ATOM 2460 C C . GLU A 1 311 ? -18.803 -4.515 -0.667 1.00 87.81 311 GLU A C 1
ATOM 2462 O O . GLU A 1 311 ? -17.756 -5.021 -1.069 1.00 87.81 311 GLU A O 1
ATOM 2467 N N . ASP A 1 312 ? -18.835 -3.729 0.416 1.00 87.75 312 ASP A N 1
ATOM 2468 C CA . ASP A 1 312 ? -17.648 -3.335 1.185 1.00 87.75 312 ASP A CA 1
ATOM 2469 C C . ASP A 1 312 ? -17.229 -4.371 2.248 1.00 87.75 312 ASP A C 1
ATOM 2471 O O . ASP A 1 312 ? -16.224 -4.164 2.929 1.00 87.75 312 ASP A O 1
ATOM 2475 N N . GLN A 1 313 ? -17.975 -5.463 2.457 1.00 89.56 313 GLN A N 1
ATOM 2476 C CA . GLN A 1 313 ? -17.671 -6.437 3.512 1.00 89.56 313 GLN A CA 1
ATOM 2477 C C . GLN A 1 313 ? -16.542 -7.407 3.097 1.00 89.56 313 GLN A C 1
ATOM 2479 O O . GLN A 1 313 ? -16.740 -8.259 2.233 1.00 89.56 313 GLN A O 1
ATOM 2484 N N . PRO A 1 314 ? -15.357 -7.370 3.747 1.00 83.06 314 PRO A N 1
ATOM 2485 C CA . PRO A 1 314 ? -14.177 -8.136 3.321 1.00 83.06 314 PRO A CA 1
ATOM 2486 C C . PRO A 1 314 ? -14.154 -9.598 3.824 1.00 83.06 314 PRO A C 1
ATOM 2488 O O . PRO A 1 314 ? -13.148 -10.294 3.667 1.00 83.06 314 PRO A O 1
ATOM 2491 N N . GLY A 1 315 ? -15.236 -10.063 4.462 1.00 84.12 315 GLY A N 1
ATOM 2492 C CA . GLY A 1 315 ? -15.359 -11.387 5.076 1.00 84.12 315 GLY A CA 1
ATOM 2493 C C . GLY A 1 315 ? -14.668 -11.536 6.442 1.00 84.12 315 GLY A C 1
ATOM 2494 O O . GLY A 1 315 ? -13.838 -10.725 6.859 1.00 84.12 315 GLY A O 1
ATOM 2495 N N . GLU A 1 316 ? -14.991 -12.618 7.157 1.00 82.19 316 GLU A N 1
ATOM 2496 C CA . GLU A 1 316 ? -14.508 -12.871 8.528 1.00 82.19 316 GLU A CA 1
ATOM 2497 C C . GLU A 1 316 ? -12.985 -13.033 8.632 1.00 82.19 316 GLU A C 1
ATOM 2499 O O . GLU A 1 316 ? -12.374 -12.656 9.636 1.00 82.19 316 GLU A O 1
ATOM 2504 N N . ALA A 1 317 ? -12.350 -13.588 7.593 1.00 83.12 317 ALA A N 1
ATOM 2505 C CA . ALA A 1 317 ? -10.905 -13.796 7.564 1.00 83.12 317 ALA A CA 1
ATOM 2506 C C . ALA A 1 317 ? -10.139 -12.468 7.674 1.00 83.12 317 ALA A C 1
ATOM 2508 O O . ALA A 1 317 ? -9.129 -12.398 8.377 1.00 83.12 317 ALA A O 1
ATOM 2509 N N . TYR A 1 318 ? -10.650 -11.407 7.042 1.00 85.69 318 TYR A N 1
ATOM 2510 C CA . TYR A 1 318 ? -10.069 -10.071 7.131 1.00 85.69 318 TYR A CA 1
ATOM 2511 C C . TYR A 1 318 ? -10.190 -9.491 8.544 1.00 85.69 318 TYR A C 1
ATOM 2513 O O . TYR A 1 318 ? -9.209 -8.977 9.079 1.00 85.69 318 TYR A O 1
ATOM 2521 N N . VAL A 1 319 ? -11.361 -9.615 9.179 1.00 84.44 319 VAL A N 1
ATOM 2522 C CA . VAL A 1 319 ? -11.594 -9.119 10.549 1.00 84.44 319 VAL A CA 1
ATOM 2523 C C . VAL A 1 319 ? -10.684 -9.832 11.550 1.00 84.44 319 VAL A C 1
ATOM 2525 O O . VAL A 1 319 ? -10.041 -9.187 12.380 1.00 84.44 319 VAL A O 1
ATOM 2528 N N . ARG A 1 320 ? -10.559 -11.160 11.440 1.00 84.56 320 ARG A N 1
ATOM 2529 C CA . ARG A 1 320 ? -9.657 -11.945 12.292 1.00 84.56 320 ARG A CA 1
ATOM 2530 C C . ARG A 1 320 ? -8.202 -11.531 12.104 1.00 84.56 320 ARG A C 1
ATOM 2532 O O . ARG A 1 320 ? -7.509 -11.279 13.086 1.00 84.56 320 ARG A O 1
ATOM 2539 N N . ALA A 1 321 ? -7.759 -11.424 10.851 1.00 86.81 321 ALA A N 1
ATOM 2540 C CA . ALA A 1 321 ? -6.407 -10.988 10.545 1.00 86.81 321 ALA A CA 1
ATOM 2541 C C . ALA A 1 321 ? -6.140 -9.582 11.092 1.00 86.81 321 ALA A C 1
ATOM 2543 O O . ALA A 1 321 ? -5.084 -9.336 11.656 1.00 86.81 321 ALA A O 1
ATOM 2544 N N . MET A 1 322 ? -7.096 -8.663 10.993 1.00 88.25 322 MET A N 1
ATOM 2545 C CA . MET A 1 322 ? -6.957 -7.311 11.529 1.00 88.25 322 MET A CA 1
ATOM 2546 C C . MET A 1 322 ? -6.683 -7.296 13.035 1.00 88.25 322 MET A C 1
ATOM 2548 O O . MET A 1 322 ? -5.763 -6.603 13.459 1.00 88.25 322 MET A O 1
ATOM 2552 N N . LEU A 1 323 ? -7.421 -8.073 13.833 1.00 85.19 323 LEU A N 1
ATOM 2553 C CA . LEU A 1 323 ? -7.181 -8.168 15.278 1.00 85.19 323 LEU A CA 1
ATOM 2554 C C . LEU A 1 323 ? -5.771 -8.688 15.589 1.00 85.19 323 LEU A C 1
ATOM 2556 O O . LEU A 1 323 ? -5.062 -8.088 16.397 1.00 85.19 323 LEU A O 1
ATOM 2560 N N . ASP A 1 324 ? -5.334 -9.743 14.895 1.00 89.38 324 ASP A N 1
ATOM 2561 C CA . ASP A 1 324 ? -3.976 -10.286 15.029 1.00 89.38 324 ASP A CA 1
ATOM 2562 C C . ASP A 1 324 ? -2.900 -9.238 14.692 1.00 89.38 324 ASP A C 1
ATOM 2564 O O . ASP A 1 324 ? -1.880 -9.136 15.378 1.00 89.38 324 ASP A O 1
ATOM 2568 N N . ARG A 1 325 ? -3.129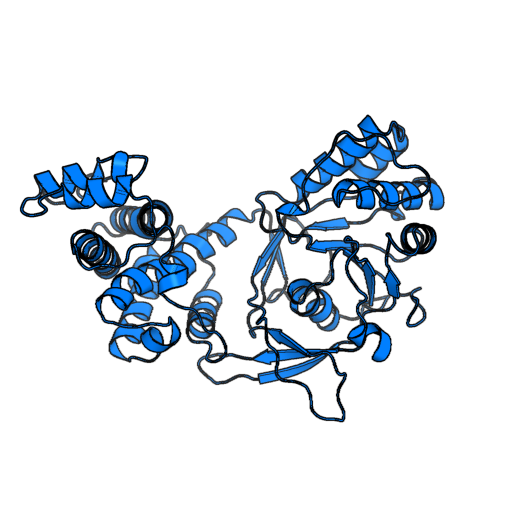 -8.435 13.646 1.00 89.44 325 ARG A N 1
ATOM 2569 C CA . ARG A 1 325 ? -2.213 -7.367 13.216 1.00 89.44 325 ARG A CA 1
ATOM 2570 C C . ARG A 1 325 ? -2.130 -6.245 14.241 1.00 89.44 325 ARG A C 1
ATOM 2572 O O . ARG A 1 325 ? -1.036 -5.783 14.555 1.00 89.44 325 ARG A O 1
ATOM 2579 N N . LEU A 1 326 ? -3.273 -5.811 14.772 1.00 87.19 326 LEU A N 1
ATOM 2580 C CA . LEU A 1 326 ? -3.326 -4.757 15.783 1.00 87.19 326 LEU A CA 1
ATOM 2581 C C . LEU A 1 326 ? -2.626 -5.189 17.081 1.00 87.19 326 LEU A C 1
ATOM 2583 O O . LEU A 1 326 ? -1.912 -4.392 17.686 1.00 87.19 326 LEU A O 1
ATOM 2587 N N . ALA A 1 327 ? -2.779 -6.454 17.477 1.00 86.38 327 ALA A N 1
ATOM 2588 C CA . ALA A 1 327 ? -2.155 -7.025 18.669 1.00 86.38 327 ALA A CA 1
ATOM 2589 C C . ALA A 1 327 ? -0.716 -7.538 18.440 1.00 86.38 327 ALA A C 1
ATOM 2591 O O . ALA A 1 327 ? -0.131 -8.155 19.334 1.00 86.38 327 ALA A O 1
ATOM 2592 N N . ASN A 1 328 ? -0.119 -7.293 17.266 1.00 87.75 328 ASN A N 1
ATOM 2593 C CA . ASN A 1 328 ? 1.202 -7.812 16.919 1.00 87.75 328 ASN A CA 1
ATOM 2594 C C . ASN A 1 328 ? 2.280 -7.323 17.918 1.00 87.75 328 ASN A C 1
ATOM 2596 O O . ASN A 1 328 ? 2.570 -6.124 17.982 1.00 87.75 328 ASN A O 1
ATOM 2600 N N . PRO A 1 329 ? 2.943 -8.232 18.665 1.00 84.12 329 PRO A N 1
ATOM 2601 C CA . PRO A 1 329 ? 3.867 -7.857 19.732 1.00 84.12 329 PRO A CA 1
ATOM 2602 C C . PRO A 1 329 ? 5.169 -7.211 19.242 1.00 84.12 329 PRO A C 1
ATOM 2604 O O . PRO A 1 329 ? 5.878 -6.612 20.053 1.00 84.12 329 PRO A O 1
ATOM 2607 N N . TYR A 1 330 ? 5.474 -7.326 17.949 1.00 83.50 330 TYR A N 1
ATOM 2608 C CA . TYR A 1 330 ? 6.675 -6.782 17.314 1.00 83.50 330 TYR A CA 1
ATOM 2609 C C . TYR A 1 330 ? 6.454 -5.385 16.713 1.00 83.50 330 TYR A C 1
ATOM 2611 O O . TYR A 1 330 ? 7.380 -4.811 16.138 1.00 83.50 330 TYR A O 1
ATOM 2619 N N . LEU A 1 331 ? 5.241 -4.831 16.838 1.00 81.00 331 LEU A N 1
ATOM 2620 C CA . LEU A 1 331 ? 4.890 -3.492 16.377 1.00 81.00 331 LEU A CA 1
ATOM 2621 C C . LEU A 1 331 ? 4.731 -2.534 17.562 1.00 81.00 331 LEU A C 1
ATOM 2623 O O . LEU A 1 331 ? 3.960 -2.773 18.489 1.00 81.00 331 LEU A O 1
ATOM 2627 N N . HIS A 1 332 ? 5.436 -1.403 17.511 1.00 82.12 332 HIS A N 1
ATOM 2628 C CA . HIS A 1 332 ? 5.308 -0.323 18.492 1.00 82.12 332 HIS A CA 1
ATOM 2629 C C . HIS A 1 332 ? 4.386 0.770 17.951 1.00 82.12 332 HIS A C 1
ATOM 2631 O O . HIS A 1 332 ? 4.823 1.850 17.565 1.00 82.12 332 HIS A O 1
ATOM 2637 N N . HIS A 1 333 ? 3.092 0.468 17.870 1.00 85.38 333 HIS A N 1
ATOM 2638 C CA . HIS A 1 333 ? 2.085 1.428 17.422 1.00 85.38 333 HIS A CA 1
ATOM 2639 C C . HIS A 1 333 ? 1.687 2.350 18.573 1.00 85.38 333 HIS A C 1
ATOM 2641 O O . HIS A 1 333 ? 0.825 2.002 19.383 1.00 85.38 333 HIS A O 1
ATOM 2647 N N . HIS A 1 334 ? 2.321 3.518 18.664 1.00 91.38 334 HIS A N 1
ATOM 2648 C CA . HIS A 1 334 ? 1.993 4.503 19.689 1.00 91.38 334 HIS A CA 1
ATOM 2649 C C . HIS A 1 334 ? 0.652 5.178 19.400 1.00 91.38 334 HIS A C 1
ATOM 2651 O O . HIS A 1 334 ? 0.442 5.742 18.324 1.00 91.38 334 HIS A O 1
ATOM 2657 N N . LEU A 1 335 ? -0.239 5.194 20.394 1.00 94.19 335 LEU A N 1
ATOM 2658 C CA . LEU A 1 335 ? -1.524 5.890 20.284 1.00 94.19 335 LEU A CA 1
ATOM 2659 C C . LEU A 1 335 ? -1.328 7.393 20.030 1.00 94.19 335 LEU A C 1
ATOM 2661 O O . LEU A 1 335 ? -2.114 7.990 19.303 1.00 94.19 335 LEU A O 1
ATOM 2665 N N . ALA A 1 336 ? -0.245 7.984 20.544 1.00 92.75 336 ALA A N 1
ATOM 2666 C CA . ALA A 1 336 ? 0.114 9.386 20.315 1.00 92.75 336 ALA A CA 1
ATOM 2667 C C . ALA A 1 336 ? 0.513 9.705 18.859 1.00 92.75 336 ALA A C 1
ATOM 2669 O O . ALA A 1 336 ? 0.384 10.845 18.413 1.00 92.75 336 ALA A O 1
ATOM 2670 N N . ASP A 1 337 ? 1.009 8.722 18.108 1.00 91.69 337 ASP A N 1
ATOM 2671 C CA . ASP A 1 337 ? 1.323 8.902 16.685 1.00 91.69 337 ASP A CA 1
ATOM 2672 C C . ASP A 1 337 ? 0.058 8.702 15.843 1.00 91.69 337 ASP A C 1
ATOM 2674 O O . ASP A 1 337 ? -0.213 9.439 14.893 1.00 91.69 337 ASP A O 1
ATOM 2678 N N . ILE A 1 338 ? -0.796 7.763 16.261 1.00 91.75 338 ILE A N 1
ATOM 2679 C CA . ILE A 1 338 ? -2.115 7.549 15.660 1.00 91.75 338 ILE A CA 1
ATOM 2680 C C . ILE A 1 338 ? -3.050 8.738 15.939 1.00 91.75 338 ILE A C 1
ATOM 2682 O O . ILE A 1 338 ? -3.938 8.997 15.125 1.00 91.75 338 ILE A O 1
ATOM 2686 N N . SER A 1 339 ? -2.853 9.497 17.020 1.00 93.75 339 SER A N 1
ATOM 2687 C CA . SER A 1 339 ? -3.712 10.630 17.389 1.00 93.75 339 SER A CA 1
ATOM 2688 C C . SER A 1 339 ? -3.480 11.909 16.587 1.00 93.75 339 SER A C 1
ATOM 2690 O O . SER A 1 339 ? -4.311 12.815 16.656 1.00 93.75 339 SER A O 1
ATOM 2692 N N . LEU A 1 340 ? -2.413 11.987 15.788 1.00 93.50 340 LEU A N 1
ATOM 2693 C CA . LEU A 1 340 ? -2.163 13.134 14.915 1.00 93.50 340 LEU A CA 1
ATOM 2694 C C . LEU A 1 340 ? -3.374 13.397 13.998 1.00 93.50 340 LEU A C 1
ATOM 2696 O O . LEU A 1 340 ? -3.798 12.486 13.283 1.00 93.50 340 LEU A O 1
ATOM 2700 N N . ASN A 1 341 ? -3.915 14.616 13.985 1.00 94.44 341 ASN A N 1
ATOM 2701 C CA . ASN A 1 341 ? -5.089 15.017 13.190 1.00 94.44 341 ASN A CA 1
ATOM 2702 C C . ASN A 1 341 ? -6.353 14.172 13.485 1.00 94.44 341 ASN A C 1
ATOM 2704 O O . ASN A 1 341 ? -7.048 13.707 12.570 1.00 94.44 341 ASN A O 1
ATOM 2708 N N . SER A 1 342 ? -6.629 13.903 14.765 1.00 95.12 342 SER A N 1
ATOM 2709 C CA . SER A 1 342 ? -7.763 13.087 15.220 1.00 95.12 342 SER A CA 1
ATOM 2710 C C . SER A 1 342 ? -9.136 13.645 14.844 1.00 95.12 342 SER A C 1
ATOM 2712 O O . SER A 1 342 ? -10.025 12.846 14.555 1.00 95.12 342 SER A O 1
ATOM 2714 N N . LEU A 1 343 ? -9.336 14.964 14.778 1.00 95.12 343 LEU A N 1
ATOM 2715 C CA . LEU A 1 343 ? -10.629 15.551 14.400 1.00 95.12 343 LEU A CA 1
ATOM 2716 C C . LEU A 1 343 ? -11.001 15.213 12.955 1.00 95.12 343 LEU A C 1
ATOM 2718 O O . LEU A 1 343 ? -12.107 14.742 12.672 1.00 95.12 343 LEU A O 1
ATOM 2722 N N . THR A 1 344 ? -10.035 15.326 12.040 1.00 93.88 344 THR A N 1
ATOM 2723 C CA . THR A 1 344 ? -10.217 14.887 10.648 1.00 93.88 344 THR A CA 1
ATOM 2724 C C . THR A 1 344 ? -10.484 13.381 10.576 1.00 93.88 344 THR A C 1
ATOM 2726 O O . THR A 1 344 ? -11.333 12.935 9.799 1.00 93.88 344 THR A O 1
ATOM 2729 N N . LYS A 1 345 ? -9.801 12.578 11.402 1.00 95.38 345 LYS A N 1
ATOM 2730 C CA . LYS A 1 345 ? -10.008 11.122 11.478 1.00 95.38 345 LYS A CA 1
ATOM 2731 C C . LYS A 1 345 ? -11.395 10.765 12.014 1.00 95.38 345 LYS A C 1
ATOM 2733 O O . LYS A 1 345 ? -12.018 9.861 11.472 1.00 95.38 345 LYS A O 1
ATOM 2738 N N . ILE A 1 346 ? -11.922 11.488 13.001 1.00 95.62 346 ILE A N 1
ATOM 2739 C CA . ILE A 1 346 ? -13.300 11.311 13.480 1.00 95.62 346 ILE A CA 1
ATOM 2740 C C . ILE A 1 346 ? -14.288 11.575 12.353 1.00 95.62 346 ILE A C 1
ATOM 2742 O O . ILE A 1 346 ? -15.094 10.697 12.044 1.00 95.62 346 ILE A O 1
ATOM 2746 N N . ARG A 1 347 ? -14.176 12.730 11.688 1.00 95.12 347 ARG A N 1
ATOM 2747 C CA . ARG A 1 347 ? -15.074 13.116 10.591 1.00 95.12 347 ARG A CA 1
ATOM 2748 C C . ARG A 1 347 ? -15.077 12.111 9.441 1.00 95.12 347 ARG A C 1
ATOM 2750 O O . ARG A 1 347 ? -16.099 11.925 8.795 1.00 95.12 347 ARG A O 1
ATOM 2757 N N . THR A 1 348 ? -13.932 11.501 9.149 1.00 92.44 348 THR A N 1
ATOM 2758 C CA . THR A 1 348 ? -13.768 10.628 7.975 1.00 92.44 348 THR A CA 1
ATOM 2759 C C . THR A 1 348 ? -13.906 9.137 8.280 1.00 92.44 348 THR A C 1
ATOM 2761 O O . THR A 1 348 ? -14.103 8.363 7.349 1.00 92.44 348 THR A O 1
ATOM 2764 N N . ARG A 1 349 ? -13.812 8.714 9.550 1.00 94.06 349 ARG A N 1
ATOM 2765 C CA . ARG A 1 349 ? -13.773 7.288 9.933 1.00 94.06 349 ARG A CA 1
ATOM 2766 C C . ARG A 1 349 ? -14.857 6.896 10.930 1.00 94.06 349 ARG A C 1
ATOM 2768 O O . ARG A 1 349 ? -15.520 5.892 10.716 1.00 94.06 349 ARG A O 1
ATOM 2775 N N . ILE A 1 350 ? -15.030 7.670 12.006 1.00 95.19 350 ILE A N 1
ATOM 2776 C CA . ILE A 1 350 ? -15.982 7.352 13.083 1.00 95.19 350 ILE A CA 1
ATOM 2777 C C . ILE A 1 350 ? -17.374 7.862 12.726 1.00 95.19 350 ILE A C 1
ATOM 2779 O O . ILE A 1 350 ? -18.321 7.085 12.698 1.00 95.19 350 ILE A O 1
ATOM 2783 N N . TRP A 1 351 ? -17.506 9.152 12.411 1.00 96.25 351 TRP A N 1
ATOM 2784 C CA . TRP A 1 351 ? -18.817 9.759 12.186 1.00 96.25 351 TRP A CA 1
ATOM 2785 C C . TRP A 1 351 ? -19.606 9.120 11.032 1.00 96.25 351 TRP A C 1
ATOM 2787 O O . TRP A 1 351 ? -20.783 8.819 11.225 1.00 96.25 351 TRP A O 1
ATOM 2797 N N . PRO A 1 352 ? -18.991 8.805 9.873 1.00 94.44 352 PRO A N 1
ATOM 2798 C CA . PRO A 1 352 ? -19.690 8.090 8.809 1.00 94.44 352 PRO A CA 1
ATOM 2799 C C . PRO A 1 352 ? -20.177 6.703 9.252 1.00 94.44 352 PRO A C 1
ATOM 2801 O O . PRO A 1 352 ? -21.267 6.294 8.876 1.00 94.44 352 PRO A O 1
ATOM 2804 N N . ALA A 1 353 ? -19.420 6.000 10.104 1.00 94.56 353 ALA A N 1
ATOM 2805 C CA . ALA A 1 353 ? -19.853 4.719 10.664 1.00 94.56 353 ALA A CA 1
ATOM 2806 C C . ALA A 1 353 ? -21.038 4.864 11.625 1.00 94.56 353 ALA A C 1
ATOM 2808 O O . ALA A 1 353 ? -21.931 4.022 11.608 1.00 94.56 353 ALA A O 1
ATOM 2809 N N . ILE A 1 354 ? -21.093 5.949 12.406 1.00 96.06 354 ILE A N 1
ATOM 2810 C CA . ILE A 1 354 ? -22.246 6.258 13.262 1.00 96.06 354 ILE A CA 1
ATOM 2811 C C . ILE A 1 354 ? -23.502 6.473 12.412 1.00 96.06 354 ILE A C 1
ATOM 2813 O O . ILE A 1 354 ? -24.544 5.882 12.698 1.00 96.06 354 ILE A O 1
ATOM 2817 N N . VAL A 1 355 ? -23.395 7.296 11.365 1.00 95.44 355 VAL A N 1
ATOM 2818 C CA . VAL A 1 355 ? -24.510 7.599 10.457 1.00 95.44 355 VAL A CA 1
ATOM 2819 C C . VAL A 1 355 ? -24.994 6.339 9.744 1.00 95.44 355 VAL A C 1
ATOM 2821 O O . VAL A 1 355 ? -26.186 6.043 9.780 1.00 95.44 355 VAL A O 1
ATOM 2824 N N . ASP A 1 356 ? -24.086 5.560 9.158 1.00 94.50 356 ASP A N 1
ATOM 2825 C CA . ASP A 1 356 ? -24.460 4.366 8.394 1.00 94.50 356 ASP A CA 1
ATOM 2826 C C . ASP A 1 356 ? -25.050 3.276 9.298 1.00 94.50 356 ASP A C 1
ATOM 2828 O O . ASP A 1 356 ? -26.012 2.602 8.922 1.00 94.50 356 ASP A O 1
ATOM 2832 N N . TYR A 1 357 ? -24.527 3.127 10.520 1.00 95.38 357 TYR A N 1
ATOM 2833 C CA . TYR A 1 357 ? -25.107 2.229 11.515 1.00 95.38 357 TYR A CA 1
ATOM 2834 C C . TYR A 1 357 ? -26.520 2.663 11.906 1.00 95.38 357 TYR A C 1
ATOM 2836 O O . TYR A 1 357 ? -27.428 1.835 11.931 1.00 95.38 357 TYR A O 1
ATOM 2844 N N . HIS A 1 358 ? -26.731 3.956 12.174 1.00 95.56 358 HIS A N 1
ATOM 2845 C CA . HIS A 1 358 ? -28.053 4.487 12.513 1.00 95.56 358 HIS A CA 1
ATOM 2846 C C . HIS A 1 358 ? -29.063 4.261 11.389 1.00 95.56 358 HIS A C 1
ATOM 2848 O O . HIS A 1 358 ? -30.156 3.763 11.651 1.00 95.56 358 HIS A O 1
ATOM 2854 N N . GLN A 1 359 ? -28.682 4.545 10.144 1.00 94.19 359 GLN A N 1
ATOM 2855 C CA . GLN A 1 359 ? -29.547 4.336 8.983 1.00 94.19 359 GLN A CA 1
ATOM 2856 C C . GLN A 1 359 ? -29.950 2.867 8.806 1.00 94.19 359 GLN A C 1
ATOM 2858 O O . GLN A 1 359 ? -31.095 2.588 8.457 1.00 94.19 359 GLN A O 1
ATOM 2863 N N . LYS A 1 360 ? -29.032 1.926 9.057 1.00 93.69 360 LYS A N 1
ATOM 2864 C CA . LYS A 1 360 ? -29.291 0.485 8.897 1.00 93.69 360 LYS A CA 1
ATOM 2865 C C . LYS A 1 360 ? -30.018 -0.144 10.078 1.00 93.69 360 LYS A C 1
ATOM 2867 O O . LYS A 1 360 ? -30.873 -1.000 9.881 1.00 93.69 360 LYS A O 1
ATOM 2872 N N . MET A 1 361 ? -29.665 0.255 11.297 1.00 94.00 361 MET A N 1
ATOM 2873 C CA . MET A 1 361 ? -30.102 -0.410 12.529 1.00 94.00 361 MET A CA 1
ATOM 2874 C C . MET A 1 361 ? -31.197 0.353 13.280 1.00 94.00 361 MET A C 1
ATOM 2876 O O . MET A 1 361 ? -31.746 -0.171 14.247 1.00 94.00 361 MET A O 1
ATOM 2880 N N . GLY A 1 362 ? -31.494 1.597 12.891 1.00 93.69 362 GLY A N 1
ATOM 2881 C CA . GLY A 1 362 ? -32.495 2.451 13.538 1.00 93.69 362 GLY A CA 1
ATOM 2882 C C . GLY A 1 362 ? -32.119 2.923 14.948 1.00 93.69 362 GLY A C 1
ATOM 2883 O O . GLY A 1 362 ? -32.967 3.441 15.669 1.00 93.69 362 GLY A O 1
ATOM 2884 N N . LYS A 1 363 ? -30.864 2.732 15.369 1.00 94.12 363 LYS A N 1
ATOM 2885 C CA . LYS A 1 363 ? -30.345 3.108 16.692 1.00 94.12 363 LYS A CA 1
ATOM 2886 C C . LYS A 1 363 ? -28.898 3.579 16.589 1.00 94.12 363 LYS A C 1
ATOM 2888 O O . LYS A 1 363 ? -28.202 3.221 15.644 1.00 94.12 363 LYS A O 1
ATOM 2893 N N . LEU A 1 364 ? -28.435 4.362 17.561 1.00 95.12 364 LEU A N 1
ATOM 2894 C CA . LEU A 1 364 ? -27.036 4.786 17.613 1.00 95.12 364 LEU A CA 1
ATOM 2895 C C . LEU A 1 364 ? -26.110 3.632 18.054 1.00 95.12 364 LEU A C 1
ATOM 2897 O O . LEU A 1 364 ? -26.494 2.853 18.931 1.00 95.12 364 LEU A O 1
ATOM 2901 N N . PRO A 1 365 ? -24.893 3.534 17.490 1.00 96.75 365 PRO A N 1
ATOM 2902 C CA . PRO A 1 365 ? -23.892 2.551 17.900 1.00 96.75 365 PRO A CA 1
ATOM 2903 C C . PRO A 1 365 ? -23.224 2.968 19.224 1.00 96.75 365 PRO A C 1
ATOM 2905 O O . PRO A 1 365 ? -22.568 4.015 19.269 1.00 96.75 365 PRO A O 1
ATOM 2908 N N . PRO A 1 366 ? -23.388 2.204 20.320 1.00 97.06 366 PRO A N 1
ATOM 2909 C CA . PRO A 1 366 ? -22.978 2.651 21.649 1.00 97.06 366 PRO A CA 1
ATOM 2910 C C . PRO A 1 366 ? -21.468 2.886 21.782 1.00 97.06 366 PRO A C 1
ATOM 2912 O O . PRO A 1 366 ? -21.071 3.888 22.378 1.00 97.06 366 PRO A O 1
ATOM 2915 N N . ARG A 1 367 ? -20.612 2.028 21.216 1.00 98.12 367 ARG A N 1
ATOM 2916 C CA . ARG A 1 367 ? -19.150 2.129 21.378 1.00 98.12 367 ARG A CA 1
ATOM 2917 C C . ARG A 1 367 ? -18.557 3.222 20.501 1.00 98.12 367 ARG A C 1
ATOM 2919 O O . ARG A 1 367 ? -17.708 3.977 20.970 1.00 98.12 367 ARG A O 1
ATOM 2926 N N . LEU A 1 368 ? -19.041 3.395 19.273 1.00 97.69 368 LEU A N 1
ATOM 2927 C CA . LEU A 1 368 ? -18.659 4.542 18.441 1.00 97.69 368 LEU A CA 1
ATOM 2928 C C . LEU A 1 368 ? -19.096 5.875 19.058 1.00 97.69 368 LEU A C 1
ATOM 2930 O O . LEU A 1 368 ? -18.321 6.834 19.040 1.00 97.69 368 LEU A O 1
ATOM 2934 N N . MET A 1 369 ? -20.296 5.941 19.644 1.00 96.56 369 MET A N 1
ATOM 2935 C CA . MET A 1 369 ? -20.739 7.128 20.381 1.00 96.56 369 MET A CA 1
ATOM 2936 C C . MET A 1 369 ? -19.871 7.377 21.616 1.00 96.56 369 MET A C 1
ATOM 2938 O O . MET A 1 369 ? -19.478 8.517 21.858 1.00 96.56 369 MET A O 1
ATOM 2942 N N . GLN A 1 370 ? -19.506 6.326 22.354 1.00 97.19 370 GLN A N 1
ATOM 2943 C CA . GLN A 1 370 ? -18.588 6.425 23.487 1.00 97.19 370 GLN A CA 1
ATOM 2944 C C . GLN A 1 370 ? -17.203 6.926 23.054 1.00 97.19 370 GLN A C 1
ATOM 2946 O O . GLN A 1 370 ? -16.647 7.811 23.700 1.00 97.19 370 GLN A O 1
ATOM 2951 N N . ALA A 1 371 ? -16.660 6.418 21.945 1.00 97.50 371 ALA A N 1
ATOM 2952 C CA . ALA A 1 371 ? -15.392 6.876 21.386 1.00 97.50 371 ALA A CA 1
ATOM 2953 C C . ALA A 1 371 ? -15.465 8.351 20.964 1.00 97.50 371 ALA A C 1
ATOM 2955 O O . ALA A 1 371 ? -14.582 9.135 21.308 1.00 97.50 371 ALA A O 1
ATOM 2956 N N . PHE A 1 372 ? -16.534 8.757 20.274 1.00 96.62 372 PHE A N 1
ATOM 2957 C CA . PHE A 1 372 ? -16.757 10.157 19.915 1.00 96.62 372 PHE A CA 1
ATOM 2958 C C . PHE A 1 372 ? -16.795 11.051 21.162 1.00 96.62 372 PHE A C 1
ATOM 2960 O O . PHE A 1 372 ? -16.012 11.992 21.261 1.00 96.62 372 PHE A O 1
ATOM 2967 N N . GLN A 1 373 ? -17.624 10.710 22.151 1.00 95.00 373 GLN A N 1
ATOM 2968 C CA . GLN A 1 373 ? -17.746 11.455 23.409 1.00 95.00 373 GLN A CA 1
ATOM 2969 C C . GLN A 1 373 ? -16.421 11.529 24.177 1.00 95.00 373 GLN A C 1
ATOM 2971 O O . GLN A 1 373 ? -16.031 12.609 24.614 1.00 95.00 373 GLN A O 1
ATOM 2976 N N . SER A 1 374 ? -15.705 10.407 24.300 1.00 96.25 374 SER A N 1
ATOM 2977 C CA . SER A 1 374 ? -14.403 10.336 24.974 1.00 96.25 374 SER A CA 1
ATOM 2978 C C . SER A 1 374 ? -13.379 11.252 24.303 1.00 96.25 374 SER A C 1
ATOM 2980 O O . SER A 1 374 ? -12.644 11.956 24.994 1.00 96.25 374 SER A O 1
ATOM 2982 N N . MET A 1 375 ? -13.363 11.318 22.964 1.00 95.31 375 MET A N 1
ATOM 2983 C CA . MET A 1 375 ? -12.480 12.254 22.270 1.00 95.31 375 MET A CA 1
ATOM 2984 C C . MET A 1 375 ? -12.893 13.707 22.505 1.00 95.31 375 MET A C 1
ATOM 2986 O O . MET A 1 375 ? -12.035 14.530 22.799 1.00 95.31 375 MET A O 1
ATOM 2990 N N . ILE A 1 376 ? -14.180 14.044 22.396 1.00 95.75 376 ILE A N 1
ATOM 2991 C CA . ILE A 1 376 ? -14.628 15.424 22.622 1.00 95.75 376 ILE A CA 1
ATOM 2992 C C . ILE A 1 376 ? -14.284 15.882 24.047 1.00 95.75 376 ILE A C 1
ATOM 2994 O O . ILE A 1 376 ? -13.721 16.963 24.216 1.00 95.75 376 ILE A O 1
ATOM 2998 N N . ALA A 1 377 ? -14.511 15.033 25.054 1.00 94.75 377 ALA A N 1
ATOM 2999 C CA . ALA A 1 377 ? -14.107 15.304 26.432 1.00 94.75 377 ALA A CA 1
ATOM 3000 C C . ALA A 1 377 ? -12.584 15.495 26.560 1.00 94.75 377 ALA A C 1
ATOM 3002 O O . ALA A 1 377 ? -12.130 16.420 27.230 1.00 94.75 377 ALA A O 1
ATOM 3003 N N . HIS A 1 378 ? -11.785 14.678 25.863 1.00 94.81 378 HIS A N 1
ATOM 3004 C CA . HIS A 1 378 ? -10.331 14.841 25.825 1.00 94.81 378 HIS A CA 1
ATOM 3005 C C . HIS A 1 378 ? -9.901 16.181 25.207 1.00 94.81 378 HIS A C 1
ATOM 3007 O O . HIS A 1 378 ? -8.927 16.774 25.656 1.00 94.81 378 HIS A O 1
ATOM 3013 N N . TYR A 1 379 ? -10.630 16.696 24.213 1.00 95.31 379 TYR A N 1
ATOM 3014 C CA . TYR A 1 379 ? -10.354 18.014 23.631 1.00 95.31 379 TYR A CA 1
ATOM 3015 C C . TYR A 1 379 ? -10.785 19.175 24.541 1.00 95.31 379 TYR A C 1
ATOM 3017 O O . TYR A 1 379 ? -10.142 20.231 24.531 1.00 95.31 379 TYR A O 1
ATOM 3025 N N . GLN A 1 380 ? -11.840 18.985 25.340 1.00 93.62 380 GLN A N 1
ATOM 3026 C CA . GLN A 1 380 ? -12.282 19.955 26.346 1.00 93.62 380 GLN A CA 1
ATOM 3027 C C . GLN A 1 380 ? -11.340 20.042 27.552 1.00 93.62 380 GLN A C 1
ATOM 3029 O O . GLN A 1 380 ? -11.291 21.089 28.194 1.00 93.62 380 GLN A O 1
ATOM 3034 N N . ASP A 1 381 ? -10.564 18.995 27.840 1.00 93.44 381 ASP A N 1
ATOM 3035 C CA . ASP A 1 381 ? -9.557 19.009 28.900 1.00 93.44 381 ASP A CA 1
ATOM 3036 C C . ASP A 1 381 ? -8.408 19.992 28.560 1.00 93.44 381 ASP A C 1
ATOM 3038 O O . ASP A 1 381 ? -7.677 19.802 27.575 1.00 93.44 381 ASP A O 1
ATOM 3042 N N . PRO A 1 382 ? -8.199 21.058 29.360 1.00 91.00 382 PRO A N 1
ATOM 3043 C CA . PRO A 1 382 ? -7.114 22.011 29.140 1.00 91.00 382 PRO A CA 1
ATOM 3044 C C . PRO A 1 382 ? -5.716 21.397 29.292 1.00 91.00 382 PRO A C 1
ATOM 3046 O O . PRO A 1 382 ? -4.756 21.940 28.747 1.00 91.00 382 PRO A O 1
ATOM 3049 N N . SER A 1 383 ? -5.595 20.284 30.023 1.00 91.75 383 SER A N 1
ATOM 3050 C CA . SER A 1 383 ? -4.333 19.583 30.279 1.00 91.75 383 SER A CA 1
ATOM 3051 C C . SER A 1 383 ? -3.963 18.558 29.200 1.00 91.75 383 SER A C 1
ATOM 3053 O O . SER A 1 383 ? -2.826 18.080 29.168 1.00 91.75 383 SER A O 1
ATOM 3055 N N . ALA A 1 384 ? -4.890 18.240 28.291 1.00 91.88 384 ALA A N 1
ATOM 3056 C CA . ALA A 1 384 ? -4.665 17.269 27.232 1.00 91.88 384 ALA A CA 1
ATOM 3057 C C . ALA A 1 384 ? -3.591 17.725 26.233 1.00 91.88 384 ALA A C 1
ATOM 3059 O O . ALA A 1 384 ? -3.586 18.860 25.746 1.00 91.88 384 ALA A O 1
ATOM 3060 N N . ILE A 1 385 ? -2.705 16.794 25.871 1.00 90.00 385 ILE A N 1
ATOM 3061 C CA . ILE A 1 385 ? -1.691 16.997 24.832 1.00 90.00 385 ILE A CA 1
ATOM 3062 C C . ILE A 1 385 ? -2.298 16.607 23.485 1.00 90.00 385 ILE A C 1
ATOM 3064 O O . ILE A 1 385 ? -2.363 15.430 23.130 1.00 90.00 385 ILE A O 1
ATOM 3068 N N . LEU A 1 386 ? -2.722 17.612 22.724 1.00 93.62 386 LEU A N 1
ATOM 3069 C CA . LEU A 1 386 ? -3.401 17.435 21.443 1.00 93.62 386 LEU A CA 1
ATOM 3070 C C . LEU A 1 386 ? -2.443 17.725 20.283 1.00 93.62 386 LEU A C 1
ATOM 3072 O O . LEU A 1 386 ? -1.714 18.715 20.289 1.00 93.62 386 LEU A O 1
ATOM 3076 N N . ARG A 1 387 ? -2.447 16.844 19.279 1.00 92.31 387 ARG A N 1
ATOM 3077 C CA . ARG A 1 387 ? -1.669 16.975 18.037 1.00 92.31 387 ARG A CA 1
ATOM 3078 C C . ARG A 1 387 ? -2.628 17.177 16.867 1.00 92.31 387 ARG A C 1
ATOM 3080 O O . ARG A 1 387 ? -2.802 16.284 16.041 1.00 92.31 387 ARG A O 1
ATOM 3087 N N . ASP A 1 388 ? -3.299 18.318 16.852 1.00 94.62 388 ASP A N 1
ATOM 3088 C CA . ASP A 1 388 ? -4.292 18.679 15.837 1.00 94.62 388 ASP A CA 1
ATOM 3089 C C . ASP A 1 388 ? -4.217 20.181 15.531 1.00 94.62 388 ASP A C 1
ATOM 3091 O O . ASP A 1 388 ? -3.413 20.906 16.126 1.00 94.62 388 ASP A O 1
ATOM 3095 N N . ASP A 1 389 ? -5.044 20.646 14.600 1.00 93.44 389 ASP A N 1
ATOM 3096 C CA . ASP A 1 389 ? -5.136 22.059 14.251 1.00 93.44 389 ASP A CA 1
ATOM 3097 C C . ASP A 1 389 ? -5.532 22.917 15.468 1.00 93.44 389 ASP A C 1
ATOM 3099 O O . ASP A 1 389 ? -6.549 22.688 16.129 1.00 93.44 389 ASP A O 1
ATOM 3103 N N . ALA A 1 390 ? -4.720 23.937 15.765 1.00 94.94 390 ALA A N 1
ATOM 3104 C CA . ALA A 1 390 ? -4.896 24.770 16.953 1.00 94.94 390 ALA A CA 1
ATOM 3105 C C . ALA A 1 390 ? -6.220 25.549 16.936 1.00 94.94 390 ALA A C 1
ATOM 3107 O O . ALA A 1 390 ? -6.830 25.743 17.988 1.00 94.94 390 ALA A O 1
ATOM 3108 N N . ARG A 1 391 ? -6.689 25.972 15.754 1.00 95.19 391 ARG A N 1
ATOM 3109 C CA . ARG A 1 391 ? -7.964 26.685 15.616 1.00 95.19 391 ARG A CA 1
ATOM 3110 C C . ARG A 1 391 ? -9.132 25.749 15.916 1.00 95.19 391 ARG A C 1
ATOM 3112 O O . ARG A 1 391 ? -10.039 26.154 16.641 1.00 95.19 391 ARG A O 1
ATOM 3119 N N . ALA A 1 392 ? -9.097 24.517 15.416 1.00 95.81 392 ALA A N 1
ATOM 3120 C CA . ALA A 1 392 ? -10.113 23.509 15.705 1.00 95.81 392 ALA A CA 1
ATOM 3121 C C . ALA A 1 392 ? -10.140 23.127 17.196 1.00 95.81 392 ALA A C 1
ATOM 3123 O O . ALA A 1 392 ? -11.216 23.033 17.789 1.00 95.81 392 ALA A O 1
ATOM 3124 N N . ILE A 1 393 ? -8.968 22.986 17.831 1.00 96.06 393 ILE A N 1
ATOM 3125 C CA . ILE A 1 393 ? -8.850 22.731 19.277 1.00 96.06 393 ILE A CA 1
ATOM 3126 C C . ILE A 1 393 ? -9.502 23.856 20.088 1.00 96.06 393 ILE A C 1
ATOM 3128 O O . ILE A 1 393 ? -10.309 23.584 20.979 1.00 96.06 393 ILE A O 1
ATOM 3132 N N . THR A 1 394 ? -9.174 25.117 19.787 1.00 96.12 394 THR A N 1
ATOM 3133 C CA . THR A 1 394 ? -9.780 26.267 20.471 1.00 96.12 394 THR A CA 1
ATOM 3134 C C . THR A 1 394 ? -11.289 26.299 20.263 1.00 96.12 394 THR A C 1
ATOM 3136 O O . THR A 1 394 ? -12.020 26.449 21.237 1.00 96.12 394 THR A O 1
ATOM 3139 N N . ALA A 1 395 ? -11.761 26.078 19.033 1.00 96.12 395 ALA A N 1
ATOM 3140 C CA . ALA A 1 395 ? -13.188 26.072 18.728 1.00 96.12 395 ALA A CA 1
ATOM 3141 C C . ALA A 1 395 ? -13.954 25.015 19.541 1.00 96.12 395 ALA A C 1
ATOM 3143 O O . ALA A 1 395 ? -14.987 25.348 20.110 1.00 96.12 395 ALA A O 1
ATOM 3144 N N . ILE A 1 396 ? -13.441 23.782 19.684 1.00 95.81 396 ILE A N 1
ATOM 3145 C CA . ILE A 1 396 ? -14.086 22.764 20.541 1.00 95.81 396 ILE A CA 1
ATOM 3146 C C . ILE A 1 396 ? -14.200 23.238 21.993 1.00 95.81 396 ILE A C 1
ATOM 3148 O O . ILE A 1 396 ? -15.237 23.036 22.622 1.00 95.81 396 ILE A O 1
ATOM 3152 N N . ARG A 1 397 ? -13.152 23.867 22.534 1.00 95.00 397 ARG A N 1
ATOM 3153 C CA . ARG A 1 397 ? -13.112 24.313 23.937 1.00 95.00 397 ARG A CA 1
ATOM 3154 C C . ARG A 1 397 ? -14.077 25.460 24.243 1.00 95.00 397 ARG A C 1
ATOM 3156 O O . ARG A 1 397 ? -14.420 25.659 25.403 1.00 95.00 397 ARG A O 1
ATOM 3163 N N . GLU A 1 398 ? -14.521 26.197 23.229 1.00 94.56 398 GLU A N 1
ATOM 3164 C CA . GLU A 1 398 ? -15.547 27.237 23.368 1.00 94.56 398 GLU A CA 1
ATOM 3165 C C . GLU A 1 398 ? -16.959 26.655 23.548 1.00 94.56 398 GLU A C 1
ATOM 3167 O O . GLU A 1 398 ? -17.841 27.343 24.064 1.00 94.56 398 GLU A O 1
ATOM 3172 N N . HIS A 1 399 ? -17.193 25.397 23.147 1.00 93.81 399 HIS A N 1
ATOM 3173 C CA . HIS A 1 399 ? -18.501 24.756 23.290 1.00 93.81 399 HIS A CA 1
ATOM 3174 C C . HIS A 1 399 ? -18.738 24.284 24.728 1.00 93.81 399 HIS A C 1
ATOM 3176 O O . HIS A 1 399 ? -17.994 23.460 25.266 1.00 93.81 399 HIS A O 1
ATOM 3182 N N . GLN A 1 400 ? -19.834 24.753 25.327 1.00 90.19 400 GLN A N 1
ATOM 3183 C CA . GLN A 1 400 ? -20.348 24.268 26.610 1.00 90.19 400 GLN A CA 1
ATOM 3184 C C . GLN A 1 400 ? -21.319 23.117 26.347 1.00 90.19 400 GLN A C 1
ATOM 3186 O O . GLN A 1 400 ? -22.459 23.340 25.970 1.00 90.19 400 GLN A O 1
ATOM 3191 N N . LEU A 1 401 ? -20.859 21.873 26.476 1.00 88.06 401 LEU A N 1
ATOM 3192 C CA . LEU A 1 401 ? -21.620 20.678 26.077 1.00 88.06 401 LEU A CA 1
ATOM 3193 C C . LEU A 1 401 ? -22.569 20.181 27.179 1.00 88.06 401 LEU A C 1
ATOM 3195 O O . LEU A 1 401 ? -22.558 19.009 27.544 1.00 88.06 401 LEU A O 1
ATOM 3199 N N . ASP A 1 402 ? -23.371 21.087 27.727 1.00 86.12 402 ASP A N 1
ATOM 3200 C CA . ASP A 1 402 ? -24.326 20.842 28.812 1.00 86.12 402 ASP A CA 1
ATOM 3201 C C . ASP A 1 402 ? -25.774 20.657 28.322 1.00 86.12 402 ASP A C 1
ATOM 3203 O O . ASP A 1 402 ? -26.630 20.168 29.060 1.00 86.12 402 ASP A O 1
ATOM 3207 N N . THR A 1 403 ? -26.051 21.008 27.062 1.00 85.38 403 THR A N 1
ATOM 3208 C CA . THR A 1 403 ? -27.383 20.939 26.448 1.00 85.38 403 THR A CA 1
ATOM 3209 C C . THR A 1 403 ? -27.361 20.245 25.079 1.00 85.38 403 THR A C 1
ATOM 3211 O O . THR A 1 403 ? -26.355 20.315 24.365 1.00 85.38 403 THR A O 1
ATOM 3214 N N . PRO A 1 404 ? -28.479 19.629 24.639 1.00 84.31 404 PRO A N 1
ATOM 3215 C CA . PRO A 1 404 ? -28.599 19.088 23.281 1.00 84.31 404 PRO A CA 1
ATOM 3216 C C . PRO A 1 404 ? -28.307 20.130 22.192 1.00 84.31 404 PRO A C 1
ATOM 3218 O O . PRO A 1 404 ? -27.599 19.841 21.230 1.00 84.31 404 PRO A O 1
ATOM 3221 N N . THR A 1 405 ? -28.778 21.368 22.371 1.00 86.75 405 THR A N 1
ATOM 3222 C CA . THR A 1 405 ? -28.526 22.480 21.442 1.00 86.75 405 THR A CA 1
ATOM 3223 C C . THR A 1 405 ? -27.035 22.765 21.278 1.00 86.75 405 THR A C 1
ATOM 3225 O O . THR A 1 405 ? -26.572 22.982 20.158 1.00 86.75 405 THR A O 1
ATOM 3228 N N . ALA A 1 406 ? -26.261 22.723 22.365 1.00 88.19 406 ALA A N 1
ATOM 3229 C CA . ALA A 1 406 ? -24.817 22.911 22.291 1.00 88.19 406 ALA A CA 1
ATOM 3230 C C . ALA A 1 406 ? -24.109 21.762 21.560 1.00 88.19 406 ALA A C 1
ATOM 3232 O O . ALA A 1 406 ? -23.172 22.004 20.802 1.00 88.19 406 ALA A O 1
ATOM 3233 N N . ILE A 1 407 ? -24.592 20.523 21.705 1.00 88.69 407 ILE A N 1
ATOM 3234 C CA . ILE A 1 407 ? -24.078 19.380 20.937 1.00 88.69 407 ILE A CA 1
ATOM 3235 C C . ILE A 1 407 ? -24.343 19.587 19.441 1.00 88.69 407 ILE A C 1
ATOM 3237 O O . ILE A 1 407 ? -23.423 19.443 18.640 1.00 88.69 407 ILE A O 1
ATOM 3241 N N . PHE A 1 408 ? -25.557 19.983 19.046 1.00 91.25 408 PHE A N 1
ATOM 3242 C CA . PHE A 1 408 ? -25.854 20.283 17.639 1.00 91.25 408 PHE A CA 1
ATOM 3243 C C . PHE A 1 408 ? -25.005 21.435 17.089 1.00 91.25 408 PHE A C 1
ATOM 3245 O O . PHE A 1 408 ? -24.541 21.356 15.953 1.00 91.25 408 PHE A O 1
ATOM 3252 N N . SER A 1 409 ? -24.752 22.466 17.901 1.00 93.69 409 SER A N 1
ATOM 3253 C CA . SER A 1 409 ? -23.840 23.561 17.553 1.00 93.69 409 SER A CA 1
ATOM 3254 C C . SER A 1 409 ? -22.423 23.049 17.278 1.00 93.69 409 SER A C 1
ATOM 3256 O O . SER A 1 409 ? -21.841 23.383 16.248 1.00 93.69 409 SER A O 1
ATOM 3258 N N . LEU A 1 410 ? -21.892 22.167 18.135 1.00 95.25 410 LEU A N 1
ATOM 3259 C CA . LEU A 1 410 ? -20.593 21.526 17.917 1.00 95.25 410 LEU A CA 1
ATOM 3260 C C . LEU A 1 410 ? -20.573 20.714 16.618 1.00 95.25 410 LEU A C 1
ATOM 3262 O O . LEU A 1 410 ? -19.615 20.816 15.857 1.00 95.25 410 LEU A O 1
ATOM 3266 N N . LEU A 1 411 ? -21.605 19.909 16.347 1.00 95.38 411 LEU A N 1
ATOM 3267 C CA . LEU A 1 411 ? -21.680 19.100 15.122 1.00 95.38 411 LEU A CA 1
ATOM 3268 C C . LEU A 1 411 ? -21.725 19.968 13.852 1.00 95.38 411 LEU A C 1
ATOM 3270 O O . LEU A 1 411 ? -21.203 19.560 12.813 1.00 95.38 411 LEU A O 1
ATOM 3274 N N . ALA A 1 412 ? -22.303 21.167 13.939 1.00 95.81 412 ALA A N 1
ATOM 3275 C CA . ALA A 1 412 ? -22.384 22.125 12.841 1.00 95.81 412 ALA A CA 1
ATOM 3276 C C . ALA A 1 412 ? -21.140 23.024 12.688 1.00 95.81 412 ALA A C 1
ATOM 3278 O O . ALA A 1 412 ? -21.026 23.730 11.687 1.00 95.81 412 ALA A O 1
ATOM 3279 N N . ASP A 1 413 ? -20.205 23.017 13.645 1.00 96.94 413 ASP A N 1
ATOM 3280 C CA . ASP A 1 413 ? -19.089 23.965 13.670 1.00 96.94 413 ASP A CA 1
ATOM 3281 C C . ASP A 1 413 ? -18.005 23.634 12.630 1.00 96.94 413 ASP A C 1
ATOM 3283 O O . ASP A 1 413 ? -17.140 22.770 12.813 1.00 96.94 413 ASP A O 1
ATOM 3287 N N . GLU A 1 414 ? -18.004 24.376 11.526 1.00 96.44 414 GLU A N 1
ATOM 3288 C CA . GLU A 1 414 ? -17.016 24.231 10.455 1.00 96.44 414 GLU A CA 1
ATOM 3289 C C . GLU A 1 414 ? -15.590 24.579 10.890 1.00 96.44 414 GLU A C 1
ATOM 3291 O O . GLU A 1 414 ? -14.634 24.118 10.267 1.00 96.44 414 GLU A O 1
ATOM 3296 N N . ARG A 1 415 ? -15.408 25.344 11.974 1.00 96.44 415 ARG A N 1
ATOM 3297 C CA . ARG A 1 415 ? -14.072 25.626 12.521 1.00 96.44 415 ARG A CA 1
ATOM 3298 C C . ARG A 1 415 ? -13.441 24.365 13.107 1.00 96.44 415 ARG A C 1
ATOM 3300 O O . ARG A 1 415 ? -12.220 24.268 13.124 1.00 96.44 415 ARG A O 1
ATOM 3307 N N . VAL A 1 416 ? -14.267 23.425 13.571 1.00 95.94 416 VAL A N 1
ATOM 3308 C CA . VAL A 1 416 ? -13.839 22.139 14.130 1.00 95.94 416 VAL A CA 1
ATOM 3309 C C . VAL A 1 416 ? -13.680 21.098 13.026 1.00 95.94 416 VAL A C 1
ATOM 3311 O O . VAL A 1 416 ? -12.659 20.420 12.934 1.00 95.94 416 VAL A O 1
ATOM 3314 N N . TRP A 1 417 ? -14.697 20.964 12.175 1.00 95.19 417 TRP A N 1
ATOM 3315 C CA . TRP A 1 417 ? -14.808 19.825 11.261 1.00 95.19 417 TRP A CA 1
ATOM 3316 C C . TRP A 1 417 ? -14.386 20.141 9.821 1.00 95.19 417 TRP A C 1
ATOM 3318 O O . TRP A 1 417 ? -14.218 19.230 9.007 1.00 95.19 417 TRP A O 1
ATOM 3328 N N . GLY A 1 418 ? -14.258 21.419 9.464 1.00 92.56 418 GLY A N 1
ATOM 3329 C CA . GLY A 1 418 ? -14.095 21.903 8.089 1.00 92.56 418 GLY A CA 1
ATOM 3330 C C . GLY A 1 418 ? -15.373 21.830 7.243 1.00 92.56 418 GLY A C 1
ATOM 3331 O O . GLY A 1 418 ? -15.508 22.583 6.285 1.00 92.56 418 GLY A O 1
ATOM 3332 N N . LYS A 1 419 ? -16.305 20.931 7.584 1.00 93.00 419 LYS A N 1
ATOM 3333 C CA . LYS A 1 419 ? -17.683 20.841 7.074 1.00 93.00 419 LYS A CA 1
ATOM 3334 C C . LYS A 1 419 ? -18.584 20.278 8.176 1.00 93.00 419 LYS A C 1
ATOM 3336 O O . LYS A 1 419 ? -18.095 19.411 8.905 1.00 93.00 419 LYS A O 1
ATOM 3341 N N . PRO A 1 420 ? -19.866 20.675 8.265 1.00 95.12 420 PRO A N 1
ATOM 3342 C CA . PRO A 1 420 ? -20.780 20.151 9.275 1.00 95.12 420 PRO A CA 1
ATOM 3343 C C . PRO A 1 420 ? -20.843 18.622 9.244 1.00 95.12 420 PRO A C 1
ATOM 3345 O O . PRO A 1 420 ? -20.864 18.010 8.170 1.00 95.12 420 PRO A O 1
ATOM 3348 N N . LEU A 1 421 ? -20.874 18.003 10.422 1.00 95.75 421 LEU A N 1
ATOM 3349 C CA . LEU A 1 421 ? -21.081 16.568 10.540 1.00 95.75 421 LEU A CA 1
ATOM 3350 C C . LEU A 1 421 ? -22.543 16.237 10.193 1.00 95.75 421 LEU A C 1
ATOM 3352 O O . LEU A 1 421 ? -23.454 16.832 10.770 1.00 95.75 421 LEU A O 1
ATOM 3356 N N . PRO A 1 422 ? -22.801 15.312 9.250 1.00 93.12 422 PRO A N 1
ATOM 3357 C CA . PRO A 1 422 ? -24.162 15.001 8.828 1.00 93.12 422 PRO A CA 1
ATOM 3358 C C . PRO A 1 422 ? -24.960 14.367 9.970 1.00 93.12 422 PRO A C 1
ATOM 3360 O O . PRO A 1 422 ? -24.496 13.418 10.598 1.00 93.12 422 PRO A O 1
ATOM 3363 N N . VAL A 1 423 ? -26.175 14.861 10.200 1.00 90.06 423 VAL A N 1
ATOM 3364 C CA . VAL A 1 423 ? -27.133 14.302 11.163 1.00 90.06 423 VAL A CA 1
ATOM 3365 C C . VAL A 1 423 ? -28.362 13.827 10.395 1.00 90.06 423 VAL A C 1
ATOM 3367 O O . VAL A 1 423 ? -28.946 14.585 9.622 1.00 90.06 423 VAL A O 1
ATOM 3370 N N . THR A 1 424 ? -28.752 12.569 10.584 1.00 85.06 424 THR A N 1
ATOM 3371 C CA . THR A 1 424 ? -29.932 11.973 9.944 1.00 85.06 424 THR A CA 1
ATOM 3372 C C . THR A 1 424 ? -31.195 12.181 10.780 1.00 85.06 424 THR A C 1
ATOM 3374 O O . THR A 1 424 ? -31.146 12.379 11.996 1.00 85.06 424 THR A O 1
ATOM 3377 N N . ALA A 1 425 ? -32.361 12.132 10.132 1.00 82.75 425 ALA A N 1
ATOM 3378 C CA . ALA A 1 425 ? -33.640 12.213 10.833 1.00 82.75 425 ALA A CA 1
ATOM 3379 C C . ALA A 1 425 ? -33.763 11.078 11.867 1.00 82.75 425 ALA A C 1
ATOM 3381 O O . ALA A 1 425 ? -33.511 9.917 11.550 1.00 82.75 425 ALA A O 1
ATOM 3382 N N . GLY A 1 426 ? -34.137 11.415 13.105 1.00 81.44 426 GLY A N 1
ATOM 3383 C CA . GLY A 1 426 ? -34.261 10.448 14.202 1.00 81.44 426 GLY A CA 1
ATOM 3384 C C . GLY A 1 426 ? -32.933 9.958 14.795 1.00 81.44 426 GLY A C 1
ATOM 3385 O O . GLY A 1 426 ? -32.942 8.995 15.557 1.00 81.44 426 GLY A O 1
ATOM 3386 N N . MET A 1 427 ? -31.797 10.582 14.451 1.00 83.88 427 MET A N 1
ATOM 3387 C CA . MET A 1 427 ? -30.479 10.238 15.006 1.00 83.88 427 MET A CA 1
ATOM 3388 C C . MET A 1 427 ? -30.344 10.607 16.484 1.00 83.88 427 MET A C 1
ATOM 3390 O O . MET A 1 427 ? -29.814 9.829 17.271 1.00 83.88 427 MET A O 1
ATOM 3394 N N . PHE A 1 428 ? -30.863 11.773 16.862 1.00 80.81 428 PHE A N 1
ATOM 3395 C CA . PHE A 1 428 ? -30.924 12.238 18.242 1.00 80.81 428 PHE A CA 1
ATOM 3396 C C . PHE A 1 428 ? -32.381 12.563 18.589 1.00 80.81 428 PHE A C 1
ATOM 3398 O O . PHE A 1 428 ? -33.100 13.067 17.719 1.00 80.81 428 PHE A O 1
ATOM 3405 N N . PRO A 1 429 ? -32.842 12.270 19.819 1.00 63.25 429 PRO A N 1
ATOM 3406 C CA . PRO A 1 429 ? -34.129 12.771 20.283 1.00 63.25 429 PRO A CA 1
ATOM 3407 C C . PRO A 1 429 ? -34.093 14.307 20.251 1.00 63.25 429 PRO A C 1
ATOM 3409 O O . PRO A 1 429 ? -33.100 14.905 20.670 1.00 63.25 429 PRO A O 1
ATOM 3412 N N . GLY A 1 430 ? -35.130 14.905 19.657 1.00 53.94 430 GLY A N 1
ATOM 3413 C CA . GLY A 1 430 ? -35.263 16.357 19.498 1.00 53.94 430 GLY A CA 1
ATOM 3414 C C . GLY A 1 430 ? -35.547 17.099 20.792 1.00 53.94 430 GLY A C 1
ATOM 3415 O O . GLY A 1 430 ? -35.951 16.442 21.780 1.00 53.94 430 GLY A O 1
#

Mean predicted aligned error: 5.88 Å